Protein AF-A0A921CL58-F1 (afdb_monomer)

Radius of gyration: 29.77 Å; Cα contacts (8 Å, |Δi|>4): 639; chains: 1; bounding box: 69×50×88 Å

Nearest PDB structures (foldseek):
  7phv-assembly1_A  TM=4.646E-01  e=9.735E-03  Plasmodium falciparum 3D7
  7pi2-assembly2_D  TM=4.270E-01  e=1.740E-02  Plasmodium falciparum 3D7
  7pi2-assembly4_J  TM=4.593E-01  e=5.557E-02  Plasmodium falciparum 3D7
  7pi7-assembly2_D  TM=4.442E-01  e=1.104E-01  Plasmodium falciparum 3D7
  7phv-assembly2_D  TM=2.643E-01  e=2.436E-01  Plasmodium falciparum 3D7

pLDDT: mean 74.39, std 16.44, range [27.5, 93.81]

Solvent-accessible surface area (backbone atoms only — not comparable to full-atom values): 20874 Å² total; per-residue (Å²): 130,85,80,41,72,46,58,47,74,45,84,43,86,93,48,30,38,34,34,36,36,31,46,35,40,81,87,80,70,42,70,48,83,72,41,83,74,48,60,38,49,58,46,91,74,45,43,80,28,59,59,24,62,46,67,27,85,74,28,32,42,38,28,31,22,20,20,59,79,66,51,76,64,64,70,59,71,53,64,94,66,91,59,49,49,37,72,66,58,52,36,73,75,60,66,64,85,62,75,90,81,73,68,97,71,69,59,62,48,62,46,28,33,35,35,66,45,57,80,59,94,70,95,74,76,68,79,42,71,68,56,57,93,41,38,72,39,42,65,46,40,33,43,61,44,64,55,84,55,29,37,40,36,37,28,24,23,32,31,50,55,86,81,23,41,42,42,26,34,35,38,33,41,34,42,86,86,66,53,68,53,80,42,75,75,57,89,68,90,52,51,35,37,75,58,47,74,48,66,42,100,85,67,37,42,37,39,35,29,37,31,66,75,56,94,96,38,70,44,79,47,76,49,50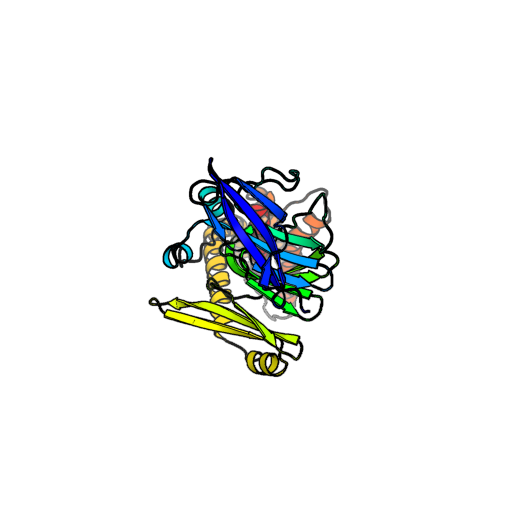,72,40,69,69,45,51,63,67,63,66,58,87,61,73,69,68,52,55,55,54,52,46,48,52,48,48,53,51,55,57,52,51,75,45,46,69,61,54,46,68,28,42,51,65,25,49,52,50,40,55,50,45,63,75,72,48,88,78,52,67,74,46,73,67,47,52,50,43,51,51,52,25,51,52,46,24,53,51,39,37,36,70,78,39,43,84,69,44,45,84,57,95,49,66,66,57,30,50,61,51,45,45,33,55,54,50,9,49,50,51,21,50,51,48,50,72,73,38,94,78,39,48,66,65,60,34,45,45,39,27,53,48,36,36,47,50,44,44,60,73,55,42,46,52,55,56,66,72,76,106

Sequence (374 aa):
GEAVHVAWVTEEAGGYSSIWHAVFDPEARSLESPAPVATLRMIRGKVLQGPAVGGIGTQAVLAWSTGQRMGVSGAFDVPDGGGGISRETLNAQGGGLGQAGSPVGQRLGDQAAYVLVPHTPATTLTIHPLSDEEVIAVWRGPRLQIEGNRAWIILSGWVQRHASARLQIVLASVDEEGRSGLTIVTKTWSPSLWPDLAVGGDGTLRATWLEPIGDDKYQIVVASTAPEALEALGGFRLVEWVGEIATVGFDIMGLLSFAPLVLGWIILPLGLVLVGTFVSPSGVRGWQAIAWLGVAALLQLACKRFLFPALLPLGPDPAETALSLLPTLLGAGLAWIYWRRVEKPLLLAAYGFFAGTDAIFSLFVMLPRLLWAA

Mean predicted aligned error: 17.15 Å

Secondary structure (DSSP, 8-state):
---EEEEEEEEETTTEEEEEEEEEETTTTEEPPPEEEEEEEPPTTEEEEEEEEEEETTEEEEEEEEEE---HHHHH-S-SSS-PBPHHHHHHHHT--PPTT--TT---S--EEEEEEESS--S--PEEES--SSEEEE-SPPEEEEETTEEEEEEEEEEEETTEEEEEEEEEEEETT--EEEEE----SS--EEEEEEE-TTS-EEEEEEEEEETTEEEEEEEE-SHHHHHHH-S--THHHHHHHHHHHHHHHHHHTTHHHHHHHHHHHHHHHHHHHHH-TT-SSSHHHHHHHHHHHHHHHHHHHHH-GGGS---S-HHHHHHHHHHHHHHHHHHHHHHHH-SS--HHHHHHHHHHHHHHHIIIIIHHHHHHH-

Foldseek 3Di:
DPWDKDKDWDQDPPQKIWIWIWTADPVVRDTDDIDTDAIERADPQKDKADFAWDDADQWIKTKIAIDGPADPVNLVVQDPPLQAQAPVNCCVVTPDDFDPDDPGDYDYHFWIWMWIGGPDDDPDIDIGTPADPFFSGFDHTWYWDDDHRKIKTWGFTFGDDDRHTATFIWIWIQGPVRDTDIDTPDPDPFHWADKDWDADPVRKIKIWTWGDPDPPDIDIDIDIPDPVRVVVVPDDDPVRVVVVVVSVVVLVVVLVVCVVVLCQLQVVLLVQLVVLQVPDPPACDDPSLVVSLVVSLVSSVVRCCVSPVQLQDPDPDPVSNCLSCVLQVVLQVVLVVQVVPDPHGRSSVSSCSNSVSNSCCSSPPRVVVVVVVD

Structure (mmCIF, N/CA/C/O backbone):
data_AF-A0A921CL58-F1
#
_entry.id   AF-A0A921CL58-F1
#
loop_
_atom_site.group_PDB
_atom_site.id
_atom_site.type_symbol
_atom_site.label_atom_id
_atom_site.label_alt_id
_atom_site.label_comp_id
_atom_site.label_asym_id
_atom_site.label_entity_id
_atom_site.label_seq_id
_atom_site.pdbx_PDB_ins_code
_atom_site.Cartn_x
_atom_site.Cartn_y
_atom_site.Cartn_z
_atom_site.occupancy
_atom_site.B_iso_or_equiv
_atom_site.auth_seq_id
_atom_site.auth_comp_id
_atom_site.auth_asym_id
_atom_site.auth_atom_id
_atom_site.pdbx_PDB_model_num
ATOM 1 N N . GLY A 1 1 ? -8.013 -11.739 36.046 1.00 50.38 1 GLY A N 1
ATOM 2 C CA . GLY A 1 1 ? -8.738 -12.194 34.852 1.00 50.38 1 GLY A CA 1
ATOM 3 C C . GLY A 1 1 ? -8.165 -11.500 33.641 1.00 50.38 1 GLY A C 1
ATOM 4 O O . GLY A 1 1 ? -7.616 -10.415 33.785 1.00 50.38 1 GLY A O 1
ATOM 5 N N . GLU A 1 2 ? -8.242 -12.137 32.482 1.00 62.53 2 GLU A N 1
ATOM 6 C CA . GLU A 1 2 ? -7.935 -11.495 31.203 1.00 62.53 2 GLU A CA 1
ATOM 7 C C . GLU A 1 2 ? -9.034 -10.455 30.925 1.00 62.53 2 GLU A C 1
ATOM 9 O O . GLU A 1 2 ? -10.219 -10.790 30.930 1.00 62.53 2 GLU A O 1
ATOM 14 N N . ALA A 1 3 ? -8.663 -9.180 30.806 1.00 74.06 3 ALA A N 1
ATOM 15 C CA . ALA A 1 3 ? -9.616 -8.097 30.593 1.00 74.06 3 ALA A CA 1
ATOM 16 C C . ALA A 1 3 ? -10.192 -8.189 29.172 1.00 74.06 3 ALA A C 1
ATOM 18 O O . ALA A 1 3 ? -9.447 -8.148 28.192 1.00 74.06 3 ALA A O 1
ATOM 19 N N . VAL A 1 4 ? -11.516 -8.310 29.037 1.00 87.44 4 VAL A N 1
ATOM 20 C CA . VAL A 1 4 ? -12.161 -8.374 27.719 1.00 87.44 4 VAL A CA 1
ATOM 21 C C . VAL A 1 4 ? -12.500 -6.959 27.274 1.00 87.44 4 VAL A C 1
ATOM 23 O O . VAL A 1 4 ? -13.412 -6.330 27.803 1.00 87.44 4 VAL A O 1
ATOM 26 N N . HIS A 1 5 ? -11.775 -6.435 26.293 1.00 89.31 5 HIS A N 1
ATOM 27 C CA . HIS A 1 5 ? -12.049 -5.101 25.767 1.00 89.31 5 HIS A CA 1
ATOM 28 C C . HIS A 1 5 ? -13.216 -5.116 24.784 1.00 89.31 5 HIS A C 1
ATOM 30 O O . HIS A 1 5 ? -13.257 -5.919 23.852 1.00 89.31 5 HIS A O 1
ATOM 36 N N . VAL A 1 6 ? -14.144 -4.181 24.967 1.00 91.75 6 VAL A N 1
ATOM 37 C CA . VAL A 1 6 ? -15.313 -4.014 24.107 1.00 91.75 6 VAL A CA 1
ATOM 38 C C . VAL A 1 6 ? -15.318 -2.595 23.565 1.00 91.75 6 VAL A C 1
ATOM 40 O O . VAL A 1 6 ? -15.100 -1.633 24.300 1.00 91.75 6 VAL A O 1
ATOM 43 N N . ALA A 1 7 ? -15.576 -2.464 22.268 1.00 92.88 7 ALA A N 1
ATOM 44 C CA . ALA A 1 7 ? -15.730 -1.180 21.610 1.00 92.88 7 ALA A CA 1
ATOM 45 C C . ALA A 1 7 ? -16.952 -1.203 20.694 1.00 92.88 7 ALA A C 1
ATOM 47 O O . ALA A 1 7 ? -17.246 -2.219 20.063 1.00 92.88 7 ALA A O 1
ATOM 48 N N . TRP A 1 8 ? -17.677 -0.090 20.627 1.00 93.81 8 TRP A N 1
ATOM 49 C CA . TRP A 1 8 ? -18.873 0.028 19.793 1.00 93.81 8 TRP A CA 1
ATOM 50 C C . TRP A 1 8 ? -19.069 1.453 19.294 1.00 93.81 8 TRP A C 1
ATOM 52 O O . TRP A 1 8 ? -18.409 2.393 19.739 1.00 93.81 8 TRP A O 1
ATOM 62 N N . VAL A 1 9 ? -19.992 1.595 18.347 1.00 91.94 9 VAL A N 1
ATOM 63 C CA . VAL A 1 9 ? -20.384 2.874 17.761 1.00 91.94 9 VAL A CA 1
ATOM 64 C C . VAL A 1 9 ? -21.811 3.193 18.170 1.00 91.94 9 VAL A C 1
ATOM 66 O O . VAL A 1 9 ? -22.680 2.324 18.128 1.00 91.94 9 VAL A O 1
ATOM 69 N N . THR A 1 10 ? -22.064 4.453 18.501 1.00 90.88 10 THR A N 1
ATOM 70 C CA . THR A 1 10 ? -23.416 5.009 18.580 1.00 90.88 10 THR A CA 1
ATOM 71 C C . THR A 1 10 ? -23.578 6.106 17.540 1.00 90.88 10 THR A C 1
ATOM 73 O O . THR A 1 10 ? -22.770 7.035 17.485 1.00 90.88 10 THR A O 1
ATOM 76 N N . GLU A 1 11 ? -24.627 6.017 16.726 1.00 88.25 11 GLU A N 1
ATOM 77 C CA . GLU A 1 11 ? -25.037 7.124 15.863 1.00 88.25 11 GLU A CA 1
ATOM 78 C C . GLU A 1 11 ? -25.742 8.192 16.702 1.00 88.25 11 GLU A C 1
ATOM 80 O O . GLU A 1 11 ? -26.638 7.897 17.494 1.00 88.25 11 GLU A O 1
ATOM 85 N N . GLU A 1 12 ? -25.326 9.440 16.532 1.00 83.25 12 GLU A N 1
ATOM 86 C CA . GLU A 1 12 ? -25.856 10.590 17.251 1.00 83.25 12 GLU A CA 1
ATOM 87 C C . GLU A 1 12 ? -26.666 11.497 16.319 1.00 83.25 12 GLU A C 1
ATOM 89 O O . GLU A 1 12 ? -26.489 11.528 15.094 1.00 83.25 12 GLU A O 1
ATOM 94 N N . ALA A 1 13 ? -27.559 12.290 16.914 1.00 79.25 13 ALA A N 1
ATOM 95 C CA . ALA A 1 13 ? -28.303 13.301 16.179 1.00 79.25 13 ALA A CA 1
ATOM 96 C C . ALA A 1 13 ? -27.351 14.312 15.507 1.00 79.25 13 ALA A C 1
ATOM 98 O O . ALA A 1 13 ? -26.294 14.654 16.031 1.00 79.25 13 ALA A O 1
ATOM 99 N N . GLY A 1 14 ? -27.735 14.816 14.331 1.00 78.75 14 GLY A N 1
ATOM 100 C CA . GLY A 1 14 ? -26.933 15.807 13.601 1.00 78.75 14 GLY A CA 1
ATOM 101 C C . GLY A 1 14 ? -25.798 15.227 12.749 1.00 78.75 14 GLY A C 1
ATOM 102 O O . GLY A 1 14 ? -24.959 15.990 12.273 1.00 78.75 14 GLY A O 1
ATOM 103 N N . GLY A 1 15 ? -25.783 13.909 12.514 1.00 80.56 15 GLY A N 1
ATOM 104 C CA . GLY A 1 15 ? -24.793 13.260 11.649 1.00 80.56 15 GLY A CA 1
ATOM 105 C C . GLY A 1 15 ? -23.446 13.052 12.335 1.00 80.56 15 GLY A C 1
ATOM 106 O O . GLY A 1 15 ? -22.410 13.117 11.679 1.00 80.56 15 GLY A O 1
ATOM 107 N N . TYR A 1 16 ? -23.454 12.837 13.648 1.00 82.88 16 TYR A N 1
ATOM 108 C CA . TYR A 1 16 ? -22.268 12.473 14.412 1.00 82.88 16 TYR A CA 1
ATOM 109 C C . TYR A 1 16 ? -22.276 10.974 14.722 1.00 82.88 16 TYR A C 1
ATOM 111 O O . TYR A 1 16 ? -23.318 10.320 14.731 1.00 82.88 16 TYR A O 1
ATOM 119 N N . SER A 1 17 ? -21.100 10.402 14.941 1.00 86.62 17 SER A N 1
ATOM 120 C CA . SER A 1 17 ? -20.943 9.031 15.418 1.00 86.62 17 SER A CA 1
ATOM 121 C C . SER A 1 17 ? -19.868 9.000 16.488 1.00 86.62 17 SER A C 1
ATOM 123 O O . SER A 1 17 ? -18.764 9.498 16.263 1.00 86.62 17 SER A O 1
ATOM 125 N N . SER A 1 18 ? -20.189 8.414 17.635 1.00 87.19 18 SER A N 1
ATOM 126 C CA . SER A 1 18 ? -19.260 8.288 18.755 1.00 87.19 18 SER A CA 1
ATOM 127 C C . SER A 1 18 ? -18.784 6.854 18.903 1.00 87.19 18 SER A C 1
ATOM 129 O O . SER A 1 18 ? -19.571 5.911 18.825 1.00 87.19 18 SER A O 1
ATOM 131 N N . ILE A 1 19 ? -17.479 6.709 19.103 1.00 89.12 19 ILE A N 1
ATOM 132 C CA . ILE A 1 19 ? -16.804 5.456 19.407 1.00 89.12 19 ILE A CA 1
ATOM 133 C C . ILE A 1 19 ? -16.639 5.382 20.918 1.00 89.12 19 ILE A C 1
ATOM 135 O O . ILE A 1 19 ? -16.104 6.305 21.537 1.00 89.12 19 ILE A O 1
ATOM 139 N N . TRP A 1 20 ? -17.075 4.269 21.486 1.00 89.62 20 TRP A N 1
ATOM 140 C CA . TRP A 1 20 ? -17.022 3.987 22.912 1.00 89.62 20 TRP A CA 1
ATOM 141 C C . TRP A 1 20 ? -16.118 2.797 23.188 1.00 89.62 20 TRP A C 1
ATOM 143 O O . TRP A 1 20 ? -15.993 1.897 22.354 1.00 89.62 20 TRP A O 1
ATOM 153 N N . HIS A 1 21 ? -15.527 2.789 24.378 1.00 91.94 21 HIS A N 1
ATOM 154 C CA . HIS A 1 21 ? -14.741 1.687 24.918 1.00 91.94 21 HIS A CA 1
ATOM 155 C C . HIS A 1 21 ? -15.201 1.358 26.332 1.00 91.94 21 HIS A C 1
ATOM 157 O O . HIS A 1 21 ? -15.578 2.248 27.095 1.00 91.94 21 HIS A O 1
ATOM 163 N N . ALA A 1 22 ? -15.154 0.079 26.678 1.00 90.44 22 ALA A N 1
ATOM 164 C CA . ALA A 1 22 ? -15.256 -0.381 28.049 1.00 90.44 22 ALA A CA 1
ATOM 165 C C . ALA A 1 22 ? -14.504 -1.703 28.229 1.00 90.44 22 ALA A C 1
ATOM 167 O O . ALA A 1 22 ? -14.196 -2.410 27.262 1.00 90.44 22 ALA A O 1
ATOM 168 N N . VAL A 1 23 ? -14.247 -2.055 29.486 1.00 89.88 23 VAL A N 1
ATOM 169 C CA . VAL A 1 23 ? -13.758 -3.378 29.869 1.00 89.88 23 VAL A CA 1
ATOM 170 C C . VAL A 1 23 ? -14.938 -4.206 30.362 1.00 89.88 23 VAL A C 1
ATOM 172 O O . VAL A 1 23 ? -15.727 -3.767 31.197 1.00 89.88 23 VAL A O 1
ATOM 175 N N . PHE A 1 24 ? -15.086 -5.401 29.807 1.00 89.12 24 PHE A N 1
ATOM 176 C CA . PHE A 1 24 ? -16.034 -6.401 30.259 1.00 89.12 24 PHE A CA 1
ATOM 177 C C . PHE A 1 24 ? -15.328 -7.368 31.205 1.00 89.12 24 PHE A C 1
ATOM 179 O O . PHE A 1 24 ? -14.322 -7.983 30.845 1.00 89.12 24 PHE A O 1
ATOM 186 N N . ASP A 1 25 ? -15.880 -7.509 32.406 1.00 87.69 25 ASP A N 1
ATOM 187 C CA . ASP A 1 25 ? -15.475 -8.533 33.357 1.00 87.69 25 ASP A CA 1
ATOM 188 C C . ASP A 1 25 ? -16.339 -9.788 33.128 1.00 87.69 25 ASP A C 1
ATOM 190 O O . ASP A 1 25 ? -17.540 -9.772 33.431 1.00 87.69 25 ASP A O 1
ATOM 194 N N . PRO A 1 26 ? -15.770 -10.885 32.591 1.00 87.06 26 PRO A N 1
ATOM 195 C CA . PRO A 1 26 ? -16.522 -12.108 32.340 1.00 87.06 26 PRO A CA 1
ATOM 196 C C . PRO A 1 26 ? -16.938 -12.840 33.624 1.00 87.06 26 PRO A C 1
ATOM 198 O O . PRO A 1 26 ? -17.939 -13.562 33.600 1.00 87.06 26 PRO A O 1
ATOM 201 N N . GLU A 1 27 ? -16.212 -12.662 34.733 1.00 88.69 27 GLU A N 1
ATOM 202 C CA . GLU A 1 27 ? -16.529 -13.291 36.019 1.00 88.69 27 GLU A CA 1
ATOM 203 C C . GLU A 1 27 ? -17.700 -12.570 36.689 1.00 88.69 27 GLU A C 1
ATOM 205 O O . GLU A 1 27 ? -18.694 -13.203 37.055 1.00 88.69 27 GLU A O 1
ATOM 210 N N . ALA A 1 28 ? -17.627 -11.238 36.776 1.00 87.50 28 ALA A N 1
ATOM 211 C CA . ALA A 1 28 ? -18.710 -10.416 37.317 1.00 87.50 28 ALA A CA 1
ATOM 212 C C . ALA A 1 28 ? -19.893 -10.247 36.343 1.00 87.50 28 ALA A C 1
ATOM 214 O O . ALA A 1 28 ? -20.977 -9.826 36.751 1.00 87.50 28 ALA A O 1
ATOM 215 N N . ARG A 1 29 ? -19.705 -10.593 35.059 1.00 89.50 29 ARG A N 1
ATOM 216 C CA . ARG A 1 29 ? -20.657 -10.372 33.952 1.00 89.50 29 ARG A CA 1
ATOM 217 C C . ARG A 1 29 ? -21.122 -8.920 33.854 1.00 89.50 29 ARG A C 1
ATOM 219 O O . ARG A 1 29 ? -22.270 -8.649 33.497 1.00 89.50 29 ARG A O 1
ATOM 226 N N . SER A 1 30 ? -20.234 -7.991 34.174 1.00 89.50 30 SER A N 1
ATOM 227 C CA . SER A 1 30 ? -20.509 -6.560 34.171 1.00 89.50 30 SER A CA 1
ATOM 228 C C . SER A 1 30 ? -19.577 -5.835 33.216 1.00 89.50 30 SER A C 1
ATOM 230 O O . SER A 1 30 ? -18.412 -6.196 33.062 1.00 89.50 30 SER A O 1
ATOM 232 N N . LEU A 1 31 ? -20.107 -4.789 32.593 1.00 87.75 31 LEU A N 1
ATOM 233 C CA . LEU A 1 31 ? -19.327 -3.841 31.817 1.00 87.75 31 LEU A CA 1
ATOM 234 C C . LEU A 1 31 ? -18.935 -2.684 32.736 1.00 87.75 31 LEU A C 1
ATOM 236 O O . LEU A 1 31 ? -19.797 -2.134 33.426 1.00 87.75 31 LEU A O 1
ATOM 240 N N . GLU A 1 32 ? -17.660 -2.318 32.748 1.00 87.12 32 GLU A N 1
ATOM 241 C CA . GLU A 1 32 ? -17.221 -1.082 33.388 1.00 87.12 32 GLU A CA 1
ATOM 242 C C . GLU A 1 32 ? -17.868 0.142 32.723 1.00 87.12 32 GLU A C 1
ATOM 244 O O . GLU A 1 32 ? -18.389 0.071 31.606 1.00 87.12 32 GLU A O 1
ATOM 249 N N . SER A 1 33 ? -17.843 1.281 33.422 1.00 84.62 33 SER A N 1
ATOM 250 C CA . SER A 1 33 ? -18.392 2.541 32.914 1.00 84.62 33 SER A CA 1
ATOM 251 C C . SER A 1 33 ? -17.802 2.880 31.537 1.00 84.62 33 SER A C 1
ATOM 253 O O . SER A 1 33 ? -16.591 3.084 31.443 1.00 84.62 33 SER A O 1
ATOM 255 N N . PRO A 1 34 ? -18.631 2.982 30.479 1.00 87.50 34 PRO A N 1
ATOM 256 C CA . PRO A 1 34 ? -18.155 3.300 29.141 1.00 87.50 34 PRO A CA 1
ATOM 257 C C . PRO A 1 34 ? -17.435 4.643 29.074 1.00 87.50 34 PRO A C 1
ATOM 259 O O . PRO A 1 34 ? -17.944 5.655 29.560 1.00 87.50 34 PRO A O 1
ATOM 262 N N . ALA A 1 35 ? -16.286 4.663 28.406 1.00 84.12 35 ALA A N 1
ATOM 263 C CA . ALA A 1 35 ? -15.524 5.868 28.125 1.00 84.12 35 ALA A CA 1
ATOM 264 C C . ALA A 1 35 ? -15.686 6.272 26.647 1.00 84.12 35 ALA A C 1
ATOM 266 O O . ALA A 1 35 ? -15.551 5.420 25.758 1.00 84.12 35 ALA A O 1
ATOM 267 N N . PRO A 1 36 ? -15.970 7.554 26.349 1.00 83.44 36 PRO A N 1
ATOM 268 C CA . PRO A 1 36 ? -15.968 8.042 24.978 1.00 83.44 36 PRO A CA 1
ATOM 269 C C . PRO A 1 36 ? -14.526 8.129 24.473 1.00 83.44 36 PRO A C 1
ATOM 271 O O . PRO A 1 36 ? -13.656 8.706 25.122 1.00 83.44 36 PRO A O 1
ATOM 274 N N . VAL A 1 37 ? -14.281 7.564 23.296 1.00 85.56 37 VAL A N 1
ATOM 275 C CA . VAL A 1 37 ? -12.949 7.498 22.682 1.00 85.56 37 VAL A CA 1
ATOM 276 C C . VAL A 1 37 ? -12.789 8.585 21.628 1.00 85.56 37 VAL A C 1
ATOM 278 O O . VAL A 1 37 ? -11.793 9.305 21.605 1.00 85.56 37 VAL A O 1
ATOM 281 N N . ALA A 1 38 ? -13.780 8.709 20.746 1.00 84.06 38 ALA A N 1
ATOM 282 C CA . ALA A 1 38 ? -13.796 9.708 19.688 1.00 84.06 38 ALA A CA 1
ATOM 283 C C . ALA A 1 38 ? -15.232 10.019 19.263 1.00 84.06 38 ALA A C 1
ATOM 285 O O . ALA A 1 38 ? -16.050 9.112 19.148 1.00 84.06 38 ALA A O 1
ATOM 286 N N . THR A 1 39 ? -15.504 11.283 18.944 1.00 83.06 39 THR A N 1
ATOM 287 C CA . THR A 1 39 ? -16.749 11.714 18.297 1.00 83.06 39 THR A CA 1
ATOM 288 C C . THR A 1 39 ? -16.413 12.257 16.918 1.00 83.06 39 THR A C 1
ATOM 290 O O . THR A 1 39 ? -15.590 13.163 16.765 1.00 83.06 39 THR A O 1
ATOM 293 N N . LEU A 1 40 ? -17.027 11.672 15.897 1.00 80.44 40 LEU A N 1
ATOM 294 C CA . LEU A 1 40 ? -16.736 11.930 14.495 1.00 80.44 40 LEU A CA 1
ATOM 295 C C . LEU A 1 40 ? -17.937 12.598 13.845 1.00 80.44 40 LEU A C 1
ATOM 297 O O . LEU A 1 40 ? -19.068 12.139 13.988 1.00 80.44 40 LEU A O 1
ATOM 301 N N . ARG A 1 41 ? -17.695 13.670 13.091 1.00 80.94 41 ARG A N 1
ATOM 302 C CA . ARG A 1 41 ? -18.724 14.256 12.234 1.00 80.94 41 ARG A CA 1
ATOM 303 C C . ARG A 1 41 ? -18.749 13.485 10.920 1.00 80.94 41 ARG A C 1
ATOM 305 O O . ARG A 1 41 ? -17.791 13.540 10.151 1.00 80.94 41 ARG A O 1
ATOM 312 N N . MET A 1 42 ? -19.846 12.794 10.652 1.00 78.50 42 MET A N 1
ATOM 313 C CA . MET A 1 42 ? -19.997 11.985 9.451 1.00 78.50 42 MET A CA 1
ATOM 314 C C . MET A 1 42 ? -20.284 12.865 8.236 1.00 78.50 42 MET A C 1
ATOM 316 O O . MET A 1 42 ? -21.155 13.738 8.250 1.00 78.50 42 MET A O 1
ATOM 320 N N . ILE A 1 43 ? -19.549 12.616 7.154 1.00 72.81 43 ILE A N 1
ATOM 321 C CA . ILE A 1 43 ? -19.813 13.222 5.848 1.00 72.81 43 ILE A CA 1
ATOM 322 C C . ILE A 1 43 ? -20.895 12.398 5.148 1.00 72.81 43 ILE A C 1
ATOM 324 O O . ILE A 1 43 ? -20.881 11.166 5.178 1.00 72.81 43 ILE A O 1
ATOM 328 N N . ARG A 1 44 ? -21.836 13.073 4.481 1.00 70.31 44 ARG A N 1
ATOM 329 C CA . ARG A 1 44 ? -22.895 12.413 3.709 1.00 70.31 44 ARG A CA 1
ATOM 330 C C . ARG A 1 44 ? -22.291 11.450 2.675 1.00 70.31 44 ARG A C 1
ATOM 332 O O . ARG A 1 44 ? -21.458 11.855 1.874 1.00 70.31 44 ARG A O 1
ATOM 339 N N . GLY A 1 45 ? -22.739 10.193 2.678 1.00 69.25 45 GLY A N 1
ATOM 340 C CA . GLY A 1 45 ? -22.255 9.146 1.762 1.00 69.25 45 GLY A CA 1
ATOM 341 C C . GLY A 1 45 ? -21.033 8.363 2.262 1.00 69.25 45 GLY A C 1
ATOM 342 O O . GLY A 1 45 ? -20.657 7.366 1.641 1.00 69.25 45 GLY A O 1
ATOM 343 N N . LYS A 1 46 ? -20.446 8.764 3.395 1.00 73.62 46 LYS A N 1
ATOM 344 C CA . LYS A 1 46 ? -19.405 8.006 4.093 1.00 73.62 46 LYS A CA 1
ATOM 345 C C . LYS A 1 46 ? -20.016 7.171 5.217 1.00 73.62 46 LYS A C 1
ATOM 347 O O . LYS A 1 46 ? -21.072 7.500 5.755 1.00 73.62 46 LYS A O 1
ATOM 352 N N . VAL A 1 47 ? -19.334 6.092 5.568 1.00 79.38 47 VAL A N 1
ATOM 353 C CA . VAL A 1 47 ? -19.672 5.189 6.666 1.00 79.38 47 VAL A CA 1
ATOM 354 C C . VAL A 1 47 ? -18.466 5.033 7.582 1.00 79.38 47 VAL A C 1
ATOM 356 O O . VAL A 1 47 ? -17.322 5.063 7.126 1.00 79.38 47 VAL A O 1
ATOM 359 N N . LEU A 1 48 ? -18.732 4.871 8.876 1.00 84.31 48 LEU A N 1
ATOM 360 C CA . LEU A 1 48 ? -17.729 4.463 9.850 1.00 84.31 48 LEU A CA 1
ATOM 361 C C . LEU A 1 48 ? -17.601 2.939 9.790 1.00 84.31 48 LEU A C 1
ATOM 363 O O . LEU A 1 48 ? -18.603 2.226 9.750 1.00 84.31 48 LEU A O 1
ATOM 367 N N . GLN A 1 49 ? -16.374 2.440 9.752 1.00 85.00 49 GLN A N 1
ATOM 368 C CA . GLN A 1 49 ? -16.065 1.019 9.694 1.00 85.00 49 GLN A CA 1
ATOM 369 C C . GLN A 1 49 ? -15.138 0.658 10.863 1.00 85.00 49 GLN A C 1
ATOM 371 O O . GLN A 1 49 ? -14.145 1.340 11.121 1.00 85.00 49 GLN A O 1
ATOM 376 N N . GLY A 1 50 ? -15.468 -0.429 11.563 1.00 84.19 50 GLY A N 1
ATOM 377 C CA . GLY A 1 50 ? -14.910 -0.742 12.882 1.00 84.19 50 GLY A CA 1
ATOM 378 C C . GLY A 1 50 ? -15.854 -0.289 14.010 1.00 84.19 50 GLY A C 1
ATOM 379 O O . GLY A 1 50 ? -17.055 -0.158 13.758 1.00 84.19 50 GLY A O 1
ATOM 380 N N . PRO A 1 51 ? -15.342 -0.042 15.230 1.00 90.25 51 PRO A N 1
ATOM 381 C CA . PRO A 1 51 ? -13.945 -0.185 15.648 1.00 90.25 51 PRO A CA 1
ATOM 382 C C . PRO A 1 51 ? -13.509 -1.655 15.751 1.00 90.25 51 PRO A C 1
ATOM 384 O O . PRO A 1 51 ? -14.306 -2.534 16.068 1.00 90.25 51 PRO A O 1
ATOM 387 N N . ALA A 1 52 ? -12.228 -1.914 15.506 1.00 92.69 52 ALA A N 1
ATOM 388 C CA . ALA A 1 52 ? -11.548 -3.125 15.953 1.00 92.69 52 ALA A CA 1
ATOM 389 C C . ALA A 1 52 ? -10.812 -2.820 17.261 1.00 92.69 52 ALA A C 1
ATOM 391 O O . ALA A 1 52 ? -10.274 -1.723 17.408 1.00 92.69 52 ALA A O 1
ATOM 392 N N . VAL A 1 53 ? -10.800 -3.764 18.203 1.00 93.00 53 VAL A N 1
ATOM 393 C CA . VAL A 1 53 ? -10.223 -3.573 19.540 1.00 93.00 53 VAL A CA 1
ATOM 394 C C . VAL A 1 53 ? -9.403 -4.786 19.968 1.00 93.00 53 VAL A C 1
ATOM 396 O O . VAL A 1 53 ? -9.774 -5.917 19.660 1.00 93.00 53 VAL A O 1
ATOM 399 N N . GLY A 1 54 ? -8.306 -4.552 20.686 1.00 90.50 54 GLY A N 1
ATOM 400 C CA . GLY A 1 54 ? -7.522 -5.593 21.351 1.00 90.50 54 GLY A CA 1
ATOM 401 C C . GLY A 1 54 ? -6.641 -5.019 22.460 1.00 90.50 54 GLY A C 1
ATOM 402 O O . GLY A 1 54 ? -6.375 -3.820 22.475 1.00 90.50 54 GLY A O 1
ATOM 403 N N . GLY A 1 55 ? -6.223 -5.859 23.406 1.00 88.81 55 GLY A N 1
ATOM 404 C CA . GLY A 1 55 ? -5.368 -5.454 24.527 1.00 88.81 55 GLY A CA 1
ATOM 405 C C . GLY A 1 55 ? -3.881 -5.586 24.197 1.00 88.81 55 GLY A C 1
ATOM 406 O O . GLY A 1 55 ? -3.476 -6.588 23.618 1.00 88.81 55 GLY A O 1
ATOM 407 N N . ILE A 1 56 ? -3.074 -4.601 24.587 1.00 87.12 56 ILE A N 1
ATOM 408 C CA . ILE A 1 56 ? -1.608 -4.679 24.619 1.00 87.12 56 ILE A CA 1
ATOM 409 C C . ILE A 1 56 ? -1.131 -4.271 26.013 1.00 87.12 56 ILE A C 1
ATOM 411 O O . ILE A 1 56 ? -1.319 -3.133 26.435 1.00 87.12 56 ILE A O 1
ATOM 415 N N . GLY A 1 57 ? -0.592 -5.231 26.763 1.00 82.94 57 GLY A N 1
ATOM 416 C CA . GLY A 1 57 ? -0.072 -5.014 28.112 1.00 82.94 57 GLY A CA 1
ATOM 417 C C . GLY A 1 57 ? -1.058 -4.268 29.015 1.00 82.94 57 GLY A C 1
ATOM 418 O O . GLY A 1 57 ? -2.057 -4.843 29.441 1.00 82.94 57 GLY A O 1
ATOM 419 N N . THR A 1 58 ? -0.786 -2.996 29.317 1.00 82.56 58 THR A N 1
ATOM 420 C CA . THR A 1 58 ? -1.644 -2.153 30.186 1.00 82.56 58 THR A CA 1
ATOM 421 C C . THR A 1 58 ? -2.560 -1.183 29.438 1.00 82.56 58 THR A C 1
ATOM 423 O O . THR A 1 58 ? -3.097 -0.234 30.024 1.00 82.56 58 THR A O 1
ATOM 426 N N . GLN A 1 59 ? -2.786 -1.396 28.146 1.00 88.44 59 GLN A N 1
ATOM 427 C CA . GLN A 1 59 ? -3.596 -0.526 27.293 1.00 88.44 59 GLN A CA 1
ATOM 428 C C . GLN A 1 59 ? -4.469 -1.343 26.333 1.00 88.44 59 GLN A C 1
ATOM 430 O O . GLN A 1 59 ? -4.226 -2.521 26.089 1.00 88.44 59 GLN A O 1
ATOM 435 N N . ALA A 1 60 ? -5.493 -0.713 25.768 1.00 90.38 60 ALA A N 1
ATOM 436 C CA . ALA A 1 60 ? -6.245 -1.240 24.637 1.00 90.38 60 ALA A CA 1
ATOM 437 C C . ALA A 1 60 ? -5.922 -0.437 23.376 1.00 90.38 60 ALA A C 1
ATOM 439 O O . ALA A 1 60 ? -5.860 0.790 23.41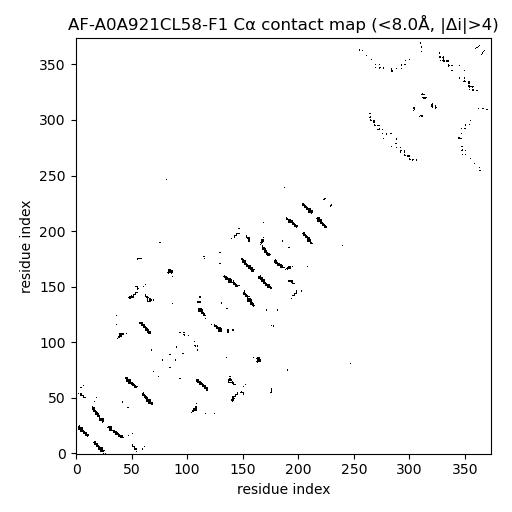5 1.00 90.38 60 ALA A O 1
ATOM 440 N N . VAL A 1 61 ? -5.768 -1.115 22.244 1.00 92.69 61 VAL A N 1
ATOM 441 C CA . VAL A 1 61 ? -5.679 -0.486 20.925 1.00 92.69 61 VAL A CA 1
ATOM 442 C C . VAL A 1 61 ? -7.051 -0.542 20.282 1.00 92.69 61 VAL A C 1
ATOM 444 O O . VAL A 1 61 ? -7.625 -1.621 20.140 1.00 92.69 61 VAL A O 1
ATOM 447 N N . LEU A 1 62 ? -7.572 0.613 19.878 1.00 93.00 62 LEU A N 1
ATOM 448 C CA . LEU A 1 62 ? -8.783 0.709 19.071 1.00 93.00 62 LEU A CA 1
ATOM 449 C C . LEU A 1 62 ? -8.433 1.302 17.714 1.00 93.00 62 LEU A C 1
ATOM 451 O O . LEU A 1 62 ? -7.782 2.340 17.662 1.00 93.00 62 LEU A O 1
ATOM 455 N N . ALA A 1 63 ? -8.897 0.681 16.632 1.00 91.75 63 ALA A N 1
ATOM 456 C CA . ALA A 1 63 ? -8.683 1.145 15.266 1.00 91.75 63 ALA A CA 1
ATOM 457 C C . ALA A 1 63 ? -10.007 1.261 14.504 1.00 91.75 63 ALA A C 1
ATOM 459 O O . ALA A 1 63 ? -10.888 0.411 14.636 1.00 91.75 63 ALA A O 1
ATOM 460 N N . TRP A 1 64 ? -10.155 2.294 13.680 1.00 89.69 64 TRP A N 1
ATOM 461 C CA . TRP A 1 64 ? -11.341 2.511 12.846 1.00 89.69 64 TRP A CA 1
ATOM 462 C C . TRP A 1 64 ? -10.971 3.193 11.529 1.00 89.69 64 TRP A C 1
ATOM 464 O O . TRP A 1 64 ? -9.872 3.724 11.369 1.00 89.69 64 TRP A O 1
ATOM 474 N N . SER A 1 65 ? -11.909 3.206 10.585 1.00 85.38 65 SER A N 1
ATOM 475 C CA . SER A 1 65 ? -11.803 4.008 9.368 1.00 85.38 65 SER A CA 1
ATOM 476 C C . SER A 1 65 ? -13.129 4.651 8.997 1.00 85.38 65 SER A C 1
ATOM 478 O O . SER A 1 65 ? -14.205 4.149 9.314 1.00 85.38 65 SER A O 1
ATOM 480 N N . THR A 1 66 ? -13.048 5.778 8.302 1.00 79.31 66 THR A N 1
ATOM 481 C CA . THR A 1 66 ? -14.186 6.417 7.637 1.00 79.31 66 THR A CA 1
ATOM 482 C C . THR A 1 66 ? -13.940 6.391 6.136 1.00 79.31 66 THR A C 1
ATOM 484 O O . THR A 1 66 ? -12.818 6.631 5.696 1.00 79.31 66 THR A O 1
ATOM 487 N N . GLY A 1 67 ? -14.955 6.027 5.355 1.00 70.12 67 GLY A N 1
ATOM 488 C CA . GLY A 1 67 ? -14.808 5.882 3.908 1.00 70.12 67 GLY A CA 1
ATOM 489 C C . GLY A 1 67 ? -16.148 5.745 3.197 1.00 70.12 67 GLY A C 1
ATOM 490 O O . GLY A 1 67 ? -17.201 5.691 3.831 1.00 70.12 67 GLY A O 1
ATOM 491 N N . GLN A 1 68 ? -16.143 5.724 1.864 1.00 63.78 68 GLN A N 1
ATOM 492 C CA . GLN A 1 68 ? -17.379 5.534 1.101 1.00 63.78 68 GLN A CA 1
ATOM 493 C C . GLN A 1 68 ? -17.947 4.127 1.290 1.00 63.78 68 GLN A C 1
ATOM 495 O O . GLN A 1 68 ? -17.217 3.143 1.404 1.00 63.78 68 GLN A O 1
ATOM 500 N N . ARG A 1 69 ? -19.277 4.017 1.224 1.00 57.44 69 ARG A N 1
ATOM 501 C CA . ARG A 1 69 ? -19.954 2.726 1.086 1.00 57.44 69 ARG A CA 1
ATOM 502 C C . ARG A 1 69 ? -19.820 2.232 -0.360 1.00 57.44 69 ARG A C 1
ATOM 504 O O . ARG A 1 69 ? -20.772 2.304 -1.128 1.00 57.44 69 ARG A O 1
ATOM 511 N N . MET A 1 70 ? -18.633 1.773 -0.743 1.00 53.38 70 MET A N 1
ATOM 512 C CA . MET A 1 70 ? -18.412 1.163 -2.056 1.00 53.38 70 MET A CA 1
ATOM 513 C C . MET A 1 70 ? -18.804 -0.316 -2.023 1.00 53.38 70 MET A C 1
ATOM 515 O O . MET A 1 70 ? -18.376 -1.069 -1.147 1.00 53.38 70 MET A O 1
ATOM 519 N N . GLY A 1 71 ? -19.637 -0.727 -2.978 1.00 50.66 71 GLY A N 1
ATOM 520 C CA . GLY A 1 71 ? -19.860 -2.138 -3.268 1.00 50.66 71 GLY A CA 1
ATOM 521 C C . GLY A 1 71 ? -18.637 -2.761 -3.938 1.00 50.66 71 GLY A C 1
ATOM 522 O O . GLY A 1 71 ? -17.748 -2.058 -4.409 1.00 50.66 71 GLY A O 1
ATOM 523 N N . VAL A 1 72 ? -18.633 -4.088 -4.002 1.00 47.59 72 VAL A N 1
ATOM 524 C CA . VAL A 1 72 ? -17.613 -4.910 -4.667 1.00 47.59 72 VAL A CA 1
ATOM 525 C C . VAL A 1 72 ? -17.354 -4.407 -6.088 1.00 47.59 72 VAL A C 1
ATOM 527 O O . VAL A 1 72 ? -16.235 -4.038 -6.412 1.00 47.59 72 VAL A O 1
ATOM 530 N N . SER A 1 73 ? -18.418 -4.256 -6.879 1.00 45.31 73 SER A N 1
ATOM 531 C CA . SER A 1 73 ? -18.365 -3.714 -8.239 1.00 45.31 73 SER A CA 1
ATOM 532 C C . SER A 1 73 ? -17.837 -2.281 -8.304 1.00 45.31 73 SER A C 1
ATOM 534 O O . SER A 1 73 ? -17.069 -1.972 -9.194 1.00 45.31 73 SER A O 1
ATOM 536 N N . GLY A 1 74 ? -18.158 -1.417 -7.335 1.00 49.97 74 GLY A N 1
ATOM 537 C CA . GLY A 1 74 ? -17.665 -0.033 -7.305 1.00 49.97 74 GLY A CA 1
ATOM 538 C C . GLY A 1 74 ? -16.169 0.092 -6.993 1.00 49.97 74 GLY A C 1
ATOM 539 O O . GLY A 1 74 ? -15.552 1.076 -7.383 1.00 49.97 74 GLY A O 1
ATOM 540 N N . ALA A 1 75 ? -15.577 -0.902 -6.319 1.00 49.47 75 ALA A N 1
ATOM 541 C CA . ALA A 1 75 ? -14.125 -1.000 -6.153 1.00 49.47 75 ALA A CA 1
ATOM 542 C C . ALA A 1 75 ? -13.421 -1.534 -7.418 1.00 49.47 75 ALA A C 1
ATOM 544 O O . ALA A 1 75 ? -12.218 -1.327 -7.569 1.00 49.47 75 ALA A O 1
ATOM 545 N N . PHE A 1 76 ? -14.171 -2.204 -8.304 1.00 48.97 76 PHE A N 1
ATOM 546 C CA . PHE A 1 76 ? -13.698 -2.821 -9.549 1.00 48.97 76 PHE A CA 1
ATOM 547 C C . PHE A 1 76 ? -14.064 -2.038 -10.825 1.00 48.97 76 PHE A C 1
ATOM 549 O O . PHE A 1 76 ? -13.414 -2.236 -11.836 1.00 48.97 76 PHE A O 1
ATOM 556 N N . ASP A 1 77 ? -15.013 -1.094 -10.781 1.00 42.06 77 ASP A N 1
ATOM 557 C CA . ASP A 1 77 ? -15.328 -0.129 -11.863 1.00 42.06 77 ASP A CA 1
ATOM 558 C C . ASP A 1 77 ? -14.230 0.939 -12.049 1.00 42.06 77 ASP A C 1
ATOM 560 O O . ASP A 1 77 ? -14.366 1.926 -12.777 1.00 42.06 77 ASP A O 1
ATOM 564 N N . VAL A 1 78 ? -13.106 0.735 -11.375 1.00 43.84 78 VAL A N 1
ATOM 565 C CA . VAL A 1 78 ? -11.841 1.380 -11.667 1.00 43.84 78 VAL A CA 1
ATOM 566 C C . VAL A 1 78 ? -11.362 0.794 -12.989 1.00 43.84 78 VAL A C 1
ATOM 568 O O . VAL A 1 78 ? -11.153 -0.413 -13.037 1.00 43.84 78 VAL A O 1
ATOM 571 N N . PRO A 1 79 ? -11.206 1.591 -14.059 1.00 35.50 79 PRO A N 1
ATOM 572 C CA . PRO A 1 79 ? -11.010 1.047 -15.394 1.00 35.50 79 PRO A CA 1
ATOM 573 C C . PRO A 1 79 ? -9.863 0.033 -15.416 1.00 35.50 79 PRO A C 1
ATOM 575 O O . PRO A 1 79 ? -8.712 0.398 -15.175 1.00 35.50 79 PRO A O 1
ATOM 578 N N . ASP A 1 80 ? -10.173 -1.212 -15.784 1.00 37.12 80 ASP A N 1
ATOM 579 C CA . ASP A 1 80 ? -9.241 -2.328 -16.036 1.00 37.12 80 ASP A CA 1
ATOM 580 C C . ASP A 1 80 ? -8.214 -2.041 -17.163 1.00 37.12 80 ASP A C 1
ATOM 582 O O . ASP A 1 80 ? -7.543 -2.931 -17.681 1.00 37.12 80 ASP A O 1
ATOM 586 N N . GLY A 1 81 ? -8.064 -0.786 -17.584 1.00 35.75 81 GLY A N 1
ATOM 587 C CA . GLY A 1 81 ? -7.275 -0.371 -18.731 1.00 35.75 81 GLY A CA 1
ATOM 588 C C . GLY A 1 81 ? -6.156 0.585 -18.361 1.00 35.75 81 GLY A C 1
ATOM 589 O O . GLY A 1 81 ? -6.213 1.732 -18.782 1.00 35.75 81 GLY A O 1
ATOM 590 N N . GLY A 1 82 ? -5.154 0.136 -17.596 1.00 33.75 82 GLY A N 1
ATOM 591 C CA . GLY A 1 82 ? -3.805 0.737 -17.517 1.00 33.75 82 GLY A CA 1
ATOM 592 C C . GLY A 1 82 ? -3.671 2.194 -17.035 1.00 33.75 82 GLY A C 1
ATOM 593 O O . GLY A 1 82 ? -2.564 2.639 -16.748 1.00 33.75 82 GLY A O 1
ATOM 594 N N . GLY A 1 83 ? -4.765 2.941 -16.907 1.00 34.59 83 GLY A N 1
ATOM 595 C CA . GLY A 1 83 ? -4.822 4.288 -16.371 1.00 34.59 83 GLY A CA 1
ATOM 596 C C . GLY A 1 83 ? -5.055 4.204 -14.876 1.00 34.59 83 GLY A C 1
ATOM 597 O O . GLY A 1 83 ? -6.170 3.958 -14.427 1.00 34.59 83 GLY A O 1
ATOM 598 N N . GLY A 1 84 ? -3.991 4.374 -14.096 1.00 42.53 84 GLY A N 1
ATOM 599 C CA . GLY A 1 84 ? -4.110 4.473 -12.648 1.00 42.53 84 GLY A CA 1
ATOM 600 C C . GLY A 1 84 ? -5.113 5.546 -12.230 1.00 42.53 84 GLY A C 1
ATOM 601 O O . GLY A 1 84 ? -5.238 6.581 -12.885 1.00 42.53 84 GLY A O 1
ATOM 602 N N . ILE A 1 85 ? -5.805 5.332 -11.111 1.00 50.75 85 ILE A N 1
ATOM 603 C CA . ILE A 1 85 ? -6.619 6.399 -10.531 1.00 50.75 85 ILE A CA 1
ATOM 604 C C . ILE A 1 85 ? -5.673 7.488 -10.030 1.00 50.75 85 ILE A C 1
ATOM 606 O O . ILE A 1 85 ? -4.764 7.210 -9.244 1.00 50.75 85 ILE A O 1
ATOM 610 N N . SER A 1 86 ? -5.874 8.725 -10.476 1.00 48.16 86 SER A N 1
ATOM 611 C CA . SER A 1 86 ? -5.115 9.863 -9.966 1.00 48.16 86 SER A CA 1
ATOM 612 C C . SER A 1 86 ? -5.618 10.276 -8.580 1.00 48.16 86 SER A C 1
ATOM 614 O O . SER A 1 86 ? -6.801 10.134 -8.251 1.00 48.16 86 SER A O 1
ATOM 616 N N . ARG A 1 87 ? -4.729 10.867 -7.774 1.00 45.41 87 ARG A N 1
ATOM 617 C CA . ARG A 1 87 ? -5.074 11.473 -6.478 1.00 45.41 87 ARG A CA 1
ATOM 618 C C . ARG A 1 87 ? -6.222 12.472 -6.599 1.00 45.41 87 ARG A C 1
ATOM 620 O O . ARG A 1 87 ? -7.062 12.561 -5.717 1.00 45.41 87 ARG A O 1
ATOM 627 N N . GLU A 1 88 ? -6.276 13.203 -7.706 1.00 44.72 88 GLU A N 1
ATOM 628 C CA . GLU A 1 88 ? -7.324 14.179 -8.008 1.00 44.72 88 GLU A CA 1
ATOM 629 C C . GLU A 1 88 ? -8.682 13.516 -8.234 1.00 44.72 88 GLU A C 1
ATOM 631 O O . GLU A 1 88 ? -9.689 14.023 -7.750 1.00 44.72 88 GLU A O 1
ATOM 636 N N . THR A 1 89 ? -8.710 12.350 -8.884 1.00 48.62 89 THR A N 1
ATOM 637 C CA . THR A 1 89 ? -9.939 11.570 -9.086 1.00 48.62 89 THR A CA 1
ATOM 638 C C . THR A 1 89 ? -10.454 11.024 -7.755 1.00 48.62 89 THR A 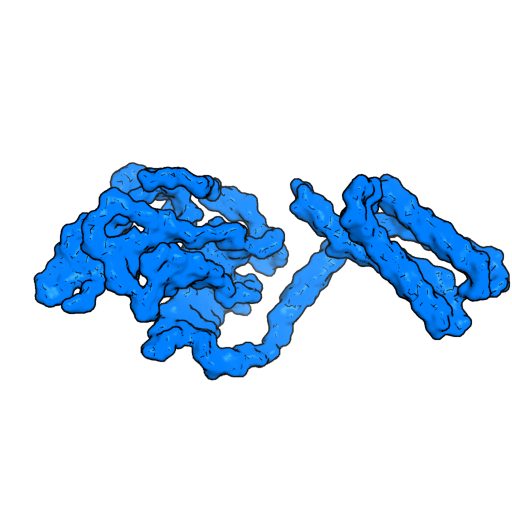C 1
ATOM 640 O O . THR A 1 89 ? -11.639 11.156 -7.445 1.00 48.62 89 THR A O 1
ATOM 643 N N . LEU A 1 90 ? -9.554 10.501 -6.916 1.00 51.75 90 LEU A N 1
ATOM 644 C CA . LEU A 1 90 ? -9.892 10.073 -5.555 1.00 51.75 90 LEU A CA 1
ATOM 645 C C . LEU A 1 90 ? -10.315 11.248 -4.669 1.00 51.75 90 LEU A C 1
ATOM 647 O O . LEU A 1 90 ? -11.256 11.106 -3.902 1.00 51.75 90 LEU A O 1
ATOM 651 N N . ASN A 1 91 ? -9.697 12.423 -4.801 1.00 50.59 91 ASN A N 1
ATOM 652 C CA . ASN A 1 91 ? -10.080 13.630 -4.063 1.00 50.59 91 ASN A CA 1
ATOM 653 C C . ASN A 1 91 ? -11.435 14.191 -4.523 1.00 50.59 91 ASN A C 1
ATOM 655 O O . ASN A 1 91 ? -12.217 14.653 -3.691 1.00 50.59 91 ASN A O 1
ATOM 659 N N . ALA A 1 92 ? -11.726 14.139 -5.827 1.00 45.53 92 ALA A N 1
ATOM 660 C CA . ALA A 1 92 ? -12.993 14.572 -6.414 1.00 45.53 92 ALA A CA 1
ATOM 661 C C . ALA A 1 92 ? -14.152 13.642 -6.024 1.00 45.53 92 ALA A C 1
ATOM 663 O O . ALA A 1 92 ? -15.265 14.111 -5.796 1.00 45.53 92 ALA A O 1
ATOM 664 N N . GLN A 1 93 ? -13.886 12.339 -5.885 1.00 46.91 93 GLN A N 1
ATOM 665 C CA . GLN A 1 93 ? -14.842 11.370 -5.340 1.00 46.91 93 GLN A CA 1
ATOM 666 C C . GLN A 1 93 ? -14.871 11.372 -3.795 1.00 46.91 93 GLN A C 1
ATOM 668 O O . GLN A 1 93 ? -15.890 11.043 -3.187 1.00 46.91 93 GLN A O 1
ATOM 673 N N . GLY A 1 94 ? -13.770 11.753 -3.145 1.00 44.31 94 GLY A N 1
ATOM 674 C CA . GLY A 1 94 ? -13.536 11.635 -1.704 1.00 44.31 94 GLY A CA 1
ATOM 675 C C . GLY A 1 94 ? -13.927 12.851 -0.871 1.00 44.31 94 GLY A C 1
ATOM 676 O O . GLY A 1 94 ? -14.264 12.685 0.295 1.00 44.31 94 GLY A O 1
ATOM 677 N N . GLY A 1 95 ? -13.979 14.051 -1.452 1.00 34.91 95 GLY A N 1
ATOM 678 C CA . GLY A 1 95 ? -14.295 15.265 -0.704 1.00 34.91 95 GLY A CA 1
ATOM 679 C C . GLY A 1 95 ? -13.205 15.609 0.312 1.00 34.91 95 GLY A C 1
ATOM 680 O O . GLY A 1 95 ? -13.433 15.509 1.507 1.00 34.91 95 GLY A O 1
ATOM 681 N N . GLY A 1 96 ? -12.050 16.062 -0.184 1.00 32.47 96 GLY A N 1
ATOM 682 C CA . GLY A 1 96 ? -11.049 16.823 0.574 1.00 32.47 96 GLY A CA 1
ATOM 683 C C . GLY A 1 96 ? -10.370 16.093 1.741 1.00 32.47 96 GLY A C 1
ATOM 684 O O . GLY A 1 96 ? -10.920 15.973 2.832 1.00 32.47 96 GLY A O 1
ATOM 685 N N . LEU A 1 97 ? -9.102 15.729 1.542 1.00 39.25 97 LEU A N 1
ATOM 686 C CA . LEU A 1 97 ? -8.185 15.302 2.602 1.00 39.25 97 LEU A CA 1
ATOM 687 C C . LEU A 1 97 ? -8.096 16.394 3.686 1.00 39.25 97 LEU A C 1
ATOM 689 O O . LEU A 1 97 ? -7.610 17.497 3.431 1.00 39.25 97 LEU A O 1
ATOM 693 N N . GLY A 1 98 ? -8.573 16.106 4.898 1.00 34.84 98 GLY A N 1
ATOM 694 C CA . GLY A 1 98 ? -8.397 17.004 6.040 1.00 34.84 98 GLY A CA 1
ATOM 695 C C . GLY A 1 98 ? -6.912 17.152 6.389 1.00 34.84 98 GLY A C 1
ATOM 696 O O . GLY A 1 98 ? -6.213 16.150 6.535 1.00 34.84 98 GLY A O 1
ATOM 697 N N . GLN A 1 99 ? -6.434 18.393 6.528 1.00 29.09 99 GLN A N 1
ATOM 698 C CA . GLN A 1 99 ? -5.068 18.697 6.967 1.00 29.09 99 GLN A CA 1
ATOM 699 C C . GLN A 1 99 ? -4.761 18.062 8.333 1.00 29.09 99 GLN A C 1
ATOM 701 O O . GLN A 1 99 ? -5.571 18.106 9.263 1.00 29.09 99 GLN A O 1
ATOM 706 N N . ALA A 1 100 ? -3.557 17.503 8.465 1.00 29.62 100 ALA A N 1
ATOM 707 C CA . ALA A 1 100 ? -3.011 17.077 9.744 1.00 29.62 100 ALA A CA 1
ATOM 708 C C . ALA A 1 100 ? -2.828 18.299 10.666 1.00 29.62 100 ALA A C 1
ATOM 710 O O . ALA A 1 100 ? -2.185 19.270 10.278 1.00 29.62 100 ALA A O 1
ATOM 711 N N . GLY A 1 101 ? -3.390 18.250 11.881 1.00 31.69 101 GLY A N 1
ATOM 712 C CA . GLY A 1 101 ? -3.141 19.265 12.917 1.00 31.69 101 GLY A CA 1
ATOM 713 C C . GLY A 1 101 ? -4.350 19.764 13.715 1.00 31.69 101 GLY A C 1
ATOM 714 O O . GLY A 1 101 ? -4.156 20.515 14.666 1.00 31.69 101 GLY A O 1
ATOM 715 N N . SER A 1 102 ? -5.588 19.366 13.402 1.00 27.50 102 SER A N 1
ATOM 716 C CA . SER A 1 102 ? -6.737 19.815 14.206 1.00 27.50 102 SER A CA 1
ATOM 717 C C . SER A 1 102 ? -6.847 19.058 15.544 1.00 27.50 102 SER A C 1
ATOM 719 O O . SER A 1 102 ? -6.727 17.823 15.546 1.00 27.50 102 SER A O 1
ATOM 721 N N . PRO A 1 103 ? -7.096 19.770 16.666 1.00 29.00 103 PRO A N 1
ATOM 722 C CA . PRO A 1 103 ? -7.325 19.161 17.973 1.00 29.00 103 PRO A CA 1
ATOM 723 C C . PRO A 1 103 ? -8.581 18.278 17.974 1.00 29.00 103 PRO A C 1
ATOM 725 O O . PRO A 1 103 ? -9.447 18.394 17.103 1.00 29.00 103 PRO A O 1
ATOM 728 N N . VAL A 1 104 ? -8.646 17.375 18.959 1.00 36.38 104 VAL A N 1
ATOM 729 C CA . VAL A 1 104 ? -9.757 16.444 19.214 1.00 36.38 104 VAL A CA 1
ATOM 730 C C . VAL A 1 104 ? -11.081 17.213 19.167 1.00 36.38 104 VAL A C 1
ATOM 732 O O . VAL A 1 104 ? -11.351 18.032 20.040 1.00 36.38 104 VAL A O 1
ATOM 735 N N . GLY A 1 105 ? -11.886 17.005 18.123 1.00 35.47 105 GLY A N 1
ATOM 736 C CA . GLY A 1 105 ? -13.213 17.620 18.056 1.00 35.47 105 GLY A CA 1
ATOM 737 C C . GLY A 1 105 ? -13.877 17.690 16.686 1.00 35.47 105 GLY A C 1
ATOM 738 O O . GLY A 1 105 ? -15.098 17.651 16.628 1.00 35.47 105 GLY A O 1
ATOM 739 N N . GLN A 1 106 ? -13.139 17.761 15.576 1.00 36.12 106 GLN A N 1
ATOM 740 C CA . GLN A 1 106 ? -13.747 17.810 14.235 1.00 36.12 106 GLN A CA 1
ATOM 741 C C . GLN A 1 106 ? -12.722 17.392 13.175 1.00 36.12 106 GLN A C 1
ATOM 743 O O . GLN A 1 106 ? -11.995 18.220 12.635 1.00 36.12 106 GLN A O 1
ATOM 748 N N . ARG A 1 107 ? -12.643 16.093 12.873 1.00 44.53 107 ARG A N 1
ATOM 749 C CA . ARG A 1 107 ? -11.900 15.596 11.703 1.00 44.53 107 ARG A CA 1
ATOM 750 C C . ARG A 1 107 ? -12.886 15.148 10.624 1.00 44.53 107 ARG A C 1
ATOM 752 O O . ARG A 1 107 ? -13.858 14.462 10.931 1.00 44.53 107 ARG A O 1
ATOM 759 N N . LEU A 1 108 ? -12.661 15.602 9.387 1.00 40.81 108 LEU A N 1
ATOM 760 C CA . LEU A 1 108 ? -13.453 15.239 8.205 1.00 40.81 108 LEU A CA 1
ATOM 761 C C . LEU A 1 108 ? -13.149 13.790 7.775 1.00 40.81 108 LEU A C 1
ATOM 763 O O . LEU A 1 108 ? -12.002 13.350 7.795 1.00 40.81 108 LEU A O 1
ATOM 767 N N . GLY A 1 109 ? -14.214 13.059 7.440 1.00 42.03 109 GLY A N 1
ATOM 768 C CA . GLY A 1 109 ? -14.320 11.598 7.413 1.00 42.03 109 GLY A CA 1
ATOM 769 C C . GLY A 1 109 ? -13.740 10.849 6.212 1.00 42.03 109 GLY A C 1
ATOM 770 O O . GLY A 1 109 ? -14.473 10.077 5.600 1.00 42.03 109 GLY A O 1
ATOM 771 N N . ASP A 1 110 ? -12.448 11.031 5.933 1.00 53.41 110 ASP A N 1
ATOM 772 C CA . ASP A 1 110 ? -11.650 10.143 5.066 1.00 53.41 110 ASP A CA 1
ATOM 773 C C . ASP A 1 110 ? -10.317 9.777 5.739 1.00 53.41 110 ASP A C 1
ATOM 775 O O . ASP A 1 110 ? -9.228 10.044 5.236 1.00 53.41 110 ASP A O 1
ATOM 779 N N . GLN A 1 111 ? -10.395 9.218 6.948 1.00 70.94 111 GLN A N 1
ATOM 780 C CA . GLN A 1 111 ? -9.209 8.827 7.714 1.00 70.94 111 GLN A CA 1
ATOM 781 C C . GLN A 1 111 ? -9.404 7.460 8.365 1.00 70.94 111 GLN A C 1
ATOM 783 O O . GLN A 1 111 ? -10.461 7.175 8.941 1.00 70.94 111 GLN A O 1
ATOM 788 N N . ALA A 1 112 ? -8.363 6.632 8.285 1.00 80.44 112 ALA A N 1
ATOM 789 C CA . ALA A 1 112 ? -8.166 5.517 9.196 1.00 80.44 112 ALA A CA 1
ATOM 790 C C . ALA A 1 112 ? -7.267 5.968 10.337 1.00 80.44 112 ALA A C 1
ATOM 792 O O . ALA A 1 112 ? -6.342 6.757 10.138 1.00 80.44 112 ALA A O 1
ATOM 793 N N . ALA A 1 113 ? -7.564 5.498 11.537 1.00 85.69 113 ALA A N 1
ATOM 794 C CA . ALA A 1 113 ? -6.849 5.902 12.728 1.00 85.69 113 ALA A CA 1
ATOM 795 C C . ALA A 1 113 ? -6.868 4.803 13.783 1.00 85.69 113 ALA A C 1
ATOM 797 O O . ALA A 1 113 ? -7.711 3.903 13.750 1.00 85.69 113 ALA A O 1
ATOM 798 N N . TYR A 1 114 ? -5.945 4.917 14.731 1.00 89.44 114 TYR A N 1
ATOM 799 C CA . TYR A 1 114 ? -5.956 4.156 15.965 1.00 89.44 114 TYR A CA 1
ATOM 800 C C . TYR A 1 114 ? -5.713 5.053 17.177 1.00 89.44 114 TYR A C 1
ATOM 802 O O . TYR A 1 114 ? -5.274 6.199 17.068 1.00 89.44 114 TYR A O 1
ATOM 810 N N . VAL A 1 115 ? -6.015 4.516 18.350 1.00 89.81 115 VAL A N 1
ATOM 811 C CA . VAL A 1 115 ? -5.800 5.159 19.644 1.00 89.81 115 VAL A CA 1
ATOM 812 C C . VAL A 1 115 ? -5.430 4.106 20.673 1.00 89.81 115 VAL A C 1
ATOM 814 O O . VAL A 1 115 ? -5.938 2.983 20.637 1.00 89.81 115 VAL A O 1
ATOM 817 N N . LEU A 1 116 ? -4.546 4.495 21.585 1.00 89.19 116 LEU A N 1
ATOM 818 C CA . LEU A 1 116 ? -4.221 3.730 22.777 1.00 89.19 116 LEU A CA 1
ATOM 819 C C . LEU A 1 116 ? -5.073 4.237 23.936 1.00 89.19 116 LEU A C 1
ATOM 821 O O . LEU A 1 116 ? -5.018 5.417 24.284 1.00 89.19 116 LEU A O 1
ATOM 825 N N . VAL A 1 117 ? -5.875 3.348 24.512 1.00 88.12 117 VAL A N 1
ATOM 826 C CA . VAL A 1 117 ? -6.736 3.631 25.659 1.00 88.12 117 VAL A CA 1
ATOM 827 C C . VAL A 1 117 ? -6.115 2.977 26.891 1.00 88.12 117 VAL A C 1
ATOM 829 O O . VAL A 1 117 ? -6.100 1.747 26.981 1.00 88.12 117 VAL A O 1
ATOM 832 N N . PRO A 1 118 ? -5.564 3.755 27.835 1.00 83.19 118 PRO A N 1
ATOM 833 C CA . PRO A 1 118 ? -5.052 3.197 29.078 1.00 83.19 118 PRO A CA 1
ATOM 834 C C . PRO A 1 118 ? -6.191 2.633 29.933 1.00 83.19 118 PRO A C 1
ATOM 836 O O . PRO A 1 118 ? -7.325 3.100 29.866 1.00 83.19 118 PRO A O 1
ATOM 839 N N . HIS A 1 119 ? -5.876 1.644 30.772 1.00 73.69 119 HIS A N 1
ATOM 840 C CA . HIS A 1 119 ? -6.847 1.088 31.726 1.00 73.69 119 HIS A CA 1
ATOM 841 C C . HIS A 1 119 ? -7.224 2.088 32.828 1.00 73.69 119 HIS A C 1
ATOM 843 O O . HIS A 1 119 ? -8.274 1.971 33.452 1.00 73.69 119 HIS A O 1
ATOM 849 N N . THR A 1 120 ? -6.365 3.074 33.092 1.00 70.19 120 THR A N 1
ATOM 850 C CA . THR A 1 120 ? -6.676 4.176 33.999 1.00 70.19 120 THR A CA 1
ATOM 851 C C . THR A 1 120 ? -7.387 5.303 33.248 1.00 70.19 120 THR A C 1
ATOM 853 O O . THR A 1 120 ? -7.047 5.572 32.095 1.00 70.19 120 THR A O 1
ATOM 856 N N . PRO A 1 121 ? -8.345 6.009 33.878 1.00 65.25 121 PRO A N 1
ATOM 857 C CA . PRO A 1 121 ? -9.068 7.092 33.223 1.00 65.25 121 PRO A CA 1
ATOM 858 C C . PRO A 1 121 ? -8.099 8.182 32.753 1.00 65.25 121 PRO A C 1
ATOM 860 O O . PRO A 1 121 ? -7.487 8.875 33.567 1.00 65.25 121 PRO A O 1
ATOM 863 N N . ALA A 1 122 ? -7.960 8.336 31.438 1.00 62.03 122 ALA A N 1
ATOM 864 C CA . ALA A 1 122 ? -7.198 9.419 30.837 1.00 62.03 122 ALA A CA 1
ATOM 865 C C . ALA A 1 122 ? -8.129 10.578 30.477 1.00 62.03 122 ALA A C 1
ATOM 867 O O . ALA A 1 122 ? -9.204 10.386 29.915 1.00 62.03 122 ALA A O 1
ATOM 868 N N . THR A 1 123 ? -7.697 11.801 30.775 1.00 58.94 123 THR A N 1
ATOM 869 C CA . THR A 1 123 ? -8.417 13.030 30.410 1.00 58.94 123 THR A CA 1
ATOM 870 C C . THR A 1 123 ? -8.267 13.397 28.936 1.00 58.94 123 THR A C 1
ATOM 872 O O . THR A 1 123 ? -9.117 14.108 28.406 1.00 58.94 123 THR A O 1
ATOM 875 N N . THR A 1 124 ? -7.224 12.899 28.267 1.00 70.62 124 THR A N 1
ATOM 876 C CA . THR A 1 124 ? -6.958 13.169 26.851 1.00 70.62 124 THR A CA 1
ATOM 877 C C . THR A 1 124 ? -6.390 11.924 26.181 1.00 70.62 124 THR A C 1
ATOM 879 O O . THR A 1 124 ? -5.423 11.345 26.673 1.00 70.62 124 THR A O 1
ATOM 882 N N . LEU A 1 125 ? -6.966 11.543 25.040 1.00 80.00 125 LEU A N 1
ATOM 883 C CA . LEU A 1 125 ? -6.480 10.460 24.189 1.00 80.00 125 LEU A CA 1
ATOM 884 C C . LEU A 1 125 ? -5.866 11.030 22.905 1.00 80.00 125 LEU A C 1
ATOM 886 O O . LEU A 1 125 ? -6.405 11.968 22.311 1.00 80.00 125 LEU A O 1
ATOM 890 N N . THR A 1 126 ? -4.754 10.444 22.461 1.00 82.06 126 THR A N 1
ATOM 891 C CA . THR A 1 126 ? -4.074 10.839 21.220 1.00 82.06 126 THR A CA 1
ATOM 892 C C . THR A 1 126 ? -4.487 9.916 20.082 1.00 82.06 126 THR A C 1
ATOM 894 O O . THR A 1 126 ? -4.263 8.711 20.135 1.00 82.06 126 THR A O 1
ATOM 897 N N . ILE A 1 127 ? -5.07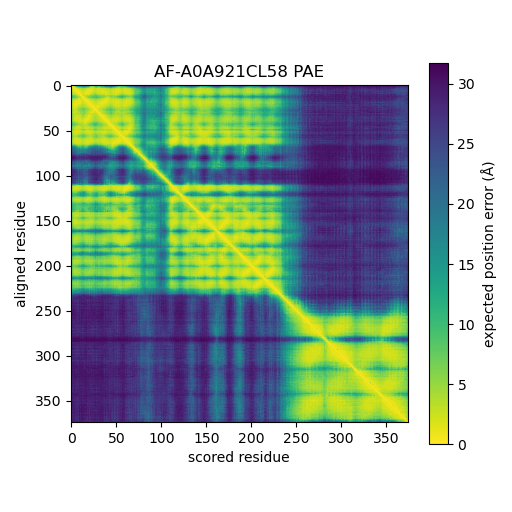9 10.487 19.033 1.00 82.06 127 ILE A N 1
ATOM 898 C CA . ILE A 1 127 ? -5.497 9.746 17.839 1.00 82.06 127 ILE A CA 1
ATOM 899 C C . ILE A 1 127 ? -4.364 9.760 16.810 1.00 82.06 127 ILE A C 1
ATOM 901 O O . ILE A 1 127 ? -3.965 10.824 16.325 1.00 82.06 127 ILE A O 1
ATOM 905 N N . HIS A 1 128 ? -3.900 8.573 16.437 1.00 84.06 128 HIS A N 1
ATOM 906 C CA . HIS A 1 128 ? -2.822 8.351 15.483 1.00 84.06 128 HIS A CA 1
ATOM 907 C C . HIS A 1 128 ? -3.389 7.973 14.104 1.00 84.06 128 HIS A C 1
ATOM 909 O O . HIS A 1 128 ? -4.235 7.082 14.023 1.00 84.06 128 HIS A O 1
ATOM 915 N N . PRO A 1 129 ? -2.970 8.628 13.008 1.00 79.62 129 PRO A N 1
ATOM 916 C CA . PRO A 1 129 ? -3.430 8.275 11.667 1.00 79.62 129 PRO A CA 1
ATOM 917 C C . PRO A 1 129 ? -2.819 6.948 11.182 1.00 79.62 129 PRO A C 1
ATOM 919 O O . PRO A 1 129 ? -1.638 6.688 11.389 1.00 79.62 129 PRO A O 1
ATOM 922 N N . LEU A 1 130 ? -3.619 6.137 10.484 1.00 76.94 130 LEU A N 1
ATOM 923 C CA . LEU A 1 130 ? -3.204 4.947 9.721 1.00 76.94 130 LEU A CA 1
ATOM 924 C C . LEU A 1 130 ? -3.087 5.293 8.228 1.00 76.94 130 LEU A C 1
ATOM 926 O O . LEU A 1 130 ? -3.652 4.624 7.364 1.00 76.94 130 LEU A O 1
ATOM 930 N N . SER A 1 131 ? -2.417 6.403 7.944 1.00 72.94 131 SER A N 1
ATOM 931 C CA . SER A 1 131 ? -2.194 6.938 6.601 1.00 72.94 131 SER A CA 1
ATOM 932 C C . SER A 1 131 ? -0.894 7.733 6.590 1.00 72.94 131 SER A C 1
ATOM 934 O O . SER A 1 131 ? -0.611 8.440 7.562 1.00 72.94 131 SER A O 1
ATOM 936 N N . ASP A 1 132 ? -0.153 7.667 5.492 1.00 69.56 132 ASP A N 1
ATOM 937 C CA . ASP A 1 132 ? 1.097 8.397 5.267 1.00 69.56 132 ASP A CA 1
ATOM 938 C C . ASP A 1 132 ? 1.141 8.980 3.838 1.00 69.56 132 ASP A C 1
ATOM 940 O O . ASP A 1 132 ? 0.095 9.210 3.227 1.00 69.56 132 ASP A O 1
ATOM 944 N N . GLU A 1 133 ? 2.330 9.299 3.315 1.00 64.25 133 GLU A N 1
ATOM 945 C CA . GLU A 1 133 ? 2.475 9.818 1.947 1.00 64.25 133 GLU A CA 1
ATOM 946 C C . GLU A 1 133 ? 2.087 8.792 0.871 1.00 64.25 133 GLU A C 1
ATOM 948 O O . GLU A 1 133 ? 1.608 9.186 -0.196 1.00 64.25 133 GLU A O 1
ATOM 953 N N . GLU A 1 134 ? 2.261 7.495 1.149 1.00 66.94 134 GLU A N 1
ATOM 954 C CA . GLU A 1 134 ? 1.940 6.415 0.217 1.00 66.94 134 GLU A CA 1
ATOM 955 C C . GLU A 1 134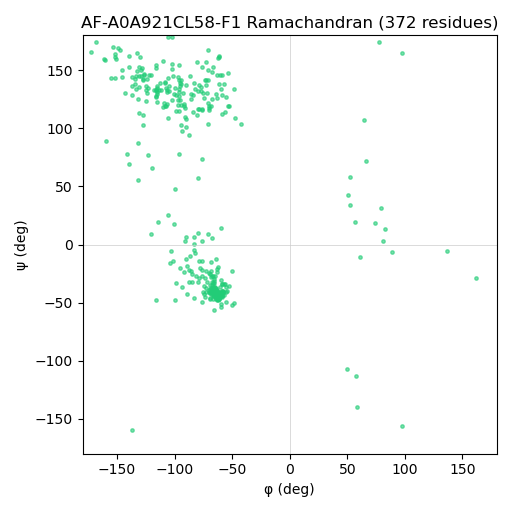 ? 0.484 5.960 0.380 1.00 66.94 134 GLU A C 1
ATOM 957 O O . GLU A 1 134 ? -0.212 5.776 -0.615 1.00 66.94 134 GLU A O 1
ATOM 962 N N . VAL A 1 135 ? -0.026 5.816 1.605 1.00 71.75 135 VAL A N 1
ATOM 963 C CA . VAL A 1 135 ? -1.403 5.382 1.889 1.00 71.75 135 VAL A CA 1
ATOM 964 C C . VAL A 1 135 ? -2.344 6.587 1.920 1.00 71.75 135 VAL A C 1
ATOM 966 O O . VAL A 1 135 ? -2.533 7.237 2.947 1.00 71.75 135 VAL A O 1
ATOM 969 N N . ILE A 1 136 ? -2.979 6.862 0.785 1.00 63.88 136 ILE A N 1
ATOM 970 C CA . ILE A 1 136 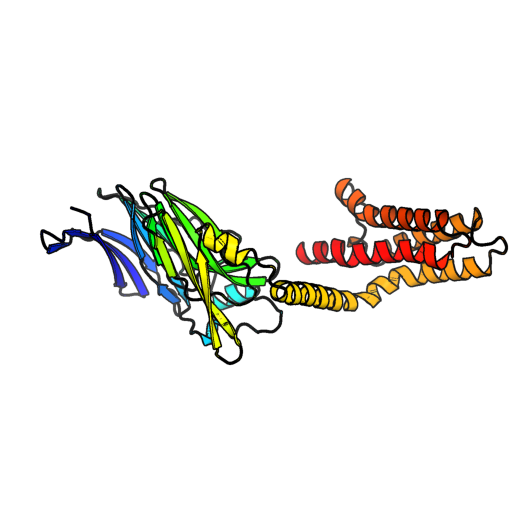? -3.763 8.083 0.559 1.00 63.88 136 ILE A CA 1
ATOM 971 C C . ILE A 1 136 ? -5.231 7.992 1.000 1.00 63.88 136 ILE A C 1
ATOM 973 O O . ILE A 1 136 ? -5.854 9.029 1.216 1.00 63.88 136 ILE A O 1
ATOM 977 N N . ALA A 1 137 ? -5.802 6.789 1.125 1.00 65.38 137 ALA A N 1
ATOM 978 C CA . ALA A 1 137 ? -7.160 6.582 1.643 1.00 65.38 137 ALA A CA 1
ATOM 979 C C . ALA A 1 137 ? -7.374 5.134 2.106 1.00 65.38 137 ALA A C 1
ATOM 981 O O . ALA A 1 137 ? -6.689 4.226 1.645 1.00 65.38 137 ALA A O 1
ATOM 982 N N . VAL A 1 138 ? -8.366 4.887 2.965 1.00 71.00 138 VAL A N 1
ATOM 983 C CA . VAL A 1 138 ? -8.723 3.534 3.429 1.00 71.00 138 VAL A CA 1
ATOM 984 C C . VAL A 1 138 ? -10.127 3.163 2.973 1.00 71.00 138 VAL A C 1
ATOM 986 O O . VAL A 1 138 ? -11.063 3.948 3.094 1.00 71.00 138 VAL A O 1
ATOM 989 N N . TRP A 1 139 ? -10.269 1.959 2.419 1.00 68.31 139 TRP A N 1
ATOM 990 C CA . TRP A 1 139 ? -11.525 1.486 1.833 1.00 68.31 139 TRP A CA 1
ATOM 991 C C . TRP A 1 139 ? -12.381 0.683 2.820 1.00 68.31 139 TRP A C 1
ATOM 993 O O . TRP A 1 139 ? -13.613 0.776 2.793 1.00 68.31 139 TRP A O 1
ATOM 1003 N N . ARG A 1 140 ? -11.740 -0.111 3.691 1.00 72.62 140 ARG A N 1
ATOM 1004 C CA . ARG A 1 140 ? -12.426 -0.952 4.682 1.00 72.62 140 ARG A CA 1
ATOM 1005 C C . ARG A 1 140 ? -11.902 -0.751 6.096 1.00 72.62 140 ARG A C 1
ATOM 1007 O O . ARG A 1 140 ? -10.720 -0.490 6.295 1.00 72.62 140 ARG A O 1
ATOM 1014 N N . GLY A 1 141 ? -12.807 -0.986 7.046 1.00 73.31 141 GLY A N 1
ATOM 1015 C CA . GLY A 1 141 ? -12.543 -1.043 8.472 1.00 73.31 141 GLY A CA 1
ATOM 1016 C C . GLY A 1 141 ? -11.338 -1.920 8.786 1.00 73.31 141 GLY A C 1
ATOM 1017 O O . GLY A 1 141 ? -11.262 -3.035 8.256 1.00 73.31 141 GLY A O 1
ATOM 1018 N N . PRO A 1 142 ? -10.428 -1.439 9.643 1.00 87.38 142 PRO A N 1
ATOM 1019 C CA . PRO A 1 142 ? -9.280 -2.217 10.063 1.00 87.38 142 PRO A CA 1
ATOM 1020 C C . PRO A 1 142 ? -9.719 -3.496 10.779 1.00 87.38 142 PRO A C 1
ATOM 1022 O O . PRO A 1 142 ? -10.721 -3.523 11.497 1.00 87.38 142 PRO A O 1
ATOM 1025 N N . ARG A 1 143 ? -8.940 -4.559 10.599 1.00 91.44 143 ARG A N 1
ATOM 1026 C CA . ARG A 1 143 ? -8.935 -5.737 11.471 1.00 91.44 143 ARG A CA 1
ATOM 1027 C C . ARG A 1 143 ? -7.726 -5.654 12.386 1.00 91.44 143 ARG A C 1
ATOM 1029 O O . ARG A 1 143 ? -6.719 -5.064 12.010 1.00 91.44 143 ARG A O 1
ATOM 1036 N N . LEU A 1 144 ? -7.839 -6.238 13.571 1.00 92.00 144 LEU A N 1
ATOM 1037 C CA . LEU A 1 144 ? -6.815 -6.161 14.602 1.00 92.00 144 LEU A CA 1
ATOM 1038 C C . LEU A 1 144 ? -6.563 -7.551 15.181 1.00 92.00 144 LEU A C 1
ATOM 1040 O O . LEU A 1 144 ? -7.515 -8.268 15.480 1.00 92.00 144 LEU A O 1
ATOM 1044 N N . GLN A 1 145 ? -5.290 -7.909 15.326 1.00 93.12 145 GLN A N 1
ATOM 1045 C CA . GLN A 1 145 ? -4.839 -9.098 16.045 1.00 93.12 145 GLN A CA 1
ATOM 1046 C C . GLN A 1 145 ? -3.752 -8.733 17.048 1.00 93.12 145 GLN A C 1
ATOM 1048 O O . GLN A 1 145 ? -2.984 -7.802 16.816 1.00 93.12 145 GLN A O 1
ATOM 1053 N N . ILE A 1 146 ? -3.679 -9.479 18.146 1.00 90.50 146 ILE A N 1
ATOM 1054 C CA . ILE A 1 146 ? -2.686 -9.269 19.200 1.00 90.50 146 ILE A CA 1
ATOM 1055 C C . ILE A 1 146 ? -1.633 -10.373 19.144 1.00 90.50 146 ILE A C 1
ATOM 1057 O O . ILE A 1 146 ? -1.960 -11.555 19.069 1.00 90.50 146 ILE A O 1
ATOM 1061 N N . GLU A 1 147 ? -0.367 -9.973 19.207 1.00 88.12 147 GLU A N 1
ATOM 1062 C CA . GLU A 1 147 ? 0.792 -10.848 19.345 1.00 88.12 147 GLU A CA 1
ATOM 1063 C C . GLU A 1 147 ? 1.639 -10.359 20.528 1.00 88.12 147 GLU A C 1
ATOM 1065 O O . GLU A 1 147 ? 2.358 -9.361 20.434 1.00 88.12 147 GLU A O 1
ATOM 1070 N N . GLY A 1 148 ? 1.546 -11.041 21.671 1.00 85.38 148 GLY A N 1
ATOM 1071 C CA . GLY A 1 148 ? 2.246 -10.623 22.886 1.00 85.38 148 GLY A CA 1
ATOM 1072 C C . GLY A 1 148 ? 1.858 -9.200 23.302 1.00 85.38 148 GLY A C 1
ATOM 1073 O O . GLY A 1 148 ? 0.717 -8.955 23.675 1.00 85.38 148 GLY A O 1
ATOM 1074 N N . ASN A 1 149 ? 2.809 -8.266 23.228 1.00 86.94 149 ASN A N 1
ATOM 1075 C CA . ASN A 1 149 ? 2.609 -6.854 23.580 1.00 86.94 149 ASN A CA 1
ATOM 1076 C C . ASN A 1 149 ? 2.534 -5.925 22.352 1.00 86.94 149 ASN A C 1
ATOM 1078 O O . ASN A 1 149 ? 2.904 -4.753 22.410 1.00 86.94 149 ASN A O 1
ATOM 1082 N N . ARG A 1 150 ? 2.138 -6.478 21.204 1.00 89.75 150 ARG A N 1
ATOM 1083 C CA . ARG A 1 150 ? 2.041 -5.771 19.930 1.00 89.75 150 ARG A CA 1
ATOM 1084 C C . ARG A 1 150 ? 0.685 -6.040 19.294 1.00 89.75 150 ARG A C 1
ATOM 1086 O O . ARG A 1 150 ? 0.225 -7.178 19.247 1.00 89.75 150 ARG A O 1
ATOM 1093 N N . ALA A 1 151 ? 0.061 -4.991 18.776 1.00 92.00 151 ALA A N 1
ATOM 1094 C CA . ALA A 1 151 ? -1.138 -5.085 17.963 1.00 92.00 151 ALA A CA 1
ATOM 1095 C C . ALA A 1 151 ? -0.770 -4.980 16.482 1.00 92.00 151 ALA A C 1
ATOM 1097 O O . ALA A 1 151 ? -0.012 -4.103 16.069 1.00 92.00 151 ALA A O 1
ATOM 1098 N N . TRP A 1 152 ? -1.345 -5.859 15.675 1.00 92.19 152 TRP A N 1
ATOM 1099 C CA . TRP A 1 152 ? -1.241 -5.844 14.226 1.00 92.19 152 TRP A CA 1
ATOM 1100 C C . TRP A 1 152 ? -2.571 -5.417 13.632 1.00 92.19 152 TRP A C 1
ATOM 1102 O O . TRP A 1 152 ? -3.590 -6.080 13.828 1.00 92.19 152 TRP A O 1
ATOM 1112 N N . ILE A 1 153 ? -2.559 -4.309 12.902 1.00 92.50 153 ILE A N 1
ATOM 1113 C CA . ILE A 1 153 ? -3.730 -3.745 12.244 1.00 92.50 153 ILE A CA 1
ATOM 1114 C C . ILE A 1 153 ? -3.604 -4.001 10.747 1.00 92.50 153 ILE A C 1
ATOM 1116 O O . ILE A 1 153 ? -2.644 -3.547 10.133 1.00 92.50 153 ILE A O 1
ATOM 1120 N N . ILE A 1 154 ? -4.565 -4.697 10.145 1.00 91.75 154 ILE A N 1
ATOM 1121 C CA . ILE A 1 154 ? -4.591 -4.958 8.701 1.00 91.75 154 ILE A CA 1
ATOM 1122 C C . ILE A 1 154 ? -5.802 -4.281 8.056 1.00 91.75 154 ILE A C 1
ATOM 1124 O O . ILE A 1 154 ? -6.913 -4.318 8.593 1.00 91.75 154 ILE A O 1
ATOM 1128 N N . LEU A 1 155 ? -5.600 -3.640 6.905 1.00 88.62 155 LEU A N 1
ATOM 1129 C CA . LEU A 1 155 ? -6.650 -2.923 6.179 1.00 88.62 155 LEU A CA 1
ATOM 1130 C C . LEU A 1 155 ? -6.395 -2.896 4.668 1.00 88.62 155 LEU A C 1
ATOM 1132 O O . LEU A 1 155 ? -5.269 -3.088 4.212 1.00 88.62 155 LEU A O 1
ATOM 1136 N N . SER A 1 156 ? -7.452 -2.649 3.891 1.00 86.25 156 SER A N 1
ATOM 1137 C CA . SER A 1 156 ? -7.335 -2.312 2.465 1.00 86.25 156 SER A CA 1
ATOM 1138 C C . SER A 1 156 ? -7.253 -0.797 2.316 1.00 86.25 156 SER A C 1
ATOM 1140 O O . SER A 1 156 ? -8.198 -0.091 2.688 1.00 86.25 156 SER A O 1
ATOM 1142 N N . GLY A 1 157 ? -6.154 -0.306 1.749 1.00 80.12 157 GLY A N 1
ATOM 1143 C CA . GLY A 1 157 ? -5.901 1.113 1.518 1.00 80.12 157 GLY A CA 1
ATOM 1144 C C . GLY A 1 157 ? -5.542 1.415 0.067 1.00 80.12 157 GLY A C 1
ATOM 1145 O O . GLY A 1 157 ? -4.908 0.612 -0.610 1.00 80.12 157 GLY A O 1
ATOM 1146 N N . TRP A 1 158 ? -5.956 2.581 -0.415 1.00 77.25 158 TRP A N 1
ATOM 1147 C CA . TRP A 1 158 ? -5.446 3.167 -1.644 1.00 77.25 158 TRP A CA 1
ATOM 1148 C C . TRP A 1 158 ? -4.012 3.617 -1.406 1.00 77.25 158 TRP A C 1
ATOM 1150 O O . TRP A 1 158 ? -3.764 4.511 -0.600 1.00 77.25 158 TRP A O 1
ATOM 1160 N N . VAL A 1 159 ? -3.086 2.989 -2.115 1.00 76.31 159 VAL A N 1
ATOM 1161 C CA . VAL A 1 159 ? -1.660 3.275 -2.075 1.00 76.31 159 VAL A CA 1
ATOM 1162 C C . VAL A 1 159 ? -1.268 3.976 -3.367 1.00 76.31 159 VAL A C 1
ATOM 1164 O O . VAL A 1 159 ? -1.429 3.430 -4.460 1.00 76.31 159 VAL A O 1
ATOM 1167 N N . GLN A 1 160 ? -0.757 5.195 -3.244 1.00 71.00 160 GLN A N 1
ATOM 1168 C CA . GLN A 1 160 ? -0.150 5.949 -4.324 1.00 71.00 160 GLN A CA 1
ATOM 1169 C C . GLN A 1 160 ? 1.250 5.393 -4.585 1.00 71.00 160 GLN A C 1
ATOM 1171 O O . GLN A 1 160 ? 2.152 5.509 -3.761 1.00 71.00 160 GLN A O 1
ATOM 1176 N N . ARG A 1 161 ? 1.457 4.843 -5.780 1.00 64.50 161 ARG A N 1
ATOM 1177 C CA . ARG A 1 161 ? 2.794 4.634 -6.333 1.00 64.50 161 ARG A CA 1
ATOM 1178 C C . ARG A 1 161 ? 2.856 5.298 -7.688 1.00 64.50 161 ARG A C 1
ATOM 1180 O O . ARG A 1 161 ? 2.094 4.944 -8.590 1.00 64.50 161 ARG A O 1
ATOM 1187 N N . HIS A 1 162 ? 3.813 6.210 -7.846 1.00 65.00 162 HIS A N 1
ATOM 1188 C CA . HIS A 1 162 ? 4.002 6.929 -9.104 1.00 65.00 162 HIS A CA 1
ATOM 1189 C C . HIS A 1 162 ? 2.707 7.694 -9.473 1.00 65.00 162 HIS A C 1
ATOM 1191 O O . HIS A 1 162 ? 2.036 8.240 -8.591 1.00 65.00 162 HIS A O 1
ATOM 1197 N N . ALA A 1 163 ? 2.319 7.718 -10.749 1.00 56.38 163 ALA A N 1
ATOM 1198 C CA . ALA A 1 163 ? 1.109 8.395 -11.224 1.00 56.38 163 ALA A CA 1
ATOM 1199 C C . ALA A 1 163 ? -0.206 7.634 -10.928 1.00 56.38 163 ALA A C 1
ATOM 1201 O O . ALA A 1 163 ? -1.274 8.083 -11.338 1.00 56.38 163 ALA A O 1
ATOM 1202 N N . SER A 1 164 ? -0.153 6.490 -10.230 1.00 59.72 164 SER A N 1
ATOM 1203 C CA . SER A 1 164 ? -1.310 5.612 -10.014 1.00 59.72 164 SER A CA 1
ATOM 1204 C C . SER A 1 164 ? -1.575 5.323 -8.539 1.00 59.72 164 SER A C 1
ATOM 1206 O O . SER A 1 164 ? -0.657 4.991 -7.791 1.00 59.72 164 SER A O 1
ATOM 1208 N N . ALA A 1 165 ? -2.841 5.374 -8.133 1.00 67.75 165 ALA A N 1
ATOM 1209 C CA . ALA A 1 165 ? -3.301 4.801 -6.877 1.00 67.75 165 ALA A CA 1
ATOM 1210 C C . ALA A 1 165 ? -3.852 3.387 -7.094 1.00 67.75 165 ALA A C 1
ATOM 1212 O O . ALA A 1 165 ? -4.564 3.135 -8.069 1.00 67.75 165 ALA A O 1
ATOM 1213 N N . ARG A 1 166 ? -3.538 2.466 -6.178 1.00 75.25 166 ARG A N 1
ATOM 1214 C CA . ARG A 1 166 ? -4.009 1.074 -6.213 1.00 75.25 166 ARG A CA 1
ATOM 1215 C C . ARG A 1 166 ? -4.527 0.636 -4.862 1.00 75.25 166 ARG A C 1
ATOM 1217 O O . ARG A 1 166 ? -3.968 1.012 -3.839 1.00 75.25 166 ARG A O 1
ATOM 1224 N N . LEU A 1 167 ? -5.560 -0.195 -4.860 1.00 78.44 167 LEU A N 1
ATOM 1225 C CA . LEU A 1 167 ? -6.096 -0.754 -3.629 1.00 78.44 167 LEU A CA 1
ATOM 1226 C C . LEU A 1 167 ? -5.237 -1.943 -3.183 1.00 78.44 167 LEU A C 1
ATOM 1228 O O . LEU A 1 167 ? -5.192 -2.971 -3.853 1.00 78.44 167 LEU A O 1
ATOM 1232 N N . GLN A 1 168 ? -4.530 -1.776 -2.073 1.00 85.38 168 GLN A N 1
ATOM 1233 C CA . GLN A 1 168 ? -3.514 -2.697 -1.569 1.00 85.38 168 GLN A CA 1
ATOM 1234 C C . GLN A 1 168 ? -3.749 -3.025 -0.094 1.00 85.38 168 GLN A C 1
ATOM 1236 O O . GLN A 1 168 ? -4.462 -2.310 0.614 1.00 85.38 168 GLN A O 1
ATOM 1241 N N . ILE A 1 169 ? -3.149 -4.120 0.378 1.00 87.88 169 ILE A N 1
ATOM 1242 C CA . ILE A 1 169 ? -3.187 -4.485 1.794 1.00 87.88 169 ILE A CA 1
ATOM 1243 C C . ILE A 1 169 ? -2.065 -3.772 2.537 1.00 87.88 169 ILE A C 1
ATOM 1245 O O . ILE A 1 169 ? -0.886 -3.908 2.199 1.00 87.88 169 ILE A O 1
ATOM 1249 N N . VAL A 1 170 ? -2.453 -3.044 3.578 1.00 87.56 170 VAL A N 1
ATOM 1250 C CA . VAL A 1 170 ? -1.558 -2.332 4.484 1.00 87.56 170 VAL A CA 1
ATOM 1251 C C . VAL A 1 170 ? -1.626 -3.001 5.849 1.00 87.56 170 VAL A C 1
ATOM 1253 O O . VAL A 1 170 ? -2.710 -3.292 6.358 1.00 87.56 170 VAL A O 1
ATOM 1256 N N . LEU A 1 171 ? -0.457 -3.241 6.430 1.00 89.25 171 LEU A N 1
ATOM 1257 C CA . LEU A 1 171 ? -0.275 -3.770 7.771 1.00 89.25 171 LEU A CA 1
ATOM 1258 C C . LEU A 1 171 ? 0.420 -2.710 8.628 1.00 89.25 171 LEU A C 1
ATOM 1260 O O . LEU A 1 171 ? 1.450 -2.174 8.227 1.00 89.25 171 LEU A O 1
ATOM 1264 N N . ALA A 1 172 ? -0.130 -2.418 9.800 1.00 89.56 172 ALA A N 1
ATOM 1265 C CA . ALA A 1 172 ? 0.461 -1.532 10.792 1.00 89.56 172 ALA A CA 1
ATOM 1266 C C . ALA A 1 172 ? 0.789 -2.322 12.061 1.00 89.56 172 ALA A C 1
ATOM 1268 O O . ALA A 1 172 ? -0.055 -3.072 12.552 1.00 89.56 172 ALA A O 1
ATOM 1269 N N . SER A 1 173 ? 1.991 -2.150 12.605 1.00 89.94 173 SER A N 1
ATOM 1270 C CA . SER A 1 173 ? 2.360 -2.703 13.914 1.00 89.94 173 SER A CA 1
ATOM 1271 C C . SER A 1 173 ? 2.333 -1.614 14.975 1.00 89.94 173 SER A C 1
ATOM 1273 O O . SER A 1 173 ? 3.067 -0.646 14.810 1.00 89.94 173 SER A O 1
ATOM 1275 N N . VAL A 1 174 ? 1.572 -1.790 16.053 1.00 89.94 174 VAL A N 1
ATOM 1276 C CA . VAL A 1 174 ? 1.471 -0.851 17.181 1.00 89.94 174 VAL A CA 1
ATOM 1277 C C . VAL A 1 174 ? 1.995 -1.509 18.456 1.00 89.94 174 VAL A C 1
ATOM 1279 O O . VAL A 1 174 ? 1.562 -2.605 18.807 1.00 89.94 174 VAL A O 1
ATOM 1282 N N . ASP A 1 175 ? 2.925 -0.854 19.144 1.00 88.00 175 ASP A N 1
ATOM 1283 C CA . ASP A 1 175 ? 3.409 -1.238 20.477 1.00 88.00 175 ASP A CA 1
ATOM 1284 C C . ASP A 1 175 ? 2.803 -0.354 21.589 1.00 88.00 175 ASP A C 1
ATOM 1286 O O . ASP A 1 175 ? 2.032 0.566 21.309 1.00 88.00 175 ASP A O 1
ATOM 1290 N N . GLU A 1 176 ? 3.137 -0.621 22.859 1.00 82.44 176 GLU A N 1
ATOM 1291 C CA . GLU A 1 176 ? 2.664 0.177 24.013 1.00 82.44 176 GLU A CA 1
ATOM 1292 C C . GLU A 1 176 ? 3.120 1.645 23.978 1.00 82.44 176 GLU A C 1
ATOM 1294 O O . GLU A 1 176 ? 2.531 2.499 24.641 1.00 82.44 176 GLU A O 1
ATOM 1299 N N . GLU A 1 177 ? 4.159 1.965 23.203 1.00 80.50 177 GLU A N 1
ATOM 1300 C CA . GLU A 1 177 ? 4.622 3.340 23.005 1.00 80.50 177 GLU A CA 1
ATOM 1301 C C . GLU A 1 177 ? 3.815 4.069 21.918 1.00 80.50 177 GLU A C 1
ATOM 1303 O O . GLU A 1 177 ? 4.017 5.262 21.679 1.00 80.50 177 GLU A O 1
ATOM 1308 N N . GLY A 1 178 ? 2.900 3.366 21.245 1.00 75.31 178 GLY A N 1
ATOM 1309 C CA . GLY A 1 178 ? 2.079 3.903 20.169 1.00 75.31 178 GLY A CA 1
ATOM 1310 C C . GLY A 1 178 ? 2.839 4.106 18.871 1.00 75.31 178 GLY A C 1
ATOM 1311 O O . GLY A 1 178 ? 2.359 4.849 18.013 1.00 75.31 178 GLY A O 1
ATOM 1312 N N . ARG A 1 179 ? 4.002 3.469 18.689 1.00 69.62 179 ARG A N 1
ATOM 1313 C CA . ARG A 1 179 ? 4.743 3.543 17.427 1.00 69.62 179 ARG A CA 1
ATOM 1314 C C . ARG A 1 179 ? 4.047 2.678 16.389 1.00 69.62 179 ARG A C 1
ATOM 1316 O O . ARG A 1 179 ? 3.849 1.493 16.623 1.00 69.62 179 ARG A O 1
ATOM 1323 N N . SER A 1 180 ? 3.722 3.263 15.237 1.00 70.31 180 SER A N 1
ATOM 1324 C CA . SER A 1 180 ? 3.170 2.542 14.088 1.00 70.31 180 SER A CA 1
ATOM 1325 C C . SER A 1 180 ? 4.177 2.475 12.946 1.00 70.31 180 SER A C 1
ATOM 1327 O O . SER A 1 180 ? 4.561 3.507 12.399 1.00 70.31 180 SER A O 1
ATOM 1329 N N . GLY A 1 181 ? 4.575 1.261 12.562 1.00 74.25 181 GLY A N 1
ATOM 1330 C CA . GLY A 1 181 ? 5.245 1.003 11.286 1.00 74.25 181 GLY A CA 1
ATOM 1331 C C . GLY A 1 181 ? 4.223 0.545 10.251 1.00 74.25 181 GLY A C 1
ATOM 1332 O O . GLY A 1 181 ? 3.644 -0.525 10.427 1.00 74.25 181 GLY A O 1
ATOM 1333 N N . LEU A 1 182 ? 3.991 1.335 9.197 1.00 80.44 182 LEU A N 1
ATOM 1334 C CA . LEU A 1 182 ? 3.129 0.951 8.075 1.00 80.44 182 LEU A CA 1
ATOM 1335 C C . LEU A 1 182 ? 3.940 0.160 7.046 1.00 80.44 182 LEU A C 1
ATOM 1337 O O . LEU A 1 182 ? 5.025 0.565 6.639 1.00 80.44 182 LEU A O 1
ATOM 1341 N N . THR A 1 183 ? 3.421 -0.995 6.643 1.00 83.12 183 THR A N 1
ATOM 1342 C CA . THR A 1 183 ? 4.023 -1.864 5.630 1.00 83.12 183 THR A CA 1
ATOM 1343 C C . THR A 1 183 ? 2.968 -2.271 4.616 1.00 83.12 183 THR A C 1
ATOM 1345 O O . THR A 1 183 ? 1.932 -2.838 4.961 1.00 83.12 183 THR A O 1
ATOM 1348 N N . ILE A 1 184 ? 3.249 -2.022 3.342 1.00 82.94 184 ILE A N 1
ATOM 1349 C CA . ILE A 1 184 ? 2.429 -2.512 2.236 1.00 82.94 184 ILE A CA 1
ATOM 1350 C C . ILE A 1 184 ? 2.794 -3.977 1.986 1.00 82.94 184 ILE A C 1
ATOM 1352 O O . ILE A 1 184 ? 3.929 -4.292 1.625 1.00 82.94 184 ILE A O 1
ATOM 1356 N N . VAL A 1 185 ? 1.830 -4.875 2.187 1.00 79.69 185 VAL A N 1
ATOM 1357 C CA . VAL A 1 185 ? 2.033 -6.332 2.105 1.00 79.69 185 VAL A CA 1
ATOM 1358 C C . VAL A 1 185 ? 1.921 -6.828 0.662 1.00 79.69 185 VAL A C 1
ATOM 1360 O O . VAL A 1 185 ? 2.607 -7.765 0.262 1.00 79.69 185 VAL A O 1
ATOM 1363 N N . THR A 1 186 ? 1.081 -6.183 -0.145 1.00 78.75 186 THR A N 1
ATOM 1364 C CA . THR A 1 186 ? 0.811 -6.587 -1.530 1.00 78.75 186 THR A CA 1
ATOM 1365 C C . THR A 1 186 ? 1.647 -5.812 -2.536 1.00 78.75 186 THR A C 1
ATOM 1367 O O . THR A 1 186 ? 1.686 -4.585 -2.507 1.00 78.75 186 THR A O 1
ATOM 1370 N N . LYS A 1 187 ? 2.235 -6.525 -3.499 1.00 68.19 187 LYS A N 1
ATOM 1371 C CA . LYS A 1 187 ? 2.867 -5.948 -4.701 1.00 68.19 187 LYS A CA 1
ATOM 1372 C C . LYS A 1 187 ? 2.131 -6.333 -5.991 1.00 68.19 187 LYS A C 1
ATOM 1374 O O . LYS A 1 187 ? 2.704 -6.269 -7.072 1.00 68.19 187 LYS A O 1
ATOM 1379 N N . THR A 1 188 ? 0.876 -6.755 -5.875 1.00 66.06 188 THR A N 1
ATOM 1380 C CA . THR A 1 188 ? 0.062 -7.208 -7.002 1.00 66.06 188 THR A CA 1
ATOM 1381 C C . THR A 1 188 ? -0.533 -6.031 -7.778 1.00 66.06 188 THR A C 1
ATOM 1383 O O . THR A 1 188 ? -0.632 -4.898 -7.291 1.00 66.06 188 THR A O 1
ATOM 1386 N N . TRP A 1 189 ? -0.866 -6.299 -9.042 1.00 64.75 189 TRP A N 1
ATOM 1387 C CA . TRP A 1 189 ? -1.544 -5.352 -9.930 1.00 64.75 189 TRP A CA 1
ATOM 1388 C C . TRP A 1 189 ? -3.045 -5.302 -9.662 1.00 64.75 189 TRP A C 1
ATOM 1390 O O . TRP A 1 189 ? -3.652 -4.241 -9.790 1.00 64.75 189 TRP A O 1
ATOM 1400 N N . SER A 1 190 ? -3.617 -6.434 -9.258 1.00 71.31 190 SER A N 1
ATOM 1401 C CA . SER A 1 190 ? -5.031 -6.551 -8.945 1.00 71.31 190 SER A CA 1
ATOM 1402 C C . SER A 1 190 ? -5.362 -5.868 -7.613 1.00 71.31 190 SER A C 1
ATOM 1404 O O . SER A 1 190 ? -4.588 -5.972 -6.656 1.00 71.31 190 SER A O 1
ATOM 1406 N N . PRO A 1 191 ? -6.519 -5.196 -7.508 1.00 76.19 191 PRO A N 1
ATOM 1407 C CA . PRO A 1 191 ? -6.973 -4.639 -6.242 1.00 76.19 191 PRO A CA 1
ATOM 1408 C C . PRO A 1 191 ? -7.124 -5.741 -5.187 1.00 76.19 191 PRO A C 1
ATOM 1410 O O . PRO A 1 191 ? -7.782 -6.758 -5.413 1.00 76.19 191 PRO A O 1
ATOM 1413 N N . SER A 1 192 ? -6.510 -5.519 -4.027 1.00 82.69 192 SER A N 1
ATOM 1414 C CA . SER A 1 192 ? -6.505 -6.460 -2.910 1.00 82.69 192 SER A CA 1
ATOM 1415 C C . SER A 1 192 ? -7.551 -6.074 -1.869 1.00 82.69 192 SER A C 1
ATOM 1417 O O . SER A 1 192 ? -7.484 -5.019 -1.227 1.00 82.69 192 SER A O 1
ATOM 1419 N N . LEU A 1 193 ? -8.543 -6.943 -1.704 1.00 83.31 193 LEU A N 1
ATOM 1420 C CA . LEU A 1 193 ? -9.743 -6.675 -0.925 1.00 83.31 193 LEU A CA 1
ATOM 1421 C C . LEU A 1 193 ? -9.862 -7.580 0.286 1.00 83.31 193 LEU A C 1
ATOM 1423 O O . LEU A 1 193 ? -9.427 -8.725 0.282 1.00 83.31 193 LEU A O 1
ATOM 1427 N N . TRP A 1 194 ? -10.584 -7.080 1.285 1.00 85.44 194 TRP A N 1
ATOM 1428 C CA . TRP A 1 194 ? -11.047 -7.876 2.420 1.00 85.44 194 TRP A CA 1
ATOM 1429 C C . TRP A 1 194 ? -9.938 -8.660 3.119 1.00 85.44 194 TRP A C 1
ATOM 1431 O O . TRP A 1 194 ? -10.037 -9.882 3.235 1.00 85.44 194 TRP A O 1
ATOM 1441 N N . PRO A 1 195 ? -8.906 -7.960 3.608 1.00 90.44 195 PRO A N 1
ATOM 1442 C CA . PRO A 1 195 ? -7.867 -8.619 4.349 1.00 90.44 195 PRO A CA 1
ATOM 1443 C C . PRO A 1 195 ? -8.427 -9.222 5.627 1.00 90.44 195 PRO A C 1
ATOM 1445 O O . PRO A 1 195 ? -9.302 -8.647 6.289 1.00 90.44 195 PRO A O 1
ATOM 1448 N N . ASP A 1 196 ? -7.845 -10.348 5.986 1.00 91.62 196 ASP A N 1
ATOM 1449 C CA . ASP A 1 196 ? -7.923 -10.926 7.307 1.00 91.62 196 ASP A CA 1
ATOM 1450 C C . ASP A 1 196 ? -6.521 -11.300 7.779 1.00 91.62 196 ASP A C 1
ATOM 1452 O O . ASP A 1 196 ? -5.624 -11.556 6.970 1.00 91.62 196 ASP A O 1
ATOM 1456 N N . LEU A 1 197 ? -6.331 -11.304 9.091 1.00 92.00 197 LEU A N 1
ATOM 1457 C CA . LEU A 1 197 ? -5.054 -11.600 9.724 1.00 92.00 197 LEU A CA 1
ATOM 1458 C C . LEU A 1 197 ? -5.285 -12.567 10.875 1.00 92.00 197 LEU A C 1
ATOM 1460 O O . LEU A 1 197 ? -6.212 -12.399 11.665 1.00 92.00 197 LEU A O 1
ATOM 1464 N N . ALA A 1 198 ? -4.390 -13.537 10.990 1.00 91.62 198 ALA A N 1
ATOM 1465 C CA . ALA A 1 198 ? -4.287 -14.436 12.121 1.00 91.62 198 ALA A CA 1
ATOM 1466 C C . ALA A 1 198 ? -2.841 -14.472 12.626 1.00 91.62 198 ALA A C 1
ATOM 1468 O O . ALA A 1 198 ? -1.891 -14.417 11.841 1.00 91.62 198 ALA A O 1
ATOM 1469 N N . VAL A 1 199 ? -2.696 -14.598 13.942 1.00 89.69 199 VAL A N 1
ATOM 1470 C CA . VAL A 1 199 ? -1.416 -14.776 14.631 1.00 89.69 199 VAL A CA 1
ATOM 1471 C C . VAL A 1 199 ? -1.375 -16.216 15.140 1.00 89.69 199 VAL A C 1
ATOM 1473 O O . VAL A 1 199 ? -2.278 -16.655 15.852 1.00 89.69 199 VAL A O 1
ATOM 1476 N N . GLY A 1 200 ? -0.369 -16.981 14.725 1.00 86.00 200 GLY A N 1
ATOM 1477 C CA . GLY A 1 200 ? -0.103 -18.320 15.243 1.00 86.00 200 GLY A CA 1
ATOM 1478 C C . GLY A 1 200 ? 0.459 -18.270 16.664 1.00 86.00 200 GLY A C 1
ATOM 1479 O O . GLY A 1 200 ? 1.044 -17.272 17.071 1.00 86.00 200 GLY A O 1
ATOM 1480 N N . GLY A 1 201 ? 0.319 -19.359 17.428 1.00 82.75 201 GLY A N 1
ATOM 1481 C CA . GLY A 1 201 ? 0.859 -19.438 18.798 1.00 82.75 201 GLY A CA 1
ATOM 1482 C C . GLY A 1 201 ? 2.392 -19.350 18.886 1.00 82.75 201 GLY A C 1
ATOM 1483 O O . GLY A 1 201 ? 2.941 -19.159 19.963 1.00 82.75 201 GLY A O 1
ATOM 1484 N N . ASP A 1 202 ? 3.069 -19.477 17.751 1.00 82.44 202 ASP A N 1
ATOM 1485 C CA . ASP A 1 202 ? 4.503 -19.298 17.528 1.00 82.44 202 ASP A CA 1
ATOM 1486 C C . ASP A 1 202 ? 4.889 -17.858 17.126 1.00 82.44 202 ASP A C 1
ATOM 1488 O O . ASP A 1 202 ? 6.055 -17.603 16.837 1.00 82.44 202 ASP A O 1
ATOM 1492 N N . GLY A 1 203 ? 3.927 -16.928 17.076 1.00 80.81 203 GLY A N 1
ATOM 1493 C CA . GLY A 1 203 ? 4.116 -15.567 16.558 1.00 80.81 203 GLY A CA 1
ATOM 1494 C C . GLY A 1 203 ? 4.049 -15.472 15.029 1.00 80.81 203 GLY A C 1
ATOM 1495 O O . GLY A 1 203 ? 4.215 -14.405 14.442 1.00 80.81 203 GLY A O 1
ATOM 1496 N N . THR A 1 204 ? 3.771 -16.578 14.334 1.00 86.12 204 THR A N 1
ATOM 1497 C CA . THR A 1 204 ? 3.689 -16.562 12.873 1.00 86.12 204 THR A CA 1
ATOM 1498 C C . THR A 1 204 ? 2.446 -15.810 12.412 1.00 86.12 204 THR A C 1
ATOM 1500 O O . THR A 1 204 ? 1.315 -16.241 12.649 1.00 86.12 204 THR A O 1
ATOM 1503 N N . LEU A 1 205 ? 2.640 -14.737 11.652 1.00 85.88 205 LEU A N 1
ATOM 1504 C CA . LEU A 1 205 ? 1.554 -14.012 11.010 1.00 85.88 205 LEU A CA 1
ATOM 1505 C C . LEU A 1 205 ? 1.098 -14.746 9.750 1.00 85.88 205 LEU A C 1
ATOM 1507 O O . LEU A 1 205 ? 1.904 -15.227 8.944 1.00 85.88 205 LEU A O 1
ATOM 1511 N N . ARG A 1 206 ? -0.219 -14.817 9.569 1.00 89.12 206 ARG A N 1
ATOM 1512 C CA . ARG A 1 206 ? -0.878 -15.313 8.360 1.00 89.12 206 ARG A CA 1
ATOM 1513 C C . ARG A 1 206 ? -1.928 -14.304 7.934 1.00 89.12 206 ARG A C 1
ATOM 1515 O O . ARG A 1 206 ? -2.909 -14.099 8.641 1.00 89.12 206 ARG A O 1
ATOM 1522 N N . ALA A 1 207 ? -1.710 -13.676 6.790 1.00 89.56 207 ALA A N 1
ATOM 1523 C CA . ALA A 1 207 ? -2.649 -12.749 6.185 1.00 89.56 207 ALA A CA 1
ATOM 1524 C C . ALA A 1 207 ? -3.330 -13.414 4.992 1.00 89.56 207 ALA A C 1
ATOM 1526 O O . ALA A 1 207 ? -2.702 -14.169 4.248 1.00 89.56 207 ALA A O 1
ATOM 1527 N N . THR A 1 208 ? -4.608 -13.115 4.796 1.00 90.75 208 THR A N 1
ATOM 1528 C CA . THR A 1 208 ? -5.351 -13.537 3.607 1.00 90.75 208 THR A CA 1
ATOM 1529 C C . THR A 1 208 ? -6.130 -12.372 3.033 1.00 90.75 208 THR A C 1
ATOM 1531 O O . THR A 1 208 ? -6.523 -11.482 3.779 1.00 90.75 208 THR A O 1
ATOM 1534 N N . TRP A 1 209 ? -6.332 -12.347 1.722 1.00 90.12 209 TRP A N 1
ATOM 1535 C CA . TRP A 1 209 ? -7.167 -11.351 1.052 1.00 90.12 209 TRP A CA 1
ATOM 1536 C C . TRP A 1 209 ? -7.721 -11.917 -0.253 1.00 90.12 209 TRP A C 1
ATOM 1538 O O . TRP A 1 209 ? -7.337 -12.997 -0.701 1.00 90.12 209 TRP A O 1
ATOM 1548 N N . LEU A 1 210 ? -8.650 -11.188 -0.856 1.00 86.12 210 LEU A N 1
ATOM 1549 C CA . LEU A 1 210 ? -9.273 -11.527 -2.126 1.00 86.12 210 LEU A CA 1
ATOM 1550 C C . LEU A 1 210 ? -8.713 -10.647 -3.240 1.00 86.12 210 LEU A C 1
ATOM 1552 O O . LEU A 1 210 ? -8.596 -9.432 -3.079 1.00 86.12 210 LEU A O 1
ATOM 1556 N N . GLU A 1 211 ? -8.425 -11.259 -4.383 1.00 83.56 211 GLU A N 1
ATOM 1557 C CA . GLU A 1 211 ? -8.057 -10.557 -5.613 1.00 83.56 211 GLU A CA 1
ATOM 1558 C C . GLU A 1 211 ? -8.940 -11.029 -6.773 1.00 83.56 211 GLU A C 1
ATOM 1560 O O . GLU A 1 211 ? -9.261 -12.220 -6.855 1.00 83.56 211 GLU A O 1
ATOM 1565 N N . PRO A 1 212 ? -9.339 -10.132 -7.687 1.00 75.38 212 PRO A N 1
ATOM 1566 C CA . PRO A 1 212 ? -10.030 -10.522 -8.905 1.00 75.38 212 PRO A CA 1
ATOM 1567 C C . PRO A 1 212 ? -9.069 -11.227 -9.869 1.00 75.38 212 PRO A C 1
ATOM 1569 O O . PRO A 1 212 ? -7.914 -10.825 -10.026 1.00 75.38 212 PRO A O 1
ATOM 1572 N N . ILE A 1 213 ? -9.575 -12.260 -10.544 1.00 75.81 213 ILE A N 1
ATOM 1573 C CA . ILE A 1 213 ? -8.865 -12.975 -11.619 1.00 75.81 213 ILE A CA 1
ATOM 1574 C C . ILE A 1 213 ? -9.615 -12.925 -12.965 1.00 75.81 213 ILE A C 1
ATOM 1576 O O . ILE A 1 213 ? -9.215 -13.604 -13.908 1.00 75.81 213 ILE A O 1
ATOM 1580 N N . GLY A 1 214 ? -10.677 -12.112 -13.060 1.00 68.25 214 GLY A N 1
ATOM 1581 C CA . GLY A 1 214 ? -11.538 -11.955 -14.243 1.00 68.25 214 GLY A CA 1
ATOM 1582 C C . GLY A 1 214 ? -12.826 -12.788 -14.186 1.00 68.25 214 GLY A C 1
ATOM 1583 O O . GLY A 1 214 ? -12.945 -13.694 -13.364 1.00 68.25 214 GLY A O 1
ATOM 1584 N N . ASP A 1 215 ? -13.798 -12.480 -15.052 1.00 72.62 215 ASP A N 1
ATOM 1585 C CA . ASP A 1 215 ? -15.090 -13.188 -15.177 1.00 72.62 215 ASP A CA 1
ATOM 1586 C C . ASP A 1 215 ? -15.855 -13.377 -13.846 1.00 72.62 215 ASP A C 1
ATOM 1588 O O . ASP A 1 215 ? -16.346 -14.473 -13.567 1.00 72.62 215 ASP A O 1
ATOM 1592 N N . ASP A 1 216 ? -15.901 -12.351 -12.986 1.00 68.81 216 ASP A N 1
ATOM 1593 C CA . ASP A 1 216 ? -16.489 -12.418 -11.631 1.00 68.81 216 ASP A CA 1
ATOM 1594 C C . ASP A 1 216 ? -15.888 -13.511 -10.720 1.00 68.81 216 ASP A C 1
ATOM 1596 O O . ASP A 1 216 ? -16.483 -13.921 -9.718 1.00 68.81 216 ASP A O 1
ATOM 1600 N N . LYS A 1 217 ? -14.686 -14.001 -11.043 1.00 72.94 217 LYS A N 1
ATOM 1601 C CA . LYS A 1 217 ? -13.948 -14.957 -10.217 1.00 72.94 217 LYS A CA 1
ATOM 1602 C C . LYS A 1 217 ? -12.932 -14.231 -9.350 1.00 72.94 217 LYS A C 1
ATOM 1604 O O . LYS A 1 217 ? -12.259 -13.287 -9.774 1.00 72.94 217 LYS A O 1
ATOM 1609 N N . TYR A 1 218 ? -12.774 -14.757 -8.142 1.00 80.50 218 TYR A N 1
ATOM 1610 C CA . TYR A 1 218 ? -11.837 -14.258 -7.149 1.00 80.50 218 TYR A CA 1
ATOM 1611 C C . TYR A 1 218 ? -10.902 -15.375 -6.708 1.00 80.50 218 TYR A C 1
ATOM 1613 O O . TYR A 1 218 ? -11.325 -16.521 -6.540 1.00 80.50 218 TYR A O 1
ATOM 1621 N N . GLN A 1 219 ? -9.641 -15.027 -6.487 1.00 82.44 219 GLN A N 1
ATOM 1622 C CA . GLN A 1 219 ? -8.689 -15.884 -5.799 1.00 82.44 219 GLN A CA 1
ATOM 1623 C C . GLN A 1 219 ? -8.516 -15.413 -4.357 1.00 82.44 219 GLN A C 1
ATOM 1625 O O . GLN A 1 219 ? -8.529 -14.213 -4.081 1.00 82.44 219 GLN A O 1
ATOM 1630 N N . ILE A 1 220 ? -8.328 -16.366 -3.446 1.00 86.06 220 ILE A N 1
ATOM 1631 C CA . ILE A 1 220 ? -7.878 -16.080 -2.085 1.00 86.06 220 ILE A CA 1
ATOM 1632 C C . ILE A 1 220 ? -6.358 -16.151 -2.101 1.00 86.06 220 ILE A C 1
ATOM 1634 O O . ILE A 1 220 ? -5.779 -17.200 -2.390 1.00 86.06 220 ILE A O 1
ATOM 1638 N N . VAL A 1 221 ? -5.721 -15.032 -1.795 1.00 85.88 221 VAL A N 1
ATOM 1639 C CA . VAL A 1 221 ? -4.275 -14.947 -1.637 1.00 85.88 221 VAL A CA 1
ATOM 1640 C C . VAL A 1 221 ? -3.943 -15.115 -0.165 1.00 85.88 221 VAL A C 1
ATOM 1642 O O . VAL A 1 221 ? -4.634 -14.580 0.700 1.00 85.88 221 VAL A O 1
ATOM 1645 N N . VAL A 1 222 ? -2.891 -15.880 0.112 1.00 85.19 222 VAL A N 1
ATOM 1646 C CA . VAL A 1 222 ? -2.394 -16.145 1.461 1.00 85.19 222 VAL A CA 1
ATOM 1647 C C . VAL A 1 222 ? -0.930 -15.733 1.519 1.00 85.19 222 VAL A C 1
ATOM 1649 O O . VAL A 1 222 ? -0.136 -16.153 0.679 1.00 85.19 222 VAL A O 1
ATOM 1652 N N . ALA A 1 223 ? -0.572 -14.950 2.530 1.00 82.88 223 ALA A N 1
ATOM 1653 C CA . ALA A 1 223 ? 0.807 -14.639 2.877 1.00 82.88 223 ALA A CA 1
ATOM 1654 C C . ALA A 1 223 ? 1.087 -15.062 4.316 1.00 82.88 223 ALA A C 1
ATOM 1656 O O . ALA A 1 223 ? 0.219 -14.983 5.185 1.00 82.88 223 ALA A O 1
ATOM 1657 N N . SER A 1 224 ? 2.310 -15.508 4.577 1.00 82.75 224 SER A N 1
ATOM 1658 C CA . SER A 1 224 ? 2.725 -15.883 5.921 1.00 82.75 224 SER A CA 1
ATOM 1659 C C . SER A 1 224 ? 4.187 -15.550 6.163 1.00 82.75 224 SER A C 1
ATOM 1661 O O . SER A 1 224 ? 4.994 -15.583 5.238 1.00 82.75 224 SER A O 1
ATOM 1663 N N . THR A 1 225 ? 4.517 -15.253 7.419 1.00 81.94 225 THR A N 1
ATOM 1664 C CA . THR A 1 225 ? 5.901 -15.104 7.888 1.00 81.94 225 THR A CA 1
ATOM 1665 C C . THR A 1 225 ? 6.562 -16.443 8.227 1.00 81.94 225 THR A C 1
ATOM 1667 O O . THR A 1 225 ? 7.718 -16.449 8.641 1.00 81.94 225 THR A O 1
ATOM 1670 N N . ALA A 1 226 ? 5.855 -17.570 8.068 1.00 80.56 226 ALA A N 1
ATOM 1671 C CA . ALA A 1 226 ? 6.402 -18.903 8.297 1.00 80.56 226 ALA A CA 1
ATOM 1672 C C . ALA A 1 226 ? 7.588 -19.183 7.349 1.00 80.56 226 ALA A C 1
ATOM 1674 O O . ALA A 1 226 ? 7.476 -18.882 6.153 1.00 80.56 226 ALA A O 1
ATOM 1675 N N . PRO A 1 227 ? 8.682 -19.808 7.821 1.00 72.62 227 PRO A N 1
ATOM 1676 C CA . PRO A 1 227 ? 9.804 -20.196 6.966 1.00 72.62 227 PRO A CA 1
ATOM 1677 C C . PRO A 1 227 ? 9.369 -21.054 5.771 1.00 72.62 227 PRO A C 1
ATOM 1679 O O . PRO A 1 227 ? 9.798 -20.811 4.645 1.00 72.62 227 PRO A O 1
ATOM 1682 N N . GLU A 1 228 ? 8.436 -21.987 5.981 1.00 73.75 228 GLU A N 1
ATOM 1683 C CA . GLU A 1 228 ? 7.930 -22.876 4.932 1.00 73.75 228 GLU A CA 1
ATOM 1684 C C . GLU A 1 228 ? 7.153 -22.111 3.850 1.00 73.75 228 GLU A C 1
ATOM 1686 O O . GLU A 1 228 ? 7.168 -22.487 2.678 1.00 73.75 228 GLU A O 1
ATOM 1691 N N . ALA A 1 229 ? 6.483 -21.013 4.218 1.00 65.94 229 ALA A N 1
ATOM 1692 C CA . ALA A 1 229 ? 5.787 -20.158 3.261 1.00 65.94 229 ALA A CA 1
ATOM 1693 C C . ALA A 1 229 ? 6.772 -19.337 2.422 1.00 65.94 229 ALA A C 1
ATOM 1695 O O . ALA A 1 229 ? 6.551 -19.173 1.226 1.00 65.94 229 ALA A O 1
ATOM 1696 N N . LEU A 1 230 ? 7.875 -18.868 3.014 1.00 61.28 230 LEU A N 1
ATOM 1697 C CA . LEU A 1 230 ? 8.947 -18.184 2.284 1.00 61.28 230 LEU A CA 1
ATOM 1698 C C . LEU A 1 230 ? 9.632 -19.123 1.278 1.00 61.28 230 LEU A C 1
ATOM 1700 O O . LEU A 1 230 ? 9.916 -18.711 0.154 1.00 61.28 230 LEU A O 1
ATOM 1704 N N . GLU A 1 231 ? 9.830 -20.392 1.643 1.00 60.19 231 GLU A N 1
ATOM 1705 C CA . GLU A 1 231 ? 10.375 -21.418 0.746 1.00 60.19 231 GLU A CA 1
ATOM 1706 C C . GLU A 1 231 ? 9.397 -21.794 -0.380 1.00 60.19 231 GLU A C 1
ATOM 1708 O O . GLU A 1 231 ? 9.800 -21.903 -1.538 1.00 60.19 231 GLU A O 1
ATOM 1713 N N . ALA A 1 232 ? 8.100 -21.925 -0.077 1.00 61.28 232 ALA A N 1
ATOM 1714 C CA . ALA A 1 232 ? 7.070 -22.238 -1.070 1.00 61.28 232 ALA A CA 1
ATOM 1715 C C . ALA A 1 232 ? 6.762 -21.067 -2.027 1.00 61.28 232 ALA A C 1
ATOM 1717 O O . ALA A 1 232 ? 6.423 -21.290 -3.192 1.00 61.28 232 ALA A O 1
ATOM 1718 N N . LEU A 1 233 ? 6.877 -19.819 -1.553 1.00 54.25 233 LEU A N 1
ATOM 1719 C CA . LEU A 1 233 ? 6.653 -18.592 -2.332 1.00 54.25 233 LEU A CA 1
ATOM 1720 C C . LEU A 1 233 ? 7.908 -18.112 -3.082 1.00 54.25 233 LEU A C 1
ATOM 1722 O O . LEU A 1 233 ? 7.793 -17.262 -3.961 1.00 54.25 233 LEU A O 1
ATOM 1726 N N . GLY A 1 234 ? 9.085 -18.690 -2.814 1.00 41.69 234 GLY A N 1
ATOM 1727 C CA . GLY A 1 234 ? 10.337 -18.443 -3.546 1.00 41.69 234 GLY A CA 1
ATOM 1728 C C . GLY A 1 234 ? 10.352 -18.941 -5.002 1.00 41.69 234 GLY A C 1
ATOM 1729 O O . GLY A 1 234 ? 11.383 -18.878 -5.673 1.00 41.69 234 GLY A O 1
ATOM 1730 N N . GLY A 1 235 ? 9.223 -19.442 -5.513 1.00 40.44 235 GLY A N 1
ATOM 1731 C CA . GLY A 1 235 ? 9.062 -19.855 -6.901 1.00 40.44 235 GLY A CA 1
ATOM 1732 C C . GLY A 1 235 ? 8.843 -18.667 -7.838 1.00 40.44 235 GLY A C 1
ATOM 1733 O O . GLY A 1 235 ? 7.819 -17.994 -7.773 1.00 40.44 235 GLY A O 1
ATOM 1734 N N . PHE A 1 236 ? 9.786 -18.461 -8.759 1.00 37.41 236 PHE A N 1
ATOM 1735 C CA . PHE A 1 236 ? 9.704 -17.551 -9.908 1.00 37.41 236 PHE A CA 1
ATOM 1736 C C . PHE A 1 236 ? 8.321 -17.627 -10.602 1.00 37.41 236 PHE A C 1
ATOM 1738 O O . PHE A 1 236 ? 8.042 -18.567 -11.350 1.00 37.41 236 PHE A O 1
ATOM 1745 N N . ARG A 1 237 ? 7.435 -16.642 -10.386 1.00 47.09 237 ARG A N 1
ATOM 1746 C CA . ARG A 1 237 ? 6.145 -16.545 -11.092 1.00 47.09 237 ARG A CA 1
ATOM 1747 C C . ARG A 1 237 ? 6.284 -15.642 -12.320 1.00 47.09 237 ARG A C 1
ATOM 1749 O O . ARG A 1 237 ? 6.173 -14.425 -12.240 1.00 47.09 237 ARG A O 1
ATOM 1756 N N . LEU A 1 238 ? 6.479 -16.269 -13.483 1.00 40.31 238 LEU A N 1
ATOM 1757 C CA . LEU A 1 238 ? 6.592 -15.640 -14.815 1.00 40.31 238 LEU A CA 1
ATOM 1758 C C . LEU A 1 238 ? 5.469 -14.640 -15.167 1.00 40.31 238 LEU A C 1
ATOM 1760 O O . LEU A 1 238 ? 5.673 -13.778 -16.015 1.00 40.31 238 LEU A O 1
ATOM 1764 N N . VAL A 1 239 ? 4.300 -14.733 -14.529 1.00 48.44 239 VAL A N 1
ATOM 1765 C CA . VAL A 1 239 ? 3.131 -13.879 -14.813 1.00 48.44 239 VAL A CA 1
ATOM 1766 C C . VAL A 1 239 ? 3.307 -12.448 -14.285 1.00 48.44 239 VAL A C 1
ATOM 1768 O O . VAL A 1 239 ? 2.805 -11.514 -14.903 1.00 48.44 239 VAL A O 1
ATOM 1771 N N . GLU A 1 240 ? 4.078 -12.244 -13.212 1.00 49.50 240 GLU A N 1
ATOM 1772 C CA . GLU A 1 240 ? 4.305 -10.906 -12.634 1.00 49.50 240 GLU A CA 1
ATOM 1773 C C . GLU A 1 240 ? 5.142 -10.003 -13.560 1.00 49.50 240 GLU A C 1
ATOM 1775 O O . GLU A 1 240 ? 4.932 -8.792 -13.606 1.00 49.50 240 GLU A O 1
ATOM 1780 N N . TRP A 1 241 ? 6.006 -10.596 -14.392 1.00 45.88 241 TRP A N 1
ATOM 1781 C CA . TRP A 1 241 ? 6.831 -9.871 -15.365 1.00 45.88 241 TRP A CA 1
ATOM 1782 C C . TRP A 1 241 ? 6.081 -9.451 -16.630 1.00 45.88 241 TRP A C 1
ATOM 1784 O O . TRP A 1 241 ? 6.439 -8.449 -17.243 1.00 45.88 241 TRP A O 1
ATOM 1794 N N . VAL A 1 242 ? 5.042 -10.181 -17.045 1.00 50.34 242 VAL A N 1
ATOM 1795 C CA . VAL A 1 242 ? 4.322 -9.858 -18.290 1.00 50.34 242 VAL A CA 1
ATOM 1796 C C . VAL A 1 242 ? 3.612 -8.508 -18.170 1.00 50.34 242 VAL A C 1
ATOM 1798 O O . VAL A 1 242 ? 3.608 -7.741 -19.128 1.00 50.34 242 VAL A O 1
ATOM 1801 N N . GLY A 1 243 ? 3.088 -8.179 -16.985 1.00 46.44 243 GLY A N 1
ATOM 1802 C CA . GLY A 1 243 ? 2.453 -6.889 -16.702 1.00 46.44 243 GLY A CA 1
ATOM 1803 C C . GLY A 1 243 ? 3.442 -5.725 -16.597 1.00 46.44 243 GLY A C 1
ATOM 1804 O O . GLY A 1 243 ? 3.182 -4.659 -17.152 1.00 46.44 243 GLY A O 1
ATOM 1805 N N . GLU A 1 244 ? 4.601 -5.920 -15.956 1.00 45.66 244 GLU A N 1
ATOM 1806 C CA . GLU A 1 244 ? 5.659 -4.897 -15.912 1.00 45.66 244 GLU A CA 1
ATOM 1807 C C . GLU A 1 244 ? 6.254 -4.642 -17.300 1.00 45.66 244 GLU A C 1
ATOM 1809 O O . GLU A 1 244 ? 6.402 -3.489 -17.692 1.00 45.66 244 GLU A O 1
ATOM 1814 N N . ILE A 1 245 ? 6.503 -5.689 -18.093 1.00 48.50 245 ILE A N 1
ATOM 1815 C CA . ILE A 1 245 ? 6.964 -5.549 -19.481 1.00 48.50 245 ILE A CA 1
ATOM 1816 C C . ILE A 1 245 ? 5.880 -4.918 -20.357 1.00 48.50 245 ILE A C 1
ATOM 1818 O O . ILE A 1 245 ? 6.210 -4.115 -21.224 1.00 48.50 245 ILE A O 1
ATOM 1822 N N . ALA A 1 246 ? 4.602 -5.244 -20.150 1.00 49.12 246 ALA A N 1
ATOM 1823 C CA . ALA A 1 246 ? 3.507 -4.630 -20.897 1.00 49.12 246 ALA A CA 1
ATOM 1824 C C . ALA A 1 246 ? 3.335 -3.154 -20.530 1.00 49.12 246 ALA A C 1
ATOM 1826 O O . ALA A 1 246 ? 3.166 -2.343 -21.429 1.00 49.12 246 ALA A O 1
ATOM 1827 N N . THR A 1 247 ? 3.444 -2.785 -19.251 1.00 50.03 247 THR A N 1
ATOM 1828 C CA . THR A 1 247 ? 3.366 -1.383 -18.804 1.00 50.03 247 THR A CA 1
ATOM 1829 C C . THR A 1 247 ? 4.556 -0.596 -19.327 1.00 50.03 247 THR A C 1
ATOM 1831 O O . THR A 1 247 ? 4.365 0.421 -19.975 1.00 50.03 247 THR A O 1
ATOM 1834 N N . VAL A 1 248 ? 5.774 -1.130 -19.193 1.00 51.66 248 VAL A N 1
ATOM 1835 C CA . VAL A 1 248 ? 6.969 -0.560 -19.826 1.00 51.66 248 VAL A CA 1
ATOM 1836 C C . VAL A 1 248 ? 6.790 -0.485 -21.346 1.00 51.66 248 VAL A C 1
ATOM 1838 O O . VAL A 1 248 ? 7.146 0.514 -21.954 1.00 51.66 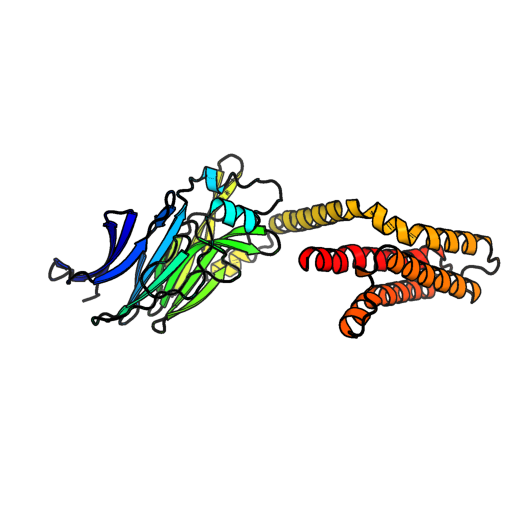248 VAL A O 1
ATOM 1841 N N . GLY A 1 249 ? 6.189 -1.493 -21.977 1.00 53.72 249 GLY A N 1
ATOM 1842 C CA . GLY A 1 249 ? 5.906 -1.526 -23.411 1.00 53.72 249 GLY A CA 1
ATOM 1843 C C . GLY A 1 249 ? 4.888 -0.473 -23.855 1.00 53.72 249 GLY A C 1
ATOM 1844 O O . GLY A 1 249 ? 5.086 0.163 -24.890 1.00 53.72 249 GLY A O 1
ATOM 1845 N N . PHE A 1 250 ? 3.836 -0.244 -23.069 1.00 54.75 250 PHE A N 1
ATOM 1846 C CA . PHE A 1 250 ? 2.831 0.789 -23.306 1.00 54.75 250 PHE A CA 1
ATOM 1847 C C . PHE A 1 250 ? 3.362 2.188 -22.981 1.00 54.75 250 PHE A C 1
ATOM 1849 O O . PHE A 1 250 ? 3.088 3.110 -23.743 1.00 54.75 250 PHE A O 1
ATOM 1856 N N . ASP A 1 251 ? 4.197 2.342 -21.954 1.00 53.41 251 ASP A N 1
ATOM 1857 C CA . ASP A 1 251 ? 4.914 3.582 -21.646 1.00 53.41 251 ASP A CA 1
ATOM 1858 C C . ASP A 1 251 ? 5.908 3.922 -22.771 1.00 53.41 251 ASP A C 1
ATOM 1860 O O . ASP A 1 251 ? 5.973 5.062 -23.232 1.00 53.41 251 ASP A O 1
ATOM 1864 N N . ILE A 1 252 ? 6.614 2.919 -23.310 1.00 54.91 252 ILE A N 1
ATOM 1865 C CA . ILE A 1 252 ? 7.461 3.040 -24.509 1.00 54.91 252 ILE A CA 1
ATOM 1866 C C . ILE A 1 252 ? 6.617 3.401 -25.748 1.00 54.91 252 ILE A C 1
ATOM 1868 O O . ILE A 1 252 ? 7.033 4.245 -26.543 1.00 54.91 252 ILE A O 1
ATOM 1872 N N . MET A 1 253 ? 5.430 2.808 -25.930 1.00 56.34 253 MET A N 1
ATOM 1873 C CA . MET A 1 253 ? 4.506 3.156 -27.025 1.00 56.34 253 MET A CA 1
ATOM 1874 C C . MET A 1 253 ? 3.938 4.575 -26.879 1.00 56.34 253 MET A C 1
ATOM 1876 O O . MET A 1 253 ? 3.810 5.288 -27.873 1.00 56.34 253 MET A O 1
ATOM 1880 N N . GLY A 1 254 ? 3.655 5.020 -25.655 1.00 61.22 254 GLY A N 1
ATOM 1881 C CA . GLY A 1 254 ? 3.301 6.405 -25.356 1.00 61.22 254 GLY A CA 1
ATOM 1882 C C . GLY A 1 254 ? 4.444 7.350 -25.716 1.00 61.22 254 GLY A C 1
ATOM 1883 O O . GLY A 1 254 ? 4.228 8.373 -26.362 1.00 61.22 254 GLY A O 1
ATOM 1884 N N . LEU A 1 255 ? 5.685 6.962 -25.416 1.00 61.56 255 LEU A N 1
ATOM 1885 C CA . LEU A 1 255 ? 6.884 7.716 -25.785 1.00 61.56 255 LEU A CA 1
ATOM 1886 C C . LEU A 1 255 ? 7.138 7.760 -27.302 1.00 61.56 255 LEU A C 1
ATOM 1888 O O . LEU A 1 255 ? 7.680 8.747 -27.800 1.00 61.56 255 LEU A O 1
ATOM 1892 N N . LEU A 1 256 ? 6.676 6.766 -28.067 1.00 64.31 256 LEU A N 1
ATOM 1893 C CA . LEU A 1 256 ? 6.698 6.787 -29.537 1.00 64.31 256 LEU A CA 1
ATOM 1894 C C . LEU A 1 256 ? 5.840 7.911 -30.138 1.00 64.31 256 LEU A C 1
ATOM 1896 O O . LEU A 1 256 ? 6.152 8.378 -31.234 1.00 64.31 256 LEU A O 1
ATOM 1900 N N . SER A 1 257 ? 4.832 8.423 -29.423 1.00 70.19 257 SER A N 1
ATOM 1901 C CA . SER A 1 257 ? 4.101 9.626 -29.856 1.00 70.19 257 SER A CA 1
ATOM 1902 C C . SER A 1 257 ? 4.993 10.877 -29.917 1.00 70.19 257 SER A C 1
ATOM 1904 O O . SER A 1 257 ? 4.714 11.798 -30.683 1.00 70.19 257 SER A O 1
ATOM 1906 N N . PHE A 1 258 ? 6.125 10.874 -29.202 1.00 73.44 258 PHE A N 1
ATOM 1907 C CA . PHE A 1 258 ? 7.155 11.913 -29.255 1.00 73.44 258 PHE A CA 1
ATOM 1908 C C . PHE A 1 258 ? 8.236 11.636 -30.313 1.00 73.44 258 PHE A C 1
ATOM 1910 O O . PHE A 1 258 ? 9.204 12.389 -30.416 1.00 73.44 258 PHE A O 1
ATOM 1917 N N . ALA A 1 259 ? 8.092 10.607 -31.156 1.00 75.12 259 ALA A N 1
ATOM 1918 C CA . ALA A 1 259 ? 9.010 10.374 -32.271 1.00 75.12 259 ALA A CA 1
ATOM 1919 C C . ALA A 1 259 ? 9.147 11.588 -33.219 1.00 75.12 259 ALA A C 1
ATOM 1921 O O . ALA A 1 259 ? 10.282 11.906 -33.583 1.00 75.12 259 ALA A O 1
ATOM 1922 N N . PRO A 1 260 ? 8.077 12.336 -33.575 1.00 80.25 260 PRO A N 1
ATOM 1923 C CA . PRO A 1 260 ? 8.214 13.567 -34.359 1.00 80.25 260 PRO A CA 1
ATOM 1924 C C . PRO A 1 260 ? 9.100 14.615 -33.674 1.00 80.25 260 PRO A C 1
ATOM 1926 O O . PRO A 1 260 ? 9.849 15.323 -34.344 1.00 80.25 260 PRO A O 1
ATOM 1929 N N . LEU A 1 261 ? 9.052 14.670 -32.338 1.00 79.44 261 LEU A N 1
ATOM 1930 C CA . LEU A 1 261 ? 9.887 15.541 -31.515 1.00 79.44 261 LEU A CA 1
ATOM 1931 C C . LEU A 1 261 ? 11.368 15.224 -31.737 1.00 79.44 261 LEU A C 1
ATOM 1933 O O . LEU A 1 261 ? 12.148 16.092 -32.120 1.00 79.44 261 LEU A O 1
ATOM 1937 N N . VAL A 1 262 ? 11.716 13.946 -31.560 1.00 82.62 262 VAL A N 1
ATOM 1938 C CA . VAL A 1 262 ? 13.080 13.426 -31.689 1.00 82.62 262 VAL A CA 1
ATOM 1939 C C . VAL A 1 262 ? 13.616 13.612 -33.103 1.00 82.62 262 VAL A C 1
ATOM 1941 O O . VAL A 1 262 ? 14.755 14.039 -33.298 1.00 82.62 262 VAL A O 1
ATOM 1944 N N . LEU A 1 263 ? 12.781 13.346 -34.106 1.00 84.94 263 LEU A N 1
ATOM 1945 C CA . LEU A 1 263 ? 13.133 13.568 -35.504 1.00 84.94 263 LEU A CA 1
ATOM 1946 C C . LEU A 1 263 ? 13.487 15.038 -35.777 1.00 84.94 263 LEU A C 1
ATOM 1948 O O . LEU A 1 263 ? 14.411 15.300 -36.549 1.00 84.94 263 LEU A O 1
ATOM 1952 N N . GLY A 1 264 ? 12.836 15.982 -35.091 1.00 83.94 264 GLY A N 1
ATOM 1953 C CA . GLY A 1 264 ? 13.081 17.418 -35.228 1.00 83.94 264 GLY A CA 1
ATOM 1954 C C . GLY A 1 264 ? 14.536 17.840 -34.992 1.00 83.94 264 GLY A C 1
ATOM 1955 O O . GLY A 1 264 ? 15.032 18.708 -35.710 1.00 83.94 264 GLY A O 1
ATOM 1956 N N . TRP A 1 265 ? 15.253 17.210 -34.053 1.00 86.31 265 TRP A N 1
ATOM 1957 C CA . TRP A 1 265 ? 16.665 17.532 -33.780 1.00 86.31 265 TRP A CA 1
ATOM 1958 C C . TRP A 1 265 ? 17.678 16.531 -34.353 1.00 86.31 265 TRP A C 1
ATOM 1960 O O . TRP A 1 265 ? 18.878 16.796 -34.290 1.00 86.31 265 TRP A O 1
ATOM 1970 N N . ILE A 1 266 ? 17.231 15.413 -34.938 1.00 88.56 266 ILE A N 1
ATOM 1971 C CA . ILE A 1 266 ? 18.109 14.400 -35.556 1.00 88.56 266 ILE A CA 1
ATOM 1972 C C . ILE A 1 266 ? 18.205 14.556 -37.077 1.00 88.56 266 ILE A C 1
ATOM 1974 O O . ILE A 1 266 ? 19.266 14.301 -37.643 1.00 88.56 266 ILE A O 1
ATOM 1978 N N . ILE A 1 267 ? 17.145 14.996 -37.765 1.00 89.56 267 ILE A N 1
ATOM 1979 C CA . ILE A 1 267 ? 17.106 15.019 -39.241 1.00 89.56 267 ILE A CA 1
ATOM 1980 C C . ILE A 1 267 ? 18.225 15.876 -39.847 1.00 89.56 267 ILE A C 1
ATOM 1982 O O . ILE A 1 267 ? 18.886 15.453 -40.796 1.00 89.56 267 ILE A O 1
ATOM 1986 N N . LEU A 1 268 ? 18.450 17.076 -39.311 1.00 89.75 268 LEU A N 1
ATOM 1987 C CA . LEU A 1 268 ? 19.408 18.022 -39.882 1.00 89.75 268 LEU A CA 1
ATOM 1988 C C . LEU A 1 268 ? 20.873 17.551 -39.708 1.00 89.75 268 LEU A C 1
ATOM 1990 O O . LEU A 1 268 ? 21.598 17.506 -40.707 1.00 89.75 268 LEU A O 1
ATOM 1994 N N . PRO A 1 269 ? 21.316 17.099 -38.517 1.00 89.31 269 PRO A N 1
ATOM 1995 C CA . PRO A 1 269 ? 22.631 16.475 -38.385 1.00 89.31 269 PRO A CA 1
ATOM 1996 C C . PRO A 1 269 ? 22.763 15.142 -39.131 1.00 89.31 269 PRO A C 1
ATOM 1998 O O . PRO A 1 269 ? 23.830 14.859 -39.675 1.00 89.31 269 PRO A O 1
ATOM 2001 N N . LEU A 1 270 ? 21.697 14.343 -39.230 1.00 89.31 270 LEU A N 1
ATOM 2002 C CA . LEU A 1 270 ? 21.702 13.114 -40.026 1.00 89.31 270 LEU A CA 1
ATOM 2003 C C . LEU A 1 270 ? 21.969 13.407 -41.508 1.00 89.31 270 LEU A C 1
ATOM 2005 O O . LEU A 1 270 ? 22.805 12.746 -42.123 1.00 89.31 270 LEU A O 1
ATOM 2009 N N . GLY A 1 271 ? 21.309 14.426 -42.067 1.00 88.12 271 GLY A N 1
ATOM 2010 C CA . GLY A 1 271 ? 21.555 14.894 -43.431 1.00 88.12 271 GLY A CA 1
ATOM 2011 C C . GLY A 1 271 ? 23.005 15.338 -43.637 1.00 88.12 271 GLY A C 1
ATOM 2012 O O . GLY A 1 271 ? 23.616 14.998 -44.650 1.00 88.12 271 GLY A O 1
ATOM 2013 N N . LEU A 1 272 ? 23.593 16.015 -42.645 1.00 88.44 272 LEU A N 1
ATOM 2014 C CA . LEU A 1 272 ? 25.001 16.412 -42.670 1.00 88.44 272 LEU A CA 1
ATOM 2015 C C . LEU A 1 272 ? 25.947 15.202 -42.710 1.00 88.44 272 LEU A C 1
ATOM 2017 O O . LEU A 1 272 ? 26.872 15.167 -43.521 1.00 88.44 272 LEU A O 1
ATOM 2021 N N . VAL A 1 273 ? 25.709 14.193 -41.867 1.00 87.69 273 VAL A N 1
ATOM 2022 C CA . VAL A 1 273 ? 26.509 12.956 -41.847 1.00 87.69 273 VAL A CA 1
ATOM 2023 C C . VAL A 1 273 ? 26.363 12.197 -43.162 1.00 87.69 273 VAL A C 1
ATOM 2025 O O . VAL A 1 273 ? 27.352 11.682 -43.681 1.00 87.69 273 VAL A O 1
ATOM 2028 N N . LEU A 1 274 ? 25.158 12.171 -43.735 1.00 87.25 274 LEU A N 1
ATOM 2029 C CA . LEU A 1 274 ? 24.898 11.549 -45.029 1.00 87.25 274 LEU A CA 1
ATOM 2030 C C . LEU A 1 274 ? 25.701 12.241 -46.140 1.00 87.25 274 LEU A C 1
ATOM 2032 O O . LEU A 1 274 ? 26.421 11.571 -46.873 1.00 87.25 274 LEU A O 1
ATOM 2036 N N . VAL A 1 275 ? 25.700 13.574 -46.207 1.00 85.94 275 VAL A N 1
ATOM 2037 C CA . VAL A 1 275 ? 26.570 14.319 -47.138 1.00 85.94 275 VAL A CA 1
ATOM 2038 C C . VAL A 1 275 ? 28.048 14.005 -46.882 1.00 85.94 275 VAL A C 1
ATOM 2040 O O . VAL A 1 275 ? 28.785 13.707 -47.823 1.00 85.94 275 VAL A O 1
ATOM 2043 N N . GLY A 1 276 ? 28.476 13.981 -45.618 1.00 81.94 276 GLY A N 1
ATOM 2044 C CA . GLY A 1 276 ? 29.844 13.633 -45.231 1.00 81.94 276 GLY A CA 1
ATOM 2045 C C . GLY A 1 276 ? 30.284 12.245 -45.711 1.00 81.94 276 GLY A C 1
ATOM 2046 O O . GLY A 1 276 ? 31.440 12.078 -46.104 1.00 81.94 276 GLY A O 1
ATOM 2047 N N . THR A 1 277 ? 29.367 11.268 -45.760 1.00 79.94 277 THR A N 1
ATOM 2048 C CA . THR A 1 277 ? 29.659 9.925 -46.297 1.00 79.94 277 THR A CA 1
ATOM 2049 C C . THR A 1 277 ? 29.933 9.912 -47.798 1.00 79.94 277 THR A C 1
ATOM 2051 O O . THR A 1 277 ? 30.743 9.105 -48.244 1.00 79.94 277 THR A O 1
ATOM 2054 N N . PHE A 1 278 ? 29.308 10.805 -48.571 1.00 80.62 278 PHE A N 1
ATOM 2055 C CA . PHE A 1 278 ? 29.508 10.891 -50.022 1.00 80.62 278 PHE A CA 1
ATOM 2056 C C . PHE A 1 278 ? 30.684 11.794 -50.411 1.00 80.62 278 PHE A C 1
ATOM 2058 O O . PHE A 1 278 ? 31.343 11.545 -51.417 1.00 80.62 278 PHE A O 1
ATOM 2065 N N . VAL A 1 279 ? 30.952 12.843 -49.629 1.00 79.31 279 VAL A N 1
ATOM 2066 C CA . VAL A 1 279 ? 31.955 13.870 -49.957 1.00 79.31 279 VAL A CA 1
ATOM 2067 C C . VAL A 1 279 ? 33.366 13.485 -49.507 1.00 79.31 279 VAL A C 1
ATOM 2069 O O . VAL A 1 279 ? 34.330 14.001 -50.063 1.00 79.31 279 VAL A O 1
ATOM 2072 N N . SER A 1 280 ? 33.526 12.595 -48.521 1.00 68.25 280 SER A N 1
ATOM 2073 C CA . SER A 1 280 ? 34.841 12.228 -47.979 1.00 68.25 280 SER A CA 1
ATOM 2074 C C . SER A 1 280 ? 35.407 10.971 -48.670 1.00 68.25 280 SER A C 1
ATOM 2076 O O . SER A 1 280 ? 35.001 9.856 -48.340 1.00 68.25 280 SER A O 1
ATOM 2078 N N . PRO A 1 281 ? 36.375 11.097 -49.605 1.00 54.34 281 PRO A N 1
ATOM 2079 C CA . PRO A 1 281 ? 36.869 9.971 -50.408 1.00 54.34 281 PRO A CA 1
ATOM 2080 C C . PRO A 1 281 ? 37.858 9.084 -49.638 1.00 54.34 281 PRO A C 1
ATOM 2082 O O . PRO A 1 281 ? 38.181 7.984 -50.075 1.00 54.34 281 PRO A O 1
ATOM 2085 N N . SER A 1 282 ? 38.364 9.568 -48.497 1.00 53.12 282 SER A N 1
ATOM 2086 C CA . SER A 1 282 ? 39.440 8.947 -47.708 1.00 53.12 282 SER A CA 1
ATOM 2087 C C . SER 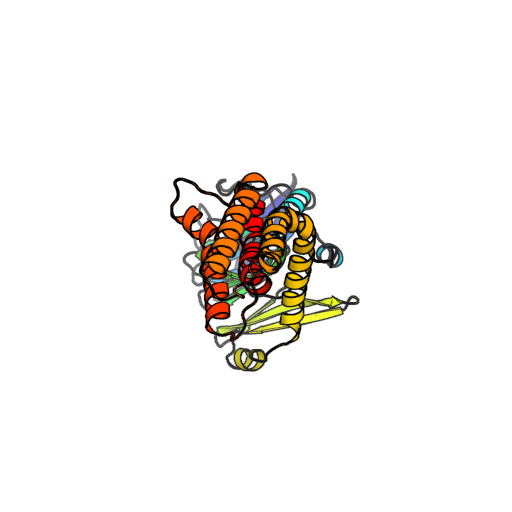A 1 282 ? 38.963 7.840 -46.757 1.00 53.12 282 SER A C 1
ATOM 2089 O O . SER A 1 282 ? 39.753 7.273 -46.003 1.00 53.12 282 SER A O 1
ATOM 2091 N N . GLY A 1 283 ? 37.686 7.468 -46.836 1.00 55.38 283 GLY A N 1
ATOM 2092 C CA . GLY A 1 283 ? 37.119 6.390 -46.044 1.00 55.38 283 GLY A CA 1
ATOM 2093 C C . GLY A 1 283 ? 36.836 6.782 -44.596 1.00 55.38 283 GLY A C 1
ATOM 2094 O O . GLY A 1 283 ? 37.135 7.866 -44.101 1.00 55.38 283 GLY A O 1
ATOM 2095 N N . VAL A 1 284 ? 36.208 5.851 -43.892 1.00 62.81 284 VAL A N 1
ATOM 2096 C CA . VAL A 1 284 ? 35.522 6.090 -42.616 1.00 62.81 284 VAL A CA 1
ATOM 2097 C C . VAL A 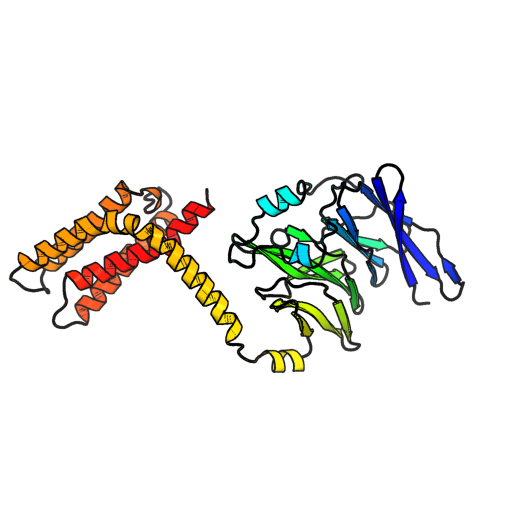1 284 ? 36.472 6.155 -41.405 1.00 62.81 284 VAL A C 1
ATOM 2099 O O . VAL A 1 284 ? 36.051 6.152 -40.251 1.00 62.81 284 VAL A O 1
ATOM 2102 N N . ARG A 1 285 ? 37.783 6.204 -41.655 1.00 64.50 285 ARG A N 1
ATOM 2103 C CA . ARG A 1 285 ? 38.855 6.258 -40.657 1.00 64.50 285 ARG A CA 1
ATOM 2104 C C . ARG A 1 285 ? 39.829 7.371 -41.046 1.00 64.50 285 ARG A C 1
ATOM 2106 O O . ARG A 1 285 ? 40.810 7.137 -41.736 1.00 64.50 285 ARG A O 1
ATOM 2113 N N . GLY A 1 286 ? 39.540 8.590 -40.596 1.00 72.56 286 GLY A N 1
ATOM 2114 C CA . GLY A 1 286 ? 40.381 9.765 -40.826 1.00 72.56 286 GLY A CA 1
ATOM 2115 C C . GLY A 1 286 ? 39.888 10.987 -40.052 1.00 72.56 286 GLY A C 1
ATOM 2116 O O . GLY A 1 286 ? 38.757 11.010 -39.566 1.00 72.56 286 GLY A O 1
ATOM 2117 N N . TRP A 1 287 ? 40.724 12.023 -39.954 1.00 76.81 287 TRP A N 1
ATOM 2118 C CA . TRP A 1 287 ? 40.375 13.281 -39.274 1.00 76.81 287 TRP A CA 1
ATOM 2119 C C . TRP A 1 287 ? 39.103 13.930 -39.845 1.00 76.81 287 TRP A C 1
ATOM 2121 O O . TRP A 1 287 ? 38.298 14.476 -39.097 1.00 76.81 287 TRP A O 1
ATOM 2131 N N . GLN A 1 288 ? 38.869 13.797 -41.155 1.00 80.56 288 GLN A N 1
ATOM 2132 C CA . GLN A 1 288 ? 37.653 14.283 -41.818 1.00 80.56 288 GLN A CA 1
ATOM 2133 C C . GLN A 1 288 ? 36.385 13.612 -41.269 1.00 80.56 288 GLN A C 1
ATOM 2135 O O . GLN A 1 288 ? 35.395 14.289 -41.018 1.00 80.56 288 GLN A O 1
ATOM 2140 N N . ALA A 1 289 ? 36.422 12.301 -41.014 1.00 78.88 289 ALA A N 1
ATOM 2141 C CA . ALA A 1 289 ? 35.302 11.573 -40.423 1.00 78.88 289 ALA A CA 1
ATOM 2142 C C . ALA A 1 289 ? 35.029 12.028 -38.976 1.00 78.88 289 ALA A C 1
ATOM 2144 O O . ALA A 1 289 ? 33.875 12.165 -38.575 1.00 78.88 289 ALA A O 1
ATOM 2145 N N . ILE A 1 290 ? 36.086 12.319 -38.208 1.00 82.38 290 ILE A N 1
ATOM 2146 C CA . ILE A 1 290 ? 35.962 12.851 -36.842 1.00 82.38 290 ILE A CA 1
ATOM 2147 C C . ILE A 1 290 ? 35.342 14.251 -36.886 1.00 82.38 290 ILE A C 1
ATOM 2149 O O . ILE A 1 290 ? 34.444 14.541 -36.101 1.00 82.38 290 ILE A O 1
ATOM 2153 N N . ALA A 1 291 ? 35.766 15.091 -37.835 1.00 85.75 291 ALA A N 1
ATOM 2154 C CA . ALA A 1 291 ? 35.196 16.417 -38.038 1.00 85.75 291 ALA A CA 1
ATOM 2155 C C . ALA A 1 291 ? 33.703 16.343 -38.396 1.00 85.75 291 ALA A C 1
ATOM 2157 O O . ALA A 1 291 ? 32.902 17.036 -37.777 1.00 85.75 291 ALA A O 1
ATOM 2158 N N . TRP A 1 292 ? 33.303 15.458 -39.317 1.00 86.62 292 TRP A N 1
ATOM 2159 C CA . TRP A 1 292 ? 31.891 15.270 -39.669 1.00 86.62 292 TRP A CA 1
ATOM 2160 C C . TRP A 1 292 ? 31.037 14.819 -38.479 1.00 86.62 292 TRP A C 1
ATOM 2162 O O . TRP A 1 292 ? 29.974 15.394 -38.253 1.00 86.62 292 TRP A O 1
ATOM 2172 N N . LEU A 1 293 ? 31.502 13.848 -37.683 1.00 85.69 293 LEU A N 1
ATOM 2173 C CA . LEU A 1 293 ? 30.776 13.422 -36.480 1.00 85.69 293 LEU A CA 1
ATOM 2174 C C . LEU A 1 293 ? 30.731 14.511 -35.408 1.00 85.69 293 LEU A C 1
ATOM 2176 O O . LEU A 1 293 ? 29.694 14.695 -34.780 1.00 85.69 293 LEU A O 1
ATOM 2180 N N . GLY A 1 294 ? 31.829 15.242 -35.207 1.00 87.25 294 GLY A N 1
ATOM 2181 C CA . GLY A 1 294 ? 31.896 16.330 -34.235 1.00 87.25 294 GLY A CA 1
ATOM 2182 C C . GLY A 1 294 ? 30.944 17.471 -34.584 1.00 87.25 294 GLY A C 1
ATOM 2183 O O . GLY A 1 294 ? 30.181 17.920 -33.731 1.00 87.25 294 GLY A O 1
ATOM 2184 N N . VAL A 1 295 ? 30.926 17.898 -35.851 1.00 90.12 295 VAL A N 1
ATOM 2185 C CA . VAL A 1 295 ? 30.007 18.943 -36.326 1.00 90.12 295 VAL A CA 1
ATOM 2186 C C . VAL A 1 295 ? 28.558 18.464 -36.246 1.00 90.12 295 VAL A C 1
ATOM 2188 O O . VAL A 1 295 ? 27.706 19.218 -35.788 1.00 90.12 295 VAL A O 1
ATOM 2191 N N . ALA A 1 296 ? 28.268 17.211 -36.608 1.00 88.81 296 ALA A N 1
ATOM 2192 C CA . ALA A 1 296 ? 26.925 16.651 -36.475 1.00 88.81 296 ALA A CA 1
ATOM 2193 C C . ALA A 1 296 ? 26.463 16.569 -35.010 1.00 88.81 296 ALA A C 1
ATOM 2195 O O . ALA A 1 296 ? 25.328 16.924 -34.701 1.00 88.81 296 ALA A O 1
ATOM 2196 N N . ALA A 1 297 ? 27.342 16.167 -34.090 1.00 88.44 297 ALA A N 1
ATOM 2197 C CA . ALA A 1 297 ? 27.033 16.126 -32.664 1.00 88.44 297 ALA A CA 1
ATOM 2198 C C . ALA A 1 297 ? 26.723 17.525 -32.110 1.00 88.44 297 ALA A C 1
ATOM 2200 O O . ALA A 1 297 ? 25.705 17.714 -31.447 1.00 88.44 297 ALA A O 1
ATOM 2201 N N . LEU A 1 298 ? 27.550 18.526 -32.432 1.00 90.38 298 LEU A N 1
ATOM 2202 C CA . LEU A 1 298 ? 27.307 19.916 -32.030 1.00 90.38 298 LEU A CA 1
ATOM 2203 C C . LEU A 1 298 ? 26.005 20.462 -32.618 1.00 90.38 298 LEU A C 1
ATOM 2205 O O . LEU A 1 298 ? 25.236 21.119 -31.919 1.00 90.38 298 LEU A O 1
ATOM 2209 N N . LEU A 1 299 ? 25.744 20.158 -33.888 1.00 91.44 299 LEU A N 1
ATOM 2210 C CA . LEU A 1 299 ? 24.532 20.574 -34.575 1.00 91.44 299 LEU A CA 1
ATOM 2211 C C . LEU A 1 299 ? 23.284 19.949 -33.942 1.00 91.44 299 LEU A C 1
ATOM 2213 O O . LEU A 1 299 ? 22.295 20.647 -33.746 1.00 91.44 299 LEU A O 1
ATOM 2217 N N . GLN A 1 300 ? 23.343 18.676 -33.540 1.00 90.69 300 GLN A N 1
ATOM 2218 C CA . GLN A 1 300 ? 22.252 18.016 -32.820 1.00 90.69 300 GLN A CA 1
ATOM 2219 C C . GLN A 1 300 ? 21.972 18.698 -31.479 1.00 90.69 300 GLN A C 1
ATOM 2221 O O . GLN A 1 300 ? 20.817 18.988 -31.174 1.00 90.69 300 GLN A O 1
ATOM 2226 N N . LEU A 1 301 ? 23.014 18.993 -30.694 1.00 89.44 301 LEU A N 1
ATOM 2227 C CA . LEU A 1 301 ? 22.864 19.683 -29.409 1.00 89.44 301 LEU A CA 1
ATOM 2228 C C . LEU A 1 301 ? 22.279 21.089 -29.591 1.00 89.44 301 LEU A C 1
ATOM 2230 O O . LEU A 1 301 ? 21.406 21.490 -28.822 1.00 89.44 301 LEU A O 1
ATOM 2234 N N . ALA A 1 302 ? 22.705 21.814 -30.630 1.00 88.69 302 ALA A N 1
ATOM 2235 C CA . ALA A 1 302 ? 22.164 23.126 -30.970 1.00 88.69 302 ALA A CA 1
ATOM 2236 C C . ALA A 1 302 ? 20.681 23.046 -31.371 1.00 88.69 302 ALA A C 1
ATOM 2238 O O . ALA A 1 302 ? 19.864 23.801 -30.843 1.00 88.69 302 ALA A O 1
ATOM 2239 N N . CYS A 1 303 ? 20.312 22.100 -32.242 1.00 88.31 303 CYS A N 1
ATOM 2240 C CA . CYS A 1 303 ? 18.922 21.867 -32.639 1.00 88.31 303 CYS A CA 1
ATOM 2241 C C . CYS A 1 303 ? 18.048 21.472 -31.441 1.00 88.31 303 CYS A C 1
ATOM 2243 O O . CYS A 1 303 ? 16.970 22.034 -31.257 1.00 88.31 303 CYS A O 1
ATOM 2245 N N . LYS A 1 304 ? 18.527 20.557 -30.591 1.00 86.31 304 LYS A N 1
ATOM 2246 C CA . LYS A 1 304 ? 17.831 20.123 -29.374 1.00 86.31 304 LYS A CA 1
ATOM 2247 C C . LYS A 1 304 ? 17.629 21.284 -28.401 1.00 86.31 304 LYS A C 1
ATOM 2249 O O . LYS A 1 304 ? 16.521 21.475 -27.913 1.00 86.31 304 LYS A O 1
ATOM 2254 N N . ARG A 1 305 ? 18.660 22.105 -28.169 1.00 86.00 305 ARG A N 1
ATOM 2255 C CA . ARG A 1 305 ? 18.571 23.296 -27.308 1.00 86.00 305 ARG A CA 1
ATOM 2256 C C . ARG A 1 305 ? 17.603 24.344 -27.860 1.00 86.00 305 ARG A C 1
ATOM 2258 O O . ARG A 1 305 ? 16.901 24.969 -27.073 1.00 86.00 305 ARG A O 1
ATOM 2265 N N . PHE A 1 306 ? 17.582 24.548 -29.176 1.00 86.88 306 PHE A N 1
ATOM 2266 C CA . PHE A 1 306 ? 16.696 25.515 -29.825 1.00 86.88 306 PHE A CA 1
ATOM 2267 C C . PHE A 1 306 ? 15.227 25.081 -29.765 1.00 86.88 306 PHE A C 1
ATOM 2269 O O . PHE A 1 306 ? 14.368 25.886 -29.421 1.00 86.88 306 PHE A O 1
ATOM 2276 N N . LEU A 1 307 ? 14.944 23.811 -30.072 1.00 83.31 307 LEU A N 1
ATOM 2277 C CA . LEU A 1 307 ? 13.581 23.276 -30.077 1.00 83.31 307 LEU A CA 1
ATOM 2278 C C . LEU A 1 307 ? 13.047 23.035 -28.658 1.00 83.31 307 LEU A C 1
ATOM 2280 O O . LEU A 1 307 ? 11.887 23.328 -28.385 1.00 83.31 307 LEU A O 1
ATOM 2284 N N . PHE A 1 308 ? 13.887 22.520 -27.753 1.00 81.06 308 PHE A N 1
ATOM 2285 C CA . PHE A 1 308 ? 13.502 22.127 -26.395 1.00 81.06 308 PHE A CA 1
ATOM 2286 C C . PHE A 1 308 ? 14.588 22.485 -25.376 1.00 81.06 308 PHE A C 1
ATOM 2288 O O . PHE A 1 308 ? 15.321 21.611 -24.901 1.00 81.06 308 PHE A O 1
ATOM 2295 N N . PRO A 1 309 ? 14.685 23.764 -24.970 1.00 81.31 309 PRO A N 1
ATOM 2296 C CA . PRO A 1 309 ? 15.716 24.204 -24.037 1.00 81.31 309 PRO A CA 1
ATOM 2297 C C . PRO A 1 309 ? 15.648 23.485 -22.684 1.00 81.31 309 PRO A C 1
ATOM 2299 O O . PRO A 1 309 ? 16.685 23.235 -22.074 1.00 81.31 309 PRO A O 1
ATOM 2302 N N . ALA A 1 310 ? 14.452 23.085 -22.246 1.00 78.50 310 ALA A N 1
ATOM 2303 C CA . ALA A 1 310 ? 14.244 22.349 -21.002 1.00 78.50 310 ALA A CA 1
ATOM 2304 C C . ALA A 1 310 ? 14.888 20.946 -20.989 1.00 78.50 310 ALA A C 1
ATOM 2306 O O . ALA A 1 310 ? 15.256 20.464 -19.925 1.00 78.50 310 ALA A O 1
ATOM 2307 N N . LEU A 1 311 ? 15.075 20.298 -22.149 1.00 76.56 311 LEU A N 1
ATOM 2308 C CA . LEU A 1 311 ? 15.719 18.974 -22.253 1.00 76.56 311 LEU A CA 1
ATOM 2309 C C . LEU A 1 311 ? 17.254 19.046 -22.256 1.00 76.56 311 LEU A C 1
ATOM 2311 O O . LEU A 1 311 ? 17.928 18.013 -22.252 1.00 76.56 311 LEU A O 1
ATOM 2315 N N . LEU A 1 312 ? 17.812 20.256 -22.312 1.00 76.62 312 LEU A N 1
ATOM 2316 C CA . LEU A 1 312 ? 19.246 20.504 -22.241 1.00 76.62 312 LEU A CA 1
ATOM 2317 C C . LEU A 1 312 ? 19.512 21.750 -21.375 1.00 76.62 312 LEU A C 1
ATOM 2319 O O . LEU A 1 312 ? 19.860 22.812 -21.909 1.00 76.62 312 LEU A O 1
ATOM 2323 N N . PRO A 1 313 ? 19.277 21.661 -20.051 1.00 73.88 313 PRO A N 1
ATOM 2324 C CA . PRO A 1 313 ? 19.528 22.754 -19.124 1.00 73.88 313 PRO A CA 1
ATOM 2325 C C . PRO A 1 313 ? 21.039 22.952 -18.964 1.00 73.88 313 PRO A C 1
ATOM 2327 O O . PRO A 1 313 ? 21.730 22.186 -18.301 1.00 73.88 313 PRO A O 1
ATOM 2330 N N . LEU A 1 314 ? 21.555 23.997 -19.606 1.00 74.19 314 LEU A N 1
ATOM 2331 C CA . LEU A 1 314 ? 22.897 24.527 -19.366 1.00 74.19 314 LEU A CA 1
ATOM 2332 C C . LEU A 1 314 ? 22.738 25.691 -18.388 1.00 74.19 314 LEU A C 1
ATOM 2334 O O . LEU A 1 314 ? 22.626 26.848 -18.796 1.00 74.19 314 LEU A O 1
ATOM 2338 N N . GLY A 1 315 ? 22.569 25.344 -17.115 1.00 71.75 315 GLY A N 1
ATOM 2339 C CA . GLY A 1 315 ? 22.335 26.278 -16.019 1.00 71.75 315 GLY A CA 1
ATOM 2340 C C . GLY A 1 315 ? 23.570 26.453 -15.130 1.00 71.75 315 GLY A C 1
ATOM 2341 O O . GLY A 1 315 ? 24.592 25.806 -15.349 1.00 71.75 315 GLY A O 1
ATOM 2342 N N . PRO A 1 316 ? 23.491 27.317 -14.105 1.00 70.38 316 PRO A N 1
ATOM 2343 C CA . PRO A 1 316 ? 24.560 27.463 -13.120 1.00 70.38 316 PRO A CA 1
ATOM 2344 C C . PRO A 1 316 ? 24.716 26.228 -12.218 1.00 70.38 316 PRO A C 1
ATOM 2346 O O . PRO A 1 316 ? 25.745 26.104 -11.558 1.00 70.38 316 PRO A O 1
ATOM 2349 N N . ASP A 1 317 ? 23.729 25.323 -12.185 1.00 79.69 317 ASP A N 1
ATOM 2350 C CA . ASP A 1 317 ? 23.816 24.075 -11.430 1.00 79.69 317 ASP A CA 1
ATOM 2351 C C . ASP A 1 317 ? 24.712 23.048 -12.164 1.00 79.69 317 ASP A C 1
ATOM 2353 O O . ASP A 1 317 ? 24.377 22.591 -13.272 1.00 79.69 317 ASP A O 1
ATOM 2357 N N . PRO A 1 318 ? 25.859 22.659 -11.574 1.00 78.44 318 PRO A N 1
ATOM 2358 C CA . PRO A 1 318 ? 26.755 21.680 -12.173 1.00 78.44 318 PRO A CA 1
ATOM 2359 C C . PRO A 1 318 ? 26.148 20.271 -12.236 1.00 78.44 318 PRO A C 1
ATOM 2361 O O . PRO A 1 318 ? 26.516 19.511 -13.133 1.00 78.44 318 PRO A O 1
ATOM 2364 N N . ALA A 1 319 ? 25.228 19.904 -11.338 1.00 76.50 319 ALA A N 1
ATOM 2365 C CA . ALA A 1 319 ? 24.624 18.573 -11.310 1.00 76.50 319 ALA A CA 1
ATOM 2366 C C . ALA A 1 319 ? 23.621 18.383 -12.458 1.00 76.50 319 ALA A C 1
ATOM 2368 O O . ALA A 1 319 ? 23.680 17.377 -13.167 1.00 76.50 319 ALA A O 1
ATOM 2369 N N . GLU A 1 320 ? 22.758 19.370 -12.706 1.00 73.88 320 GLU A N 1
ATOM 2370 C CA . GLU A 1 320 ? 21.822 19.353 -13.841 1.00 73.88 320 GLU A CA 1
ATOM 2371 C C . GLU A 1 320 ? 22.551 19.412 -15.189 1.00 73.88 320 GLU A C 1
ATOM 2373 O O . GLU A 1 320 ? 22.205 18.699 -16.137 1.00 73.88 320 GLU A O 1
ATOM 2378 N N . THR A 1 321 ? 23.621 20.207 -15.260 1.00 77.38 321 THR A N 1
ATOM 2379 C CA . THR A 1 321 ? 24.473 20.300 -16.451 1.00 77.38 321 THR A CA 1
ATOM 2380 C C . THR A 1 321 ? 25.201 18.978 -16.718 1.00 77.38 321 THR A C 1
ATOM 2382 O O . THR A 1 321 ? 25.230 18.495 -17.850 1.00 77.38 321 THR A O 1
ATOM 2385 N N . ALA A 1 322 ? 25.752 18.337 -15.683 1.00 79.56 322 ALA A N 1
ATOM 2386 C CA . ALA A 1 322 ? 26.392 17.030 -15.820 1.00 79.56 322 ALA A CA 1
ATOM 2387 C C . ALA A 1 322 ? 25.393 15.955 -16.270 1.00 79.56 322 ALA A C 1
ATOM 2389 O O . ALA A 1 322 ? 25.693 15.156 -17.157 1.00 79.56 322 ALA A O 1
ATOM 2390 N N . LEU A 1 323 ? 24.187 15.965 -15.701 1.00 78.12 323 LEU A N 1
ATOM 2391 C CA . LEU A 1 323 ? 23.132 15.011 -16.018 1.00 78.12 323 LEU A CA 1
ATOM 2392 C C . LEU A 1 323 ? 22.599 15.174 -17.451 1.00 78.12 323 LEU A C 1
ATOM 2394 O O . LEU A 1 323 ? 22.280 14.177 -18.096 1.00 78.12 323 LEU A O 1
ATOM 2398 N N . SER A 1 324 ? 22.534 16.404 -17.970 1.00 78.12 324 SER A N 1
ATOM 2399 C CA . SER A 1 324 ? 22.106 16.679 -19.350 1.00 78.12 324 SER A CA 1
ATOM 2400 C C . SER A 1 324 ? 23.171 16.354 -20.402 1.00 78.12 324 SER A C 1
ATOM 2402 O O . SER A 1 324 ? 22.827 15.991 -21.528 1.00 78.12 324 SER A O 1
ATOM 2404 N N . LEU A 1 325 ? 24.457 16.410 -20.038 1.00 82.88 325 LEU A N 1
ATOM 2405 C CA . LEU A 1 325 ? 25.578 16.045 -20.914 1.00 82.88 325 LEU A CA 1
ATOM 2406 C C . LEU A 1 325 ? 25.960 14.558 -20.842 1.00 82.88 325 LEU A C 1
ATOM 2408 O O . LEU A 1 325 ? 26.601 14.046 -21.761 1.00 82.88 325 LEU A O 1
ATOM 2412 N N . LEU A 1 326 ? 25.546 13.847 -19.792 1.00 83.44 326 LEU A N 1
ATOM 2413 C CA . LEU A 1 326 ? 25.777 12.413 -19.607 1.00 83.44 326 LEU A CA 1
ATOM 2414 C C . LEU A 1 326 ? 25.439 11.549 -20.845 1.00 83.44 326 LEU A C 1
ATOM 2416 O O . LEU A 1 326 ? 26.305 10.774 -21.264 1.00 83.44 326 LEU A O 1
ATOM 2420 N N . PRO A 1 327 ? 24.257 11.663 -21.486 1.00 82.94 327 PRO A N 1
ATOM 2421 C CA . PRO A 1 327 ? 23.941 10.854 -22.666 1.00 82.94 327 PRO A CA 1
ATOM 2422 C C . PRO A 1 327 ? 24.809 11.185 -23.878 1.00 82.94 327 PRO A C 1
ATOM 2424 O O . PRO A 1 327 ? 25.169 10.287 -24.636 1.00 82.94 327 PRO A O 1
ATOM 2427 N N . THR A 1 328 ? 25.199 12.449 -24.032 1.00 82.75 328 THR A N 1
ATOM 2428 C CA . THR A 1 328 ? 26.113 12.912 -25.081 1.00 82.75 328 THR A CA 1
ATOM 2429 C C . THR A 1 328 ? 27.481 12.251 -24.926 1.00 82.75 328 THR A C 1
ATOM 2431 O O . THR A 1 328 ? 28.050 11.754 -25.899 1.00 82.75 328 THR A O 1
ATOM 2434 N N . LEU A 1 329 ? 27.997 12.190 -23.693 1.00 86.31 329 LEU A N 1
ATOM 2435 C CA . LEU A 1 329 ? 29.279 11.555 -23.378 1.00 86.31 329 LEU A CA 1
ATOM 2436 C C . LEU A 1 329 ? 29.220 10.031 -23.544 1.00 86.31 329 LEU A C 1
ATOM 2438 O O . LEU A 1 329 ? 30.135 9.443 -24.122 1.00 86.31 329 LEU A O 1
ATOM 2442 N N . LEU A 1 330 ? 28.133 9.395 -23.099 1.00 86.12 330 LEU A N 1
ATOM 2443 C CA . LEU A 1 330 ? 27.898 7.960 -23.287 1.00 86.12 330 LEU A CA 1
ATOM 2444 C C . LEU A 1 330 ? 27.783 7.598 -24.773 1.00 86.12 330 LEU A C 1
ATOM 2446 O O . LEU A 1 330 ? 28.458 6.678 -25.233 1.00 86.12 330 LEU A O 1
ATOM 2450 N N . GLY A 1 331 ? 26.994 8.353 -25.539 1.00 85.69 331 GLY A N 1
ATOM 2451 C CA . GLY A 1 331 ? 26.827 8.162 -26.978 1.00 85.69 331 GLY A CA 1
ATOM 2452 C C . GLY A 1 331 ? 28.137 8.348 -27.745 1.00 85.69 331 GLY A C 1
ATOM 2453 O O . GLY A 1 331 ? 28.463 7.536 -28.612 1.00 85.69 331 GLY A O 1
ATOM 2454 N N . ALA A 1 332 ? 28.939 9.354 -27.382 1.00 85.12 332 ALA A N 1
ATOM 2455 C CA . ALA A 1 332 ? 30.275 9.556 -27.942 1.00 85.12 332 ALA A CA 1
ATOM 2456 C C . ALA A 1 332 ? 31.233 8.405 -27.584 1.00 85.12 332 ALA A C 1
ATOM 2458 O O . ALA A 1 332 ? 31.982 7.933 -28.441 1.00 85.12 332 ALA A O 1
ATOM 2459 N N . GLY A 1 333 ? 31.177 7.904 -26.346 1.00 86.50 333 GLY A N 1
ATOM 2460 C CA . GLY A 1 333 ? 31.943 6.740 -25.901 1.00 86.50 333 GLY A CA 1
ATOM 2461 C C . GLY A 1 333 ? 31.580 5.465 -26.668 1.00 86.50 333 GLY A C 1
ATOM 2462 O O . GLY A 1 333 ? 32.469 4.747 -27.126 1.00 86.50 333 GLY A O 1
ATOM 2463 N N . LEU A 1 334 ? 30.287 5.206 -26.883 1.00 86.69 334 LEU A N 1
ATOM 2464 C CA . LEU A 1 334 ? 29.806 4.067 -27.670 1.00 86.69 334 LEU A CA 1
ATOM 2465 C C . LEU A 1 334 ? 30.208 4.179 -29.143 1.00 86.69 334 LEU A C 1
ATOM 2467 O O . LEU A 1 334 ? 30.726 3.215 -29.710 1.00 86.69 334 LEU A O 1
ATOM 2471 N N . ALA A 1 335 ? 30.054 5.363 -29.743 1.00 84.31 335 ALA A N 1
ATOM 2472 C CA . ALA A 1 335 ? 30.512 5.635 -31.102 1.00 84.31 335 ALA A CA 1
ATOM 2473 C C . ALA A 1 335 ? 32.028 5.410 -31.242 1.00 84.31 335 ALA A C 1
ATOM 2475 O O . ALA A 1 335 ? 32.485 4.818 -32.221 1.00 84.31 335 ALA A O 1
ATOM 2476 N N . TRP A 1 336 ? 32.811 5.811 -30.237 1.00 85.00 336 TRP A N 1
ATOM 2477 C CA . TRP A 1 336 ? 34.255 5.591 -30.185 1.00 85.00 336 TRP A CA 1
ATOM 2478 C C . TRP A 1 336 ? 34.634 4.111 -30.050 1.00 85.00 336 TRP A C 1
ATOM 2480 O O . TRP A 1 336 ? 35.528 3.631 -30.753 1.00 85.00 336 TRP A O 1
ATOM 2490 N N . ILE A 1 337 ? 33.944 3.360 -29.185 1.00 86.75 337 ILE A N 1
ATOM 2491 C CA . ILE A 1 337 ? 34.146 1.911 -29.033 1.00 86.75 337 ILE A CA 1
ATOM 2492 C C . ILE A 1 337 ? 33.823 1.194 -30.347 1.00 86.75 337 ILE A C 1
ATOM 2494 O O . ILE A 1 337 ? 34.628 0.381 -30.807 1.00 86.75 337 ILE A O 1
ATOM 2498 N N . TYR A 1 338 ? 32.690 1.523 -30.973 1.00 83.94 338 TYR A N 1
ATOM 2499 C CA . TYR A 1 338 ? 32.303 1.004 -32.284 1.00 83.94 338 TYR A CA 1
ATOM 2500 C C . TYR A 1 338 ? 33.386 1.283 -33.330 1.00 83.94 338 TYR A C 1
ATOM 2502 O O . TYR A 1 338 ? 33.858 0.366 -34.005 1.00 83.94 338 TYR A O 1
ATOM 2510 N N . TRP A 1 339 ? 33.858 2.530 -33.398 1.00 81.31 339 TRP A N 1
ATOM 2511 C CA . TRP A 1 339 ? 34.920 2.932 -34.315 1.00 81.31 339 TRP A CA 1
ATOM 2512 C C . TRP A 1 339 ? 36.194 2.104 -34.107 1.00 81.31 339 TRP A C 1
ATOM 2514 O O . TRP A 1 339 ? 36.817 1.653 -35.074 1.00 81.31 339 TRP A O 1
ATOM 2524 N N . ARG A 1 340 ? 36.595 1.863 -32.854 1.00 83.56 340 ARG A N 1
ATOM 2525 C CA . ARG A 1 340 ? 37.793 1.069 -32.549 1.00 83.56 340 ARG A CA 1
ATOM 2526 C C . ARG A 1 340 ? 37.641 -0.406 -32.903 1.00 83.56 340 ARG A C 1
ATOM 2528 O O . ARG A 1 340 ? 38.609 -0.998 -33.370 1.00 83.56 340 ARG A O 1
ATOM 2535 N N . ARG A 1 341 ? 36.460 -0.991 -32.695 1.00 85.06 341 ARG A N 1
ATOM 2536 C CA . ARG A 1 341 ? 36.248 -2.437 -32.861 1.00 85.06 341 ARG A CA 1
ATOM 2537 C C . ARG A 1 341 ? 35.947 -2.875 -34.289 1.00 85.06 341 ARG A C 1
ATOM 2539 O O . ARG A 1 341 ? 36.217 -4.023 -34.616 1.00 85.06 341 ARG A O 1
ATOM 2546 N N . VAL A 1 342 ? 35.409 -1.999 -35.132 1.00 81.81 342 VAL A N 1
ATOM 2547 C CA . VAL A 1 342 ? 35.012 -2.365 -36.498 1.00 81.81 342 VAL A CA 1
ATOM 2548 C C . VAL A 1 342 ? 36.106 -2.008 -37.500 1.00 81.81 342 VAL A C 1
ATOM 2550 O O . VAL A 1 342 ? 36.622 -0.894 -37.498 1.00 81.81 342 VAL A O 1
ATOM 2553 N N . GLU A 1 343 ? 36.462 -2.948 -38.378 1.00 77.25 343 GLU A N 1
ATOM 2554 C CA . GLU A 1 343 ? 37.520 -2.766 -39.384 1.00 77.25 343 GLU A CA 1
ATOM 2555 C C . GLU A 1 343 ? 37.181 -1.672 -40.406 1.00 77.25 343 GLU A C 1
ATOM 2557 O O . GLU A 1 343 ? 38.032 -0.851 -40.755 1.00 77.25 343 GLU A O 1
ATOM 2562 N N . LYS A 1 344 ? 35.912 -1.632 -40.827 1.00 79.00 344 LYS A N 1
ATOM 2563 C CA . LYS A 1 344 ? 35.327 -0.639 -41.734 1.00 79.00 344 LYS A CA 1
ATOM 2564 C C . LYS A 1 344 ? 34.138 0.033 -41.037 1.00 79.00 344 LYS A C 1
ATOM 2566 O O . LYS A 1 344 ? 32.999 -0.360 -41.287 1.00 79.00 344 LYS A O 1
ATOM 2571 N N . PRO A 1 345 ? 34.376 0.973 -40.100 1.00 77.50 345 PRO A N 1
ATOM 2572 C CA . PRO A 1 345 ? 33.280 1.648 -39.416 1.00 77.50 345 PRO A CA 1
ATOM 2573 C C . PRO A 1 345 ? 32.436 2.417 -40.437 1.00 77.50 345 PRO A C 1
ATOM 2575 O O . PRO A 1 345 ? 32.893 2.697 -41.537 1.00 77.50 345 PRO A O 1
ATOM 2578 N N . LEU A 1 346 ? 31.204 2.769 -40.084 1.00 82.25 346 LEU A N 1
ATOM 2579 C CA . LEU A 1 346 ? 30.334 3.610 -40.909 1.00 82.25 346 LEU A CA 1
ATOM 2580 C C . LEU A 1 346 ? 30.033 4.887 -40.129 1.00 82.25 346 LEU A C 1
ATOM 2582 O O . LEU A 1 346 ? 29.667 4.804 -38.957 1.00 82.25 346 LEU A O 1
ATOM 2586 N N . LEU A 1 347 ? 30.155 6.050 -40.776 1.00 81.56 347 LEU A N 1
ATOM 2587 C CA . LEU A 1 347 ? 29.856 7.359 -40.180 1.00 81.56 347 LEU A CA 1
ATOM 2588 C C . LEU A 1 347 ? 28.406 7.408 -39.701 1.00 81.56 347 LEU A C 1
ATOM 2590 O O . LEU A 1 347 ? 28.135 7.827 -38.581 1.00 81.56 347 LEU A O 1
ATOM 2594 N N . LEU A 1 348 ? 27.493 6.888 -40.524 1.00 83.88 348 LEU A N 1
ATOM 2595 C CA . LEU A 1 348 ? 26.078 6.775 -40.194 1.00 83.88 348 LEU A CA 1
ATOM 2596 C C . LEU A 1 348 ? 25.846 5.925 -38.937 1.00 83.88 348 LEU A C 1
ATOM 2598 O O . LEU A 1 348 ? 25.070 6.312 -38.074 1.00 83.88 348 LEU A O 1
ATOM 2602 N N . ALA A 1 349 ? 26.546 4.795 -38.806 1.00 82.75 349 ALA A N 1
ATOM 2603 C CA . ALA A 1 349 ? 26.413 3.924 -37.640 1.00 82.75 349 ALA A CA 1
ATOM 2604 C C . ALA A 1 349 ? 27.006 4.567 -36.376 1.00 82.75 349 ALA A C 1
ATOM 2606 O O . ALA A 1 349 ? 26.395 4.507 -35.313 1.00 82.75 349 ALA A O 1
ATOM 2607 N N . ALA A 1 350 ? 28.157 5.238 -36.491 1.00 84.81 350 ALA A N 1
ATOM 2608 C CA . ALA A 1 350 ? 28.772 5.962 -35.380 1.00 84.81 350 ALA A CA 1
ATOM 2609 C C . ALA A 1 350 ? 27.889 7.126 -34.898 1.00 84.81 350 ALA A C 1
ATOM 2611 O O . ALA A 1 350 ? 27.677 7.281 -33.696 1.00 84.81 350 ALA A O 1
ATOM 2612 N N . TYR A 1 351 ? 27.312 7.894 -35.827 1.00 87.19 351 TYR A N 1
ATOM 2613 C CA . TYR A 1 351 ? 26.315 8.913 -35.507 1.00 87.19 351 TYR A CA 1
ATOM 2614 C C . TYR A 1 351 ? 25.035 8.297 -34.922 1.00 87.19 351 TYR A C 1
ATOM 2616 O O . TYR A 1 351 ? 24.485 8.836 -33.970 1.00 87.19 351 TYR A O 1
ATOM 2624 N N . GLY A 1 352 ? 24.598 7.136 -35.414 1.00 85.12 352 GLY A N 1
ATOM 2625 C CA . GLY A 1 352 ? 23.445 6.406 -34.884 1.00 85.12 352 GLY A CA 1
ATOM 2626 C C . GLY A 1 352 ? 23.587 6.038 -33.405 1.00 85.12 352 GLY A C 1
ATOM 2627 O O . GLY A 1 352 ? 22.640 6.221 -32.646 1.00 85.12 352 GLY A O 1
ATOM 2628 N N . PHE A 1 353 ? 24.773 5.603 -32.960 1.00 85.50 353 PHE A N 1
ATOM 2629 C CA . PHE A 1 353 ? 25.033 5.367 -31.532 1.00 85.50 353 PHE A CA 1
ATOM 2630 C C . PHE A 1 353 ? 24.920 6.645 -30.700 1.00 85.50 353 PHE A C 1
ATOM 2632 O O . PHE A 1 353 ? 24.348 6.625 -29.610 1.00 85.50 353 PHE A O 1
ATOM 2639 N N . PHE A 1 354 ? 25.427 7.759 -31.223 1.00 87.56 354 PHE A N 1
ATOM 2640 C CA . PHE A 1 354 ? 25.325 9.058 -30.569 1.00 87.56 354 PHE A CA 1
ATOM 2641 C C . PHE A 1 354 ? 23.867 9.539 -30.480 1.00 87.56 354 PHE A C 1
ATOM 2643 O O . PHE A 1 354 ? 23.352 9.773 -29.387 1.00 87.56 354 PHE A O 1
ATOM 2650 N N . ALA A 1 355 ? 23.186 9.621 -31.622 1.00 87.31 355 ALA A N 1
ATOM 2651 C CA . ALA A 1 355 ? 21.825 10.122 -31.733 1.00 87.31 355 ALA A CA 1
ATOM 2652 C C . ALA A 1 355 ? 20.814 9.232 -31.000 1.00 87.31 355 ALA A C 1
ATOM 2654 O O . ALA A 1 355 ? 19.923 9.743 -30.327 1.00 87.31 355 ALA A O 1
ATOM 2655 N N . GLY A 1 356 ? 20.983 7.909 -31.068 1.00 85.06 356 GLY A N 1
ATOM 2656 C CA . GLY A 1 356 ? 20.133 6.949 -30.367 1.00 85.06 356 GLY A CA 1
ATOM 2657 C C . GLY A 1 356 ? 20.264 7.051 -28.849 1.00 85.06 356 GLY A C 1
ATOM 2658 O O . GLY A 1 356 ? 19.252 7.087 -28.153 1.00 85.06 356 GLY A O 1
ATOM 2659 N N . THR A 1 357 ? 21.490 7.168 -28.329 1.00 86.38 357 THR A N 1
ATOM 2660 C CA . THR A 1 357 ? 21.719 7.306 -26.879 1.00 86.38 357 THR A CA 1
ATOM 2661 C C . THR A 1 357 ? 21.127 8.613 -26.344 1.00 86.38 357 THR A C 1
ATOM 2663 O O . THR A 1 357 ? 20.451 8.603 -25.315 1.00 86.38 357 THR A O 1
ATOM 2666 N N . ASP A 1 358 ? 21.315 9.726 -27.062 1.00 86.69 358 ASP A N 1
ATOM 2667 C CA . ASP A 1 358 ? 20.714 11.019 -26.713 1.00 86.69 358 ASP A CA 1
ATOM 2668 C C . ASP A 1 358 ? 19.181 10.987 -26.780 1.00 86.69 358 ASP A C 1
ATOM 2670 O O . ASP A 1 358 ? 18.520 11.455 -25.853 1.00 86.69 358 ASP A O 1
ATOM 2674 N N . ALA A 1 359 ? 18.598 10.389 -27.823 1.00 84.62 359 ALA A N 1
ATOM 2675 C CA . ALA A 1 359 ? 17.149 10.268 -27.972 1.00 84.62 359 ALA A CA 1
ATOM 2676 C C . ALA A 1 359 ? 16.516 9.437 -26.850 1.00 84.62 359 ALA A C 1
ATOM 2678 O O . ALA A 1 359 ? 15.552 9.887 -26.231 1.00 84.62 359 ALA A O 1
ATOM 2679 N N . ILE A 1 360 ? 17.086 8.265 -26.549 1.00 83.38 360 ILE A N 1
ATOM 2680 C CA . ILE A 1 360 ? 16.613 7.389 -25.471 1.00 83.38 360 ILE A CA 1
ATOM 2681 C C . ILE A 1 360 ? 16.674 8.143 -24.143 1.00 83.38 360 ILE A C 1
ATOM 2683 O O . ILE A 1 360 ? 15.678 8.253 -23.439 1.00 83.38 360 ILE A O 1
ATOM 2687 N N . PHE A 1 361 ? 17.809 8.744 -23.805 1.00 82.75 361 PHE A N 1
ATOM 2688 C CA . PHE A 1 361 ? 17.922 9.440 -22.527 1.00 82.75 361 PHE A CA 1
ATOM 2689 C C . PHE A 1 361 ? 16.989 10.657 -22.430 1.00 82.75 361 PHE A C 1
ATOM 2691 O O . PHE A 1 361 ? 16.393 10.914 -21.385 1.00 82.75 361 PHE A O 1
ATOM 2698 N N . SER A 1 362 ? 16.807 11.389 -23.529 1.00 81.38 362 SER A N 1
ATOM 2699 C CA . SER A 1 362 ? 15.887 12.529 -23.570 1.00 81.38 362 SER A CA 1
ATOM 2700 C C . SER A 1 362 ? 14.445 12.101 -23.319 1.00 81.38 362 SER A C 1
ATOM 2702 O O . SER A 1 362 ? 13.756 12.738 -22.529 1.00 81.38 362 SER A O 1
ATOM 2704 N N . LEU A 1 363 ? 14.009 11.014 -23.957 1.00 77.31 363 LEU A N 1
ATOM 2705 C CA . LEU A 1 363 ? 12.647 10.498 -23.849 1.00 77.31 363 LEU A CA 1
ATOM 2706 C C . LEU A 1 363 ? 12.375 9.803 -22.513 1.00 77.31 363 LEU A C 1
ATOM 2708 O O . LEU A 1 363 ? 11.321 10.015 -21.931 1.00 77.31 363 LEU A O 1
ATOM 2712 N N . PHE A 1 364 ? 13.309 8.990 -22.021 1.00 74.56 364 PHE A N 1
ATOM 2713 C CA . PHE A 1 364 ? 13.075 8.129 -20.858 1.00 74.56 364 PHE A CA 1
ATOM 2714 C C . PHE A 1 364 ? 13.534 8.736 -19.531 1.00 74.56 364 PHE A C 1
ATOM 2716 O O . PHE A 1 364 ? 13.084 8.295 -18.479 1.00 74.56 364 PHE A O 1
ATOM 2723 N N . VAL A 1 365 ? 14.426 9.732 -19.550 1.00 73.38 365 VAL A N 1
ATOM 2724 C CA . VAL A 1 365 ? 14.984 10.319 -18.319 1.00 73.38 365 VAL A CA 1
ATOM 2725 C C . VAL A 1 365 ? 14.601 11.784 -18.168 1.00 73.38 365 VAL A C 1
ATOM 2727 O O . VAL A 1 365 ? 14.156 12.192 -17.096 1.00 73.38 365 VAL A O 1
ATOM 2730 N N . MET A 1 366 ? 14.763 12.588 -19.219 1.00 73.75 366 MET A N 1
ATOM 2731 C CA . MET A 1 366 ? 14.535 14.035 -19.122 1.00 73.75 366 MET A CA 1
ATOM 2732 C C . MET A 1 366 ? 13.064 14.416 -19.276 1.00 73.75 366 MET A C 1
ATOM 2734 O O . MET A 1 366 ? 12.548 15.181 -18.466 1.00 73.75 366 MET A O 1
ATOM 2738 N N . LEU A 1 367 ? 12.369 13.863 -20.272 1.00 74.69 367 LEU A N 1
ATOM 2739 C CA . LEU A 1 367 ? 10.965 14.180 -20.525 1.00 74.69 367 LEU A CA 1
ATOM 2740 C C . LEU A 1 367 ? 10.048 13.841 -19.329 1.00 74.69 367 LEU A C 1
ATOM 2742 O O . LEU A 1 367 ? 9.263 14.710 -18.953 1.00 74.69 367 LEU A O 1
ATOM 2746 N N . PRO A 1 368 ? 10.168 12.675 -18.654 1.00 69.06 368 PRO A N 1
ATOM 2747 C CA . PRO A 1 368 ? 9.345 12.374 -17.485 1.00 69.06 368 PRO A CA 1
ATOM 2748 C C . PRO A 1 368 ? 9.637 13.327 -16.327 1.00 69.06 368 PRO A C 1
ATOM 2750 O O . PRO A 1 368 ? 8.715 13.837 -15.709 1.00 69.06 368 PRO A O 1
ATOM 2753 N N . ARG A 1 369 ? 10.910 13.662 -16.078 1.00 67.31 369 ARG A N 1
ATOM 2754 C CA . ARG A 1 369 ? 11.274 14.640 -15.041 1.00 67.31 369 ARG A CA 1
ATOM 2755 C C . ARG A 1 369 ? 10.627 16.003 -15.262 1.00 67.31 369 ARG A C 1
ATOM 2757 O O . ARG A 1 369 ? 10.169 16.605 -14.302 1.00 67.31 369 ARG A O 1
ATOM 2764 N N . LEU A 1 370 ? 10.569 16.471 -16.507 1.00 67.25 370 LEU A N 1
ATOM 2765 C CA . LEU A 1 370 ? 9.924 17.742 -16.841 1.00 67.25 370 LEU A CA 1
ATOM 2766 C C . LEU A 1 370 ? 8.400 17.680 -16.704 1.00 67.25 370 LEU A C 1
ATOM 2768 O O . LEU A 1 370 ? 7.802 18.642 -16.241 1.00 67.25 370 LEU A O 1
ATOM 2772 N N . LEU A 1 371 ? 7.781 16.563 -17.096 1.00 65.19 371 LEU A N 1
ATOM 2773 C CA . LEU A 1 371 ? 6.329 16.376 -17.008 1.00 65.19 371 LEU A CA 1
ATOM 2774 C C . LEU A 1 371 ? 5.828 16.172 -15.571 1.00 65.19 371 LEU A C 1
ATOM 2776 O O . LEU A 1 371 ? 4.653 16.389 -15.323 1.00 65.19 371 LEU A O 1
ATOM 2780 N N . TRP A 1 372 ? 6.689 15.722 -14.655 1.00 50.91 372 TRP A N 1
ATOM 2781 C CA . TRP A 1 372 ? 6.329 15.420 -13.263 1.00 50.91 372 TRP A CA 1
ATOM 2782 C C . TRP A 1 372 ? 6.741 16.527 -12.283 1.00 50.91 372 TRP A C 1
ATOM 2784 O O . TRP A 1 372 ? 6.316 16.513 -11.131 1.00 50.91 372 TRP A O 1
ATOM 2794 N N . ALA A 1 373 ? 7.601 17.453 -12.717 1.00 45.72 373 ALA A N 1
ATOM 2795 C CA . ALA A 1 373 ? 7.966 18.655 -11.968 1.00 45.72 373 ALA A CA 1
ATOM 2796 C C . ALA A 1 373 ? 7.045 19.859 -12.265 1.00 45.72 373 ALA A C 1
ATOM 2798 O O . ALA A 1 373 ? 7.133 20.865 -11.560 1.00 45.72 373 ALA A O 1
ATOM 2799 N N . ALA A 1 374 ? 6.214 19.766 -13.309 1.00 40.38 374 ALA A N 1
ATOM 2800 C CA . ALA A 1 374 ? 5.151 20.713 -13.653 1.00 40.38 374 ALA A CA 1
ATOM 2801 C C . ALA A 1 374 ? 3.814 20.224 -13.088 1.00 40.38 374 ALA A C 1
ATOM 2803 O O . ALA A 1 374 ? 3.001 21.098 -12.709 1.00 40.38 374 ALA A O 1
#